Protein 8Q15 (pdb70)

InterPro domains:
  IPR002119 Histone H2A [PR00620] (15-37)
  IPR002119 Histone H2A [PR00620] (44-59)
  IPR002119 Histone H2A [PR00620] (59-72)
  IPR002119 Histone H2A [PR00620] (73-87)
  IPR002119 Histone H2A [PR00620] (101-119)
  IPR002119 Histone H2A [PTHR23430] (13-121)
  IPR002119 Histone H2A [SM00414] (4-124)
  IPR007125 Core Histone H2A/H2B/H3 domain [PF00125] (13-90)
  IPR009072 Histone-fold [G3DSA:1.10.20.10] (1-129)
  IPR009072 Histone-fold [SSF47113] (9-125)
  IPR032454 Histone H2A, C-terminal domain [PF16211] (93-127)
  IPR032458 Histone H2A conserved site [PS00046] (23-29)
  IPR061508 Histone H2A, histone fold [cd00074] (18-105)

Radius of gyration: 26.13 Å; Cα contacts (8 Å, |Δi|>4): 990; chains: 8; bounding box: 61×59×82 Å

Secondary structure (DSSP, 8-state):
-TTTT--S-HHHHHHHHHHTTS-SEE-SSHHHHHHHHHHHHHHHHHHHHHHHHHHTT-SEE-HHHHHHHHHHSHHHHHHTTT--/-TTTT-SS-HHHHHHHHHHTTS-SEE-THHHHHHHHHHHHHHHHHHHHHHHHHHHTT-SEE-HHHHHHHHHHSHHHHHHTTTB-/--HHHHHHHHHHH-TT-EE-HHHHHHHHHHHHHHHHHHHHHHHHHHHHHT--EE-HHHHHHHHHHHS-HHHHHHHHHHHHHHHHHHH-/--HHHHHHHHHHH-SS-EE-HHHHHHHHHHHHHHHHHHHHHHHHHHHHHT--EE-HHHHHHHHHHHS-THHHHHHHHHHHHHHHHHH-/--HHHHHHHHHHHHHHHSSS-EE-HHHHHHHHHHHHHHHHHHHHHHHHHHHHTT-SEE-HHHHHHHHHHHT--/----PPTTHHHHHHHHHHHH--S--S-HHHHHHHHHHHHHHHSSS-EE-HHHHHHHHHHHHHHHHHHHHHHHHHHHHTT-SEE-HHHHHHHHHHHT-/--GGGS-HHHHHHHHHHTT--EE-TTHHHHHHHHHHHHHHHHHHHHHHHHHHTT-SEE-HHHHHHHHHHTT----SS--/-GGGS-HHHHHHHHHHHT-SEE-TTHHHHHHHHHHHHHHHHHHHHHHHHHHTT-SEE-HHHHHHHHHHTT-B--SS--

Organism: Oryza sativa subsp. indica (NCBI:txid39946)

Sequence (671 aa):
SSKAGLQFPVGRIARFLKAGKYAERVGAGAPVYLAAVLEYLAAEVLELAGNAARDNKKTRIVPRHIQLAVRNDEELSRLLGTVTSSKAGLQFPVGRIARFLKAGKYAERVGAGAPVYLAAVLEYLAAEVLELAGNAARDNKKTRIVPRHIQLAVRNDEELSRLLGTVTTYKIYIFKVLKQVHPDIGISSKAMSIMNSFINDIFEKLAGESAKLARYNKKPTITSREIQTSVRLVLPGELAKHAVSEGTKAVTKFTSTYKIYIFKVLKQVHPDIGISSKAMSIMNSFINDIFEKLAGESAKLARYNKKPTITSREIQTSVRLVLPGELAKHAVSEGTKAVTKFTSIRKLPFQRLVREIAQDFKTDLRFQSSAVAALQEAAEAYLVGLFEDTNLCAIHAKRVTIMPKDIQLARRIRGERKPHRFRPGTVALREIRKYQKSTELLIRKLPFQRLVREIAQDFKTDLRFQSSAVAALQEAAEAYLVGLFEDTNLCAIHAKRVTIMPKDIQLARRIRGEDNIQGITKPAIRRLARRGGVKRISGLIYEETRGVLKIFLENVIRDAVTYTEHARRKTVTAMDVVYALKRQGRTLYGFGGNIQGIT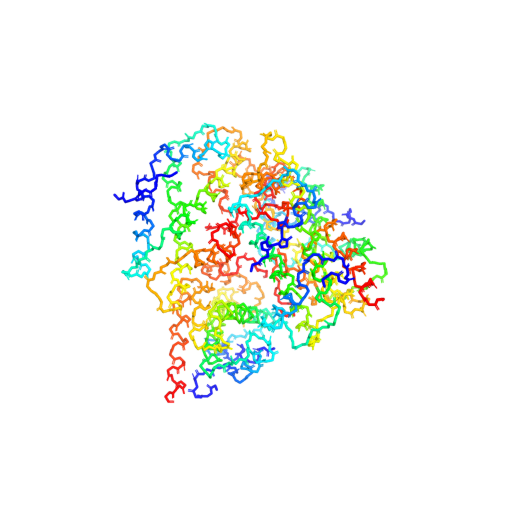KPAIRRLARRGGVKRISGLIYEETRGVLKIFLENVIRDAVTYTEHARRKTVTAMDVVYALKRQGRTLYGFGG

Foldseek 3Di:
DVVVPQPDDLPVQVVVCVVVCVDPDDDPCVSVVVSVVVRVVVVVLVVLLVVQVVVVVDPDGDVVSSVCSCVPDPVSCVVPVPPD/DVVLPAPFDLPVQVVCCCVVPPDPDDDSVVSSVVRVVVRVVVVQLVVLLCVQCVVVVHRDRDVVSSVCSQVVDDVSCVVCVPPD/DCLVVVQVVCCVVPVPDHDDPVRSVVVVVVVVVVVVQLVVQLVVVCVVVVNPDRDLVSSLVSLPVPPDDPSSVVVNVVSVVVVVVVVD/DCLVVVQVVCCVVPVPDGADPVRSVVVVVVVVVVVVQLVVQLVVVCVVVVPPDRDLVSSLVSLCVPPDDPSNVVVSVVSVVVVVVVVD/DDLVVLVVVVLVVVCVVDNDDDDDPVVSVVVVVVVVVVVVVLVVQQCVQQVVVVHRDRDPVSSVVSCVVVPND/DDDDDDPPPVVVVVVVVVVVDDDADDDLVVLVVVVCVVVCVVDNPDDDDPVRSVVVSVVVRVVVVVLVVQLCVQQVVVVHRDRDPVSSVVSCVVVPD/DVLCVCDDVNVVVVCVVVVDDDDDPPVSVVVSVVVVVVCVQQVVQQVVVQVVVVHDDRAQVSSQVSCVVVVNHDDDRDD/DLPVCDPVNVVVVVVVVVNPDDDPPVSVVVSVVVVVVCVQLVVQQVVVQVVVVDDDRDQVSSQVSCVVVVNHDDDRDD

Structure (mmCIF, N/CA/C/O backbone):
data_8Q15
#
_entry.id   8Q15
#
_cell.length_a   1.00
_cell.length_b   1.00
_cell.length_c   1.00
_cell.angle_alpha   90.00
_cell.angle_beta   90.00
_cell.angle_gamma   90.00
#
_symmetry.space_group_name_H-M   'P 1'
#
loop_
_entity.id
_entity.type
_entity.pdbx_description
1 polymer 'Histone H2A.2'
2 polymer 'Histone H2B.4'
3 polymer 'Histone H3.2'
4 polymer 'Histone H4'
5 polymer 'WIDOM 601'
6 polymer 'WIDOM 601'
#
loop_
_atom_site.group_PDB
_atom_site.id
_atom_site.type_symbol
_atom_site.label_atom_id
_atom_site.label_alt_id
_atom_site.label_comp_id
_atom_site.label_asym_id
_atom_site.label_entity_id
_atom_site.label_seq_id
_atom_site.pdbx_PDB_ins_code
_atom_site.Cartn_x
_atom_site.Cartn_y
_atom_site.Cartn_z
_atom_site.occupancy
_atom_site.B_iso_or_equiv
_atom_site.auth_seq_id
_atom_site.auth_comp_id
_atom_site.auth_asym_id
_atom_site.auth_atom_id
_atom_site.pdbx_PDB_model_num
ATOM 1 N N . SER A 1 20 ? 134.832 104.522 134.240 1.00 30.60 20 SER A N 1
ATOM 2 C CA . SER A 1 20 ? 135.004 105.934 133.919 1.00 30.60 20 SER A CA 1
ATOM 3 C C . SER A 1 20 ? 136.473 106.337 133.981 1.00 30.60 20 SER A C 1
ATOM 4 O O . SER A 1 20 ? 137.132 106.479 132.951 1.00 30.60 20 SER A O 1
ATOM 7 N N . SER A 1 21 ? 136.982 106.519 135.202 1.00 34.41 21 SER A N 1
ATOM 8 C CA . SER A 1 21 ? 138.372 106.928 135.373 1.00 34.41 21 SER A CA 1
ATOM 9 C C . SER A 1 21 ? 139.340 105.838 134.933 1.00 34.41 21 SER A C 1
ATOM 10 O O . SER A 1 21 ? 140.506 106.127 134.641 1.00 34.41 21 SER A O 1
ATOM 13 N N . LYS A 1 22 ? 138.882 104.585 134.883 1.00 33.45 22 LYS A N 1
ATOM 14 C CA . LYS A 1 22 ? 139.761 103.495 134.472 1.00 33.45 22 LYS A CA 1
ATOM 15 C C . LYS A 1 22 ? 140.144 103.617 133.002 1.00 33.45 22 LYS A C 1
ATOM 16 O O . LYS A 1 22 ? 141.286 103.331 132.624 1.00 33.45 22 LYS A O 1
ATOM 22 N N . ALA A 1 23 ? 139.206 104.039 132.160 1.00 32.45 23 ALA A N 1
ATOM 23 C CA . ALA A 1 23 ? 139.457 104.207 130.735 1.00 32.45 23 ALA A CA 1
ATOM 24 C C . ALA A 1 23 ? 139.823 105.637 130.361 1.00 32.45 23 ALA A C 1
ATOM 25 O O . ALA A 1 23 ? 140.019 105.920 129.174 1.00 32.45 23 ALA A O 1
ATOM 27 N N . GLY A 1 24 ? 139.917 106.540 131.334 1.00 30.25 24 GLY A N 1
ATOM 28 C CA . GLY A 1 24 ? 140.240 107.924 131.064 1.00 30.25 24 GLY A CA 1
ATOM 29 C C . GLY A 1 24 ? 139.078 108.783 130.620 1.00 30.25 24 GLY A C 1
ATOM 30 O O . GLY A 1 24 ? 139.280 109.973 130.347 1.00 30.25 24 GLY A O 1
ATOM 31 N N . LEU A 1 25 ? 137.872 108.226 130.539 1.00 25.05 25 LEU A N 1
ATOM 32 C CA . LEU A 1 25 ? 136.699 108.972 130.107 1.00 25.05 25 LEU A CA 1
ATOM 33 C C . LEU A 1 25 ? 136.000 109.585 131.315 1.00 25.05 25 LEU A C 1
ATOM 34 O O . LEU A 1 25 ? 135.795 108.912 132.330 1.00 25.05 25 LEU A O 1
ATOM 39 N N . GLN A 1 26 ? 135.633 110.863 131.198 1.00 22.98 26 GLN A N 1
ATOM 40 C CA . GLN A 1 26 ? 135.004 111.567 132.309 1.00 22.98 26 GLN A CA 1
ATOM 41 C C . GLN A 1 26 ? 133.548 111.168 132.511 1.00 22.98 26 GLN A C 1
ATOM 42 O O . GLN A 1 26 ? 133.008 111.384 133.601 1.00 22.98 26 GLN A O 1
ATOM 48 N N . PHE A 1 27 ? 132.903 110.597 131.498 1.00 18.83 27 PHE A N 1
ATOM 49 C CA . PHE A 1 27 ? 131.482 110.311 131.597 1.00 18.83 27 PHE A CA 1
ATOM 50 C C . PHE A 1 27 ? 131.225 109.109 132.507 1.00 18.83 27 PHE A C 1
ATOM 51 O O . PHE A 1 27 ? 132.062 108.208 132.617 1.00 18.83 27 PHE A O 1
ATOM 59 N N . PRO A 1 28 ? 130.065 109.076 133.174 1.00 21.64 28 PRO A N 1
ATOM 60 C CA . PRO A 1 28 ? 129.784 108.008 134.144 1.00 21.64 28 PRO A CA 1
ATOM 61 C C . PRO A 1 28 ? 129.347 106.700 133.502 1.00 21.64 28 PRO A C 1
ATOM 62 O O . PRO A 1 28 ? 128.151 106.487 133.273 1.00 21.64 28 PRO A O 1
ATOM 66 N N . VAL A 1 29 ? 130.311 105.827 133.196 1.00 19.60 29 VAL A N 1
ATOM 67 C CA . VAL A 1 29 ? 129.999 104.540 132.575 1.00 19.60 29 VAL A CA 1
ATOM 68 C C . VAL A 1 29 ? 128.945 103.789 133.380 1.00 19.60 29 VAL A C 1
ATOM 69 O O . VAL A 1 29 ? 128.044 103.156 132.816 1.00 19.60 29 VAL A O 1
ATOM 73 N N . GLY A 1 30 ? 129.038 103.847 134.710 1.00 21.66 30 GLY A N 1
ATOM 74 C CA . GLY A 1 30 ? 128.044 103.183 135.540 1.00 21.66 30 GLY A CA 1
ATOM 75 C C . GLY A 1 30 ? 126.659 103.782 135.383 1.00 21.66 30 GLY A C 1
ATOM 76 O O . GLY A 1 30 ? 125.665 103.061 135.253 1.00 21.66 30 GLY A O 1
ATOM 77 N N . ARG A 1 31 ? 126.574 105.115 135.388 1.00 23.51 31 ARG A N 1
ATOM 78 C CA . ARG A 1 31 ? 125.284 105.770 135.194 1.00 23.51 31 ARG A CA 1
ATOM 79 C C . ARG A 1 31 ? 124.728 105.488 133.805 1.00 23.51 31 ARG A C 1
ATOM 80 O O . ARG A 1 31 ? 123.517 105.309 133.638 1.00 23.51 31 ARG A O 1
ATOM 88 N N . ILE A 1 32 ? 125.596 105.449 132.792 1.00 19.96 32 ILE A N 1
ATOM 89 C CA . ILE A 1 32 ? 125.143 105.148 131.437 1.00 19.96 32 ILE A CA 1
ATOM 90 C C . ILE A 1 32 ? 124.611 103.723 131.354 1.00 19.96 32 ILE A C 1
ATOM 91 O O . ILE A 1 32 ? 123.589 103.462 130.707 1.00 19.96 32 ILE A O 1
ATOM 96 N N . ALA A 1 33 ? 125.288 102.778 132.010 1.00 21.12 33 ALA A N 1
ATOM 97 C CA . ALA A 1 33 ? 124.790 101.406 132.047 1.00 21.12 33 ALA A CA 1
ATOM 98 C C . ALA A 1 33 ? 123.447 101.329 132.762 1.00 21.12 33 ALA A C 1
ATOM 99 O O . ALA A 1 33 ? 122.542 100.603 132.326 1.00 21.12 33 ALA A O 1
ATOM 101 N N . ARG A 1 34 ? 123.301 102.064 133.867 1.00 23.46 34 ARG A N 1
ATOM 102 C CA . ARG A 1 34 ? 122.025 102.076 134.575 1.00 23.46 34 ARG A CA 1
ATOM 103 C C . ARG A 1 34 ? 120.920 102.667 133.710 1.00 23.46 34 ARG A C 1
ATOM 104 O O . ARG A 1 34 ? 119.782 102.188 133.734 1.00 23.46 34 ARG A O 1
ATOM 112 N N . PHE A 1 35 ? 121.231 103.720 132.952 1.00 23.12 35 PHE A N 1
ATOM 113 C CA . PHE A 1 35 ? 120.239 104.302 132.054 1.00 23.12 35 PHE A CA 1
ATOM 114 C C . PHE A 1 35 ? 119.856 103.327 130.949 1.00 23.12 35 PHE A C 1
ATOM 115 O O . PHE A 1 35 ? 118.681 103.232 130.574 1.00 23.12 35 PHE A O 1
ATOM 123 N N . LEU A 1 36 ? 120.837 102.602 130.407 1.00 22.47 36 LEU A N 1
ATOM 124 C CA . LEU A 1 36 ? 120.540 101.606 129.383 1.00 22.47 36 LEU A CA 1
ATOM 125 C C . LEU A 1 36 ? 119.640 100.504 129.927 1.00 22.47 36 LEU A C 1
ATOM 126 O O . LEU A 1 36 ? 118.686 100.085 129.260 1.00 22.47 36 LEU A O 1
ATOM 131 N N . LYS A 1 37 ? 119.924 100.024 131.139 1.00 22.02 37 LYS A N 1
ATOM 132 C CA . LYS A 1 37 ? 119.128 98.932 131.694 1.00 22.02 37 LYS A CA 1
ATOM 133 C C . LYS A 1 37 ? 117.740 99.406 132.113 1.00 22.02 37 LYS A C 1
ATOM 134 O O . LYS A 1 37 ? 116.747 98.702 131.898 1.00 22.02 37 LYS A O 1
ATOM 140 N N . ALA A 1 38 ? 117.651 100.597 132.709 1.00 21.82 38 ALA A N 1
ATOM 141 C CA . ALA A 1 38 ? 116.374 101.100 133.204 1.00 21.82 38 ALA A CA 1
ATOM 142 C C . ALA A 1 38 ? 115.405 101.371 132.061 1.00 21.82 38 ALA A C 1
ATOM 143 O O . ALA A 1 38 ? 114.205 101.090 132.167 1.00 21.82 38 ALA A O 1
ATOM 145 N N . GLY A 1 39 ? 115.907 101.916 130.958 1.00 21.98 39 GLY A N 1
ATOM 146 C CA . GLY A 1 39 ? 115.056 102.272 129.843 1.00 21.98 39 GLY A CA 1
ATOM 147 C C . GLY A 1 39 ? 114.548 101.116 129.018 1.00 21.98 39 GLY A C 1
ATOM 148 O O . GLY A 1 39 ? 113.804 101.336 128.059 1.00 21.98 39 GLY A O 1
ATOM 149 N N . LYS A 1 40 ? 114.932 99.887 129.370 1.00 21.78 40 LYS A N 1
ATOM 150 C CA . LYS A 1 40 ? 114.513 98.679 128.661 1.00 21.78 40 LYS A CA 1
ATOM 151 C C . LYS A 1 40 ? 114.896 98.727 127.185 1.00 21.78 40 LYS A C 1
ATOM 152 O O . LYS A 1 40 ? 114.167 98.227 126.325 1.00 21.78 40 LYS A O 1
ATOM 158 N N . TYR A 1 41 ? 116.046 99.333 126.882 1.00 20.66 41 TYR A N 1
ATOM 159 C CA . TYR A 1 41 ? 116.538 99.347 125.510 1.00 20.66 41 TYR A CA 1
ATOM 160 C C . TYR A 1 41 ? 116.941 97.957 125.039 1.00 20.66 41 TYR A C 1
ATOM 161 O O . TYR A 1 41 ? 116.894 97.682 123.835 1.00 20.66 41 TYR A O 1
ATOM 170 N N . ALA A 1 42 ? 117.333 97.078 125.959 1.00 19.72 42 ALA A N 1
ATOM 171 C CA . ALA A 1 42 ? 117.677 95.708 125.616 1.00 19.72 42 ALA A CA 1
ATOM 172 C C . ALA A 1 42 ? 117.583 94.850 126.868 1.00 19.72 42 ALA A C 1
ATOM 173 O O . ALA A 1 42 ? 117.752 95.352 127.982 1.00 19.72 42 ALA A O 1
ATOM 175 N N . GLU A 1 43 ? 117.308 93.558 126.673 1.00 21.12 43 GLU A N 1
ATOM 176 C CA . GLU A 1 43 ? 117.281 92.632 127.800 1.00 21.12 43 GLU A CA 1
ATOM 177 C C . GLU A 1 43 ? 118.649 92.512 128.457 1.00 21.12 43 GLU A C 1
ATOM 178 O O . GLU A 1 43 ? 118.746 92.476 129.689 1.00 21.12 43 GLU A O 1
ATOM 184 N N . ARG A 1 44 ? 119.714 92.457 127.659 1.00 16.84 44 ARG A N 1
ATOM 185 C CA . ARG A 1 44 ? 121.067 92.328 128.175 1.00 16.84 44 ARG A CA 1
ATOM 186 C C . ARG A 1 44 ? 121.949 93.394 127.545 1.00 16.84 44 ARG A C 1
ATOM 187 O O . ARG A 1 44 ? 121.773 93.760 126.381 1.00 16.84 44 ARG A O 1
ATOM 195 N N . VAL A 1 45 ? 122.898 93.896 128.330 1.00 12.32 45 VAL A N 1
ATOM 196 C CA . VAL A 1 45 ? 123.844 94.911 127.886 1.00 12.32 45 VAL A CA 1
ATOM 197 C C . VAL A 1 45 ? 125.250 94.361 128.057 1.00 12.32 45 VAL A C 1
ATOM 198 O O . VAL A 1 45 ? 125.624 93.939 129.157 1.00 12.32 45 VAL A O 1
ATOM 202 N N . GLY A 1 46 ? 126.026 94.373 126.980 1.00 8.74 46 GLY A N 1
ATOM 203 C CA . GLY A 1 46 ? 127.389 93.895 127.041 1.00 8.74 46 GLY A CA 1
ATOM 204 C C . GLY A 1 46 ? 128.269 94.793 127.888 1.00 8.74 46 GLY A C 1
ATOM 205 O O . GLY A 1 46 ? 127.903 95.904 128.269 1.00 8.74 46 GLY A O 1
ATOM 206 N N . ALA A 1 47 ? 129.459 94.281 128.205 1.00 8.36 47 ALA A N 1
ATOM 207 C CA . ALA A 1 47 ? 130.413 95.050 128.994 1.00 8.36 47 ALA A CA 1
ATOM 208 C C . ALA A 1 47 ? 131.148 96.095 128.168 1.00 8.36 47 ALA A C 1
ATOM 209 O O . ALA A 1 47 ? 131.856 96.931 128.740 1.00 8.36 47 ALA A O 1
ATOM 211 N N . GLY A 1 48 ? 130.999 96.069 126.847 1.00 9.05 48 GLY A N 1
ATOM 212 C CA . GLY A 1 48 ? 131.668 97.033 125.998 1.00 9.05 48 GLY A CA 1
ATOM 213 C C . GLY A 1 48 ? 130.769 98.178 125.583 1.00 9.05 48 GLY A C 1
ATOM 214 O O . GLY A 1 48 ? 131.242 99.297 125.362 1.00 9.05 48 GLY A O 1
ATOM 215 N N . ALA A 1 49 ? 129.468 97.908 125.485 1.00 9.59 49 ALA A N 1
ATOM 216 C CA . ALA A 1 49 ? 128.515 98.912 125.015 1.00 9.59 49 ALA A CA 1
ATOM 217 C C . ALA A 1 49 ? 128.503 100.190 125.847 1.00 9.59 49 ALA A C 1
ATOM 218 O O . ALA A 1 49 ? 128.535 101.279 125.251 1.00 9.59 49 ALA A O 1
ATOM 220 N N . PRO A 1 50 ? 128.437 100.152 127.186 1.00 10.03 50 PRO A N 1
ATOM 221 C CA . PRO A 1 50 ? 128.476 101.422 127.928 1.00 10.03 50 PRO A CA 1
ATOM 222 C C . PRO A 1 50 ? 129.755 102.209 127.711 1.00 10.03 50 PRO A C 1
ATOM 223 O O . PRO A 1 50 ? 129.704 103.442 127.651 1.00 10.03 50 PRO A O 1
ATOM 227 N N . VAL A 1 51 ? 130.900 101.538 127.577 1.00 8.93 51 VAL A N 1
ATOM 228 C CA . VAL A 1 51 ? 132.155 102.248 127.339 1.00 8.93 51 VAL A CA 1
ATOM 229 C C . VAL A 1 51 ? 132.127 102.943 125.982 1.00 8.93 51 VAL A C 1
ATOM 230 O O . VAL A 1 51 ? 132.529 104.106 125.851 1.00 8.93 51 VAL A O 1
ATOM 234 N N . TYR A 1 52 ? 131.656 102.235 124.952 1.00 8.96 52 TYR A N 1
ATOM 235 C CA . TYR A 1 52 ? 131.558 102.823 123.619 1.00 8.96 52 TYR A CA 1
ATOM 236 C C . TYR A 1 52 ? 130.611 104.018 123.615 1.00 8.96 52 TYR A C 1
ATOM 237 O O . TYR A 1 52 ? 130.921 105.068 123.034 1.00 8.96 52 TYR A O 1
ATOM 246 N N . LEU A 1 53 ? 129.451 103.874 124.261 1.00 8.50 53 LEU A N 1
ATOM 247 C CA . LEU A 1 53 ? 128.485 104.967 124.310 1.00 8.50 53 LEU A CA 1
ATOM 248 C C . LEU A 1 53 ? 129.044 106.161 125.074 1.00 8.50 53 LEU A C 1
ATOM 249 O O . LEU A 1 53 ? 128.850 107.313 124.667 1.00 8.50 53 LEU A O 1
ATOM 254 N N . ALA A 1 54 ? 129.745 105.904 126.181 1.00 9.95 54 ALA A N 1
ATOM 255 C CA . ALA A 1 54 ? 130.371 106.983 126.933 1.00 9.95 54 ALA A CA 1
ATOM 256 C C . ALA A 1 54 ? 131.405 107.710 126.090 1.00 9.95 54 ALA A C 1
ATOM 257 O O . ALA A 1 54 ? 131.478 108.942 126.115 1.00 9.95 54 ALA A O 1
ATOM 259 N N . ALA A 1 55 ? 132.217 106.963 125.340 1.00 10.66 55 ALA A N 1
ATOM 260 C CA . ALA A 1 55 ? 133.211 107.598 124.481 1.00 10.66 55 ALA A CA 1
ATOM 261 C C . ALA A 1 55 ? 132.553 108.465 123.416 1.00 10.66 55 ALA A C 1
ATOM 262 O O . ALA A 1 55 ? 133.002 109.587 123.156 1.00 10.66 55 ALA A O 1
ATOM 264 N N . VAL A 1 56 ? 131.491 107.960 122.783 1.00 9.55 56 VAL A N 1
ATOM 265 C CA . VAL A 1 56 ? 130.821 108.730 121.734 1.00 9.55 56 VAL A CA 1
ATOM 266 C C . VAL A 1 56 ? 130.222 110.009 122.313 1.00 9.55 56 VAL A C 1
ATOM 267 O O . VAL A 1 56 ? 130.367 111.100 121.743 1.00 9.55 56 VAL A O 1
ATOM 271 N N . LEU A 1 57 ? 129.537 109.892 123.455 1.00 10.74 57 LEU A N 1
ATOM 272 C CA . LEU A 1 57 ? 128.940 111.070 124.077 1.00 10.74 57 LEU A CA 1
ATOM 273 C C . LEU A 1 57 ? 130.008 112.070 124.496 1.00 10.74 57 LEU A C 1
ATOM 274 O O . LEU A 1 57 ? 129.830 113.281 124.326 1.00 10.74 57 LEU A O 1
ATOM 279 N N . GLU A 1 58 ? 131.121 111.586 125.053 1.00 15.27 58 GLU A N 1
ATOM 280 C CA . GLU A 1 58 ? 132.188 112.487 125.473 1.00 15.27 58 GLU A CA 1
ATOM 281 C C . GLU A 1 58 ? 132.808 113.204 124.281 1.00 15.27 58 GLU A C 1
ATOM 282 O O . GLU A 1 58 ? 133.084 114.406 124.351 1.00 15.27 58 GLU A O 1
ATOM 288 N N . TYR A 1 59 ? 133.025 112.488 123.175 1.00 13.20 59 TYR A N 1
ATOM 289 C CA . TYR A 1 59 ? 133.569 113.127 121.980 1.00 13.20 59 TYR A CA 1
ATOM 290 C C . TYR A 1 59 ? 132.622 114.194 121.446 1.00 13.20 59 TYR A C 1
ATOM 291 O O . TYR A 1 59 ? 133.049 115.305 121.108 1.00 13.20 59 TYR A O 1
ATOM 300 N N . LEU A 1 60 ? 131.329 113.870 121.351 1.00 12.32 60 LEU A N 1
ATOM 301 C CA . LEU A 1 60 ? 130.368 114.842 120.836 1.00 12.32 60 LEU A CA 1
ATOM 302 C C . LEU A 1 60 ? 130.273 116.062 121.744 1.00 12.32 60 LEU A C 1
ATOM 303 O O . LEU A 1 60 ? 130.244 117.202 121.263 1.00 12.32 60 LEU A O 1
ATOM 308 N N . ALA A 1 61 ? 130.228 115.844 123.060 1.00 14.52 61 ALA A N 1
ATOM 309 C CA . ALA A 1 61 ? 130.175 116.963 123.992 1.00 14.52 61 ALA A CA 1
ATOM 310 C C . ALA A 1 61 ? 131.424 117.824 123.889 1.00 14.52 61 ALA A C 1
ATOM 311 O O . ALA A 1 61 ? 131.336 119.056 123.887 1.00 14.52 61 ALA A O 1
ATOM 313 N N . ALA A 1 62 ? 132.599 117.195 123.799 1.00 16.42 62 ALA A N 1
ATOM 314 C CA . ALA A 1 62 ? 133.835 117.958 123.679 1.00 16.42 62 ALA A CA 1
ATOM 315 C C . ALA A 1 62 ? 133.850 118.783 122.401 1.00 16.42 62 ALA A C 1
ATOM 316 O O . ALA A 1 62 ? 134.229 119.959 122.419 1.00 16.42 62 ALA A O 1
ATOM 318 N N . GLU A 1 63 ? 133.423 118.192 121.283 1.00 19.18 63 GLU A N 1
ATOM 319 C CA . GLU A 1 63 ? 133.417 118.919 120.016 1.00 19.18 63 GLU A CA 1
ATOM 320 C C . GLU A 1 63 ? 132.451 120.099 120.060 1.00 19.18 63 GLU A C 1
ATOM 321 O O . GLU A 1 63 ? 132.793 121.216 119.646 1.00 19.18 63 GLU A O 1
ATOM 327 N N . VAL A 1 64 ? 131.235 119.870 120.565 1.00 19.71 64 VAL A N 1
ATOM 328 C CA . VAL A 1 64 ? 130.238 120.936 120.608 1.00 19.71 64 VAL A CA 1
ATOM 329 C C . VAL A 1 64 ? 130.688 122.053 121.541 1.00 19.71 64 VAL A C 1
ATOM 330 O O . VAL A 1 64 ? 130.556 123.239 121.218 1.00 19.71 64 VAL A O 1
ATOM 334 N N . LEU A 1 65 ? 131.231 121.696 122.709 1.00 22.04 65 LEU A N 1
ATOM 335 C CA . LEU A 1 65 ? 131.704 122.708 123.645 1.00 22.04 65 LEU A CA 1
ATOM 336 C C . LEU A 1 65 ? 132.885 123.483 123.076 1.00 22.04 65 LEU A C 1
ATOM 337 O O . LEU A 1 65 ? 132.986 124.698 123.276 1.00 22.04 65 LEU A O 1
ATOM 342 N N . GLU A 1 66 ? 133.789 122.804 122.366 1.00 29.47 66 GLU A N 1
ATOM 343 C CA . GLU A 1 66 ? 134.914 123.494 121.745 1.00 29.47 66 GLU A CA 1
ATOM 344 C C . GLU A 1 66 ? 134.435 124.493 120.700 1.00 29.47 66 GLU A C 1
ATOM 345 O O . GLU A 1 66 ? 134.913 125.633 120.650 1.00 29.47 66 GLU A O 1
ATOM 351 N N . LEU A 1 67 ? 133.489 124.082 119.852 1.00 29.39 67 LEU A N 1
ATOM 352 C CA . LEU A 1 67 ? 132.972 125.002 118.842 1.00 29.39 67 LEU A CA 1
ATOM 353 C C . LEU A 1 67 ? 132.241 126.175 119.486 1.00 29.39 67 LEU A C 1
ATOM 354 O O . LEU A 1 67 ? 132.380 127.321 119.041 1.00 29.39 67 LEU A O 1
ATOM 359 N N . ALA A 1 68 ? 131.464 125.909 120.539 1.00 33.70 68 ALA A N 1
ATOM 360 C CA . ALA A 1 68 ? 130.769 126.987 121.234 1.00 33.70 68 ALA A CA 1
ATOM 361 C C . ALA A 1 68 ? 131.754 127.969 121.853 1.00 33.70 68 ALA A C 1
ATOM 362 O O . ALA A 1 68 ? 131.564 129.186 121.766 1.00 33.70 68 ALA A O 1
ATOM 364 N N . GLY A 1 69 ? 132.819 127.459 122.475 1.00 37.38 69 GLY A N 1
ATOM 365 C CA . GLY A 1 69 ? 133.821 128.341 123.050 1.00 37.38 69 GLY A CA 1
ATOM 366 C C . GLY A 1 69 ? 134.549 129.161 122.002 1.00 37.38 69 GLY A C 1
ATOM 367 O O . GLY A 1 69 ? 134.812 130.350 122.202 1.00 37.38 69 GLY A O 1
ATOM 368 N N . ASN A 1 70 ? 134.891 128.535 120.874 1.00 39.31 70 ASN A N 1
ATOM 369 C CA . ASN A 1 70 ? 135.550 129.266 119.797 1.00 39.31 70 ASN A CA 1
ATOM 370 C C . ASN A 1 70 ? 134.651 130.367 119.251 1.00 39.31 70 ASN A C 1
ATOM 371 O O . ASN A 1 70 ? 135.118 131.478 118.973 1.00 39.31 70 ASN A O 1
ATOM 376 N N . ALA A 1 71 ? 133.357 130.078 119.084 1.00 41.56 71 ALA A N 1
ATOM 377 C CA . ALA A 1 71 ? 132.421 131.114 118.661 1.00 41.56 71 ALA A CA 1
ATOM 378 C C . ALA A 1 71 ? 132.305 132.212 119.711 1.00 41.56 71 ALA A C 1
ATOM 379 O O . ALA A 1 71 ? 132.165 133.394 119.373 1.00 41.56 71 ALA A O 1
ATOM 381 N N . ALA A 1 72 ? 132.360 131.840 120.992 1.00 42.73 72 ALA A N 1
ATOM 382 C CA . ALA A 1 72 ? 132.269 132.826 122.062 1.00 42.73 72 ALA A CA 1
ATOM 383 C C . ALA A 1 72 ? 133.480 133.749 122.072 1.00 42.73 72 ALA A C 1
ATOM 384 O O . ALA A 1 72 ? 133.361 134.937 122.392 1.00 42.73 72 ALA A O 1
ATOM 386 N N . ARG A 1 73 ? 134.657 133.217 121.733 1.00 45.76 73 ARG A N 1
ATOM 387 C CA . ARG A 1 73 ? 135.870 134.029 121.752 1.00 45.76 73 ARG A CA 1
ATOM 388 C C . ARG A 1 73 ? 135.786 135.179 120.756 1.00 45.76 73 ARG A C 1
ATOM 389 O O . ARG A 1 73 ? 136.300 136.273 121.017 1.00 45.76 73 ARG A O 1
ATOM 397 N N . ASP A 1 74 ? 135.148 134.950 119.605 1.00 47.93 74 ASP A N 1
ATOM 398 C CA . ASP A 1 74 ? 134.946 136.035 118.649 1.00 47.93 74 ASP A CA 1
ATOM 399 C C . ASP A 1 74 ? 134.057 137.131 119.224 1.00 47.93 74 ASP A C 1
ATOM 400 O O . ASP A 1 74 ? 134.155 138.291 118.809 1.00 47.93 74 ASP A O 1
ATOM 405 N N . ASN A 1 75 ? 133.187 136.785 120.174 1.00 49.41 75 ASN A N 1
ATOM 406 C CA . ASN A 1 75 ? 132.334 137.766 120.833 1.00 49.41 75 ASN A CA 1
ATOM 407 C C . ASN A 1 75 ? 133.007 138.435 122.023 1.00 49.41 75 ASN A C 1
ATOM 408 O O . ASN A 1 75 ? 132.379 139.281 122.669 1.00 49.41 75 ASN A O 1
ATOM 413 N N . LYS A 1 76 ? 134.257 138.075 122.326 1.00 48.88 76 LYS A N 1
ATOM 414 C CA . LYS A 1 76 ? 135.020 138.655 123.431 1.00 48.88 76 LYS A CA 1
ATOM 415 C C . LYS A 1 76 ? 134.333 138.453 124.779 1.00 48.88 76 LYS A C 1
ATOM 416 O O . LYS A 1 76 ? 134.379 139.331 125.643 1.00 48.88 76 LYS A O 1
ATOM 422 N N . LYS A 1 77 ? 133.694 137.304 124.971 1.00 50.97 77 LYS A N 1
ATOM 423 C CA . LYS A 1 77 ? 133.038 136.967 126.225 1.00 50.97 77 LYS A CA 1
ATOM 424 C C . LYS A 1 77 ? 133.724 135.773 126.874 1.00 50.97 77 LYS A C 1
ATOM 425 O O . LYS A 1 77 ? 134.158 134.837 126.195 1.00 50.97 77 LYS A O 1
ATOM 431 N N . THR A 1 78 ? 133.817 135.814 128.202 1.00 51.96 78 THR A N 1
ATOM 432 C CA . THR A 1 78 ? 134.460 134.765 128.980 1.00 51.96 78 THR A CA 1
ATOM 433 C C . THR A 1 78 ? 133.477 133.711 129.474 1.00 51.96 78 THR A C 1
ATOM 434 O O . THR A 1 78 ? 133.876 132.805 130.213 1.00 51.96 78 THR A O 1
ATOM 438 N N . ARG A 1 79 ? 132.207 133.805 129.087 1.00 49.68 79 ARG A N 1
ATOM 439 C CA . ARG A 1 79 ? 131.194 132.853 129.516 1.00 49.68 79 ARG A CA 1
ATOM 440 C C . ARG A 1 79 ? 130.381 132.412 128.306 1.00 49.68 79 ARG A C 1
ATOM 441 O O . ARG A 1 79 ? 130.220 133.154 127.335 1.00 49.68 79 ARG A O 1
ATOM 449 N N . ILE A 1 80 ? 129.865 131.188 128.378 1.00 45.30 80 ILE A N 1
ATOM 450 C CA . ILE A 1 80 ? 129.107 130.585 127.288 1.00 45.30 80 ILE A CA 1
ATOM 451 C C . ILE A 1 80 ? 127.627 130.877 127.486 1.00 45.30 80 ILE A C 1
ATOM 452 O O . ILE A 1 80 ? 127.077 130.664 128.575 1.00 45.30 80 ILE A O 1
ATOM 457 N N . VAL A 1 81 ? 126.983 131.359 126.430 1.00 41.84 81 VAL A N 1
ATOM 458 C CA . VAL A 1 81 ? 125.556 131.678 126.447 1.00 41.84 81 VAL A CA 1
ATOM 459 C C . VAL A 1 81 ? 124.884 130.962 125.288 1.00 41.84 81 VAL A C 1
ATOM 460 O O . VAL A 1 81 ? 125.546 130.554 124.322 1.00 41.84 81 VAL A O 1
ATOM 464 N N . PRO A 1 82 ? 123.563 130.775 125.363 1.00 38.38 82 PRO A N 1
ATOM 465 C CA . PRO A 1 82 ? 122.862 130.075 124.273 1.00 38.38 82 PRO A CA 1
ATOM 466 C C . PRO A 1 82 ? 123.092 130.678 122.897 1.00 38.38 82 PRO A C 1
ATOM 467 O O . PRO A 1 82 ? 122.981 129.960 121.894 1.00 38.38 82 PRO A O 1
ATOM 471 N N . ARG A 1 83 ? 123.406 131.972 122.812 1.00 41.70 83 ARG A N 1
ATOM 472 C CA . ARG A 1 83 ? 123.734 132.565 121.519 1.00 41.70 83 ARG A CA 1
ATOM 473 C C . ARG A 1 83 ? 124.973 131.914 120.917 1.00 41.70 83 ARG A C 1
ATOM 474 O O . ARG A 1 83 ? 125.014 131.628 119.714 1.00 41.70 83 ARG A O 1
ATOM 482 N N . HIS A 1 84 ? 125.992 131.667 121.744 1.00 42.85 84 HIS A N 1
ATOM 483 C CA . HIS A 1 84 ? 127.206 131.022 121.255 1.00 42.85 84 HIS A CA 1
ATOM 484 C C . HIS A 1 84 ? 126.923 129.608 120.767 1.00 42.85 84 HIS A C 1
ATOM 485 O O . HIS A 1 84 ? 127.433 129.190 119.720 1.00 42.85 84 HIS A O 1
ATOM 492 N N . ILE A 1 85 ? 126.110 128.855 121.513 1.00 37.73 85 ILE A N 1
ATOM 493 C CA . ILE A 1 85 ? 125.767 127.496 121.103 1.00 37.73 85 ILE A CA 1
ATOM 494 C C . ILE A 1 85 ? 124.992 127.518 119.793 1.00 37.73 85 ILE A C 1
ATOM 495 O O . ILE A 1 85 ? 125.229 126.694 118.902 1.00 37.73 85 ILE A O 1
ATOM 500 N N . GLN A 1 86 ? 124.058 128.461 119.654 1.00 38.81 86 GLN A N 1
ATOM 501 C CA . GLN A 1 86 ? 123.295 128.569 118.415 1.00 38.81 86 GLN A CA 1
ATOM 502 C C . GLN A 1 86 ? 124.204 128.892 117.237 1.00 38.81 86 GLN A C 1
ATOM 503 O O . GLN A 1 86 ? 124.059 128.314 116.152 1.00 38.81 86 GLN A O 1
ATOM 509 N N . LEU A 1 87 ? 125.152 129.813 117.432 1.00 40.91 87 LEU A N 1
ATOM 510 C CA . LEU A 1 87 ? 126.090 130.146 116.364 1.00 40.91 87 LEU A CA 1
ATOM 511 C C . LEU A 1 87 ? 126.944 128.943 115.985 1.00 40.91 87 LEU A C 1
ATOM 512 O O . LEU A 1 87 ? 127.155 128.670 114.796 1.00 40.91 87 LEU A O 1
ATOM 517 N N . ALA A 1 88 ? 127.436 128.204 116.982 1.00 39.29 88 ALA A N 1
ATOM 518 C CA . ALA A 1 88 ? 128.260 127.032 116.700 1.00 39.29 88 ALA A CA 1
ATOM 519 C C . ALA A 1 88 ? 127.468 125.961 115.961 1.00 39.29 88 ALA A C 1
ATOM 520 O O . ALA A 1 88 ? 127.996 125.300 115.060 1.00 39.29 88 ALA A O 1
ATOM 522 N N . VAL A 1 89 ? 126.201 125.768 116.333 1.00 38.73 89 VAL A N 1
ATOM 523 C CA . VAL A 1 89 ? 125.377 124.765 115.667 1.00 38.73 89 VAL A CA 1
ATOM 524 C C . VAL A 1 89 ? 125.094 125.174 114.226 1.00 38.73 89 VAL A C 1
ATOM 525 O O . VAL A 1 89 ? 125.188 124.358 113.302 1.00 38.73 89 VAL A O 1
ATOM 529 N N . ARG A 1 90 ? 124.744 126.444 114.009 1.00 40.76 90 ARG A N 1
ATOM 530 C CA . ARG A 1 90 ? 124.400 126.887 112.663 1.00 40.76 90 ARG A CA 1
ATOM 531 C C . ARG A 1 90 ? 125.617 127.088 111.768 1.00 40.76 90 ARG A C 1
ATOM 532 O O . ARG A 1 90 ? 125.450 127.196 110.549 1.00 40.76 90 ARG A O 1
ATOM 540 N N . ASN A 1 91 ? 126.826 127.143 112.328 1.00 42.80 91 ASN A N 1
ATOM 541 C CA . ASN A 1 91 ? 128.010 127.321 111.493 1.00 42.80 91 ASN A CA 1
ATOM 542 C C . ASN A 1 91 ? 128.463 126.004 110.871 1.00 42.80 91 ASN A C 1
ATOM 543 O O . ASN A 1 91 ? 128.531 125.876 109.644 1.00 42.80 91 ASN A O 1
ATOM 548 N N . ASP A 1 92 ? 128.780 125.014 111.703 1.00 44.50 92 ASP A N 1
ATOM 549 C CA . ASP A 1 92 ? 129.283 123.746 111.195 1.00 44.50 92 ASP A CA 1
ATOM 550 C C . ASP A 1 92 ? 128.213 123.031 110.381 1.00 44.50 92 ASP A C 1
ATOM 551 O O . ASP A 1 92 ? 127.053 122.946 110.789 1.00 44.50 92 ASP A O 1
ATOM 556 N N . GLU A 1 93 ? 128.615 122.512 109.217 1.00 48.83 93 GLU A N 1
ATOM 557 C CA . GLU A 1 93 ? 127.665 121.835 108.339 1.00 48.83 93 GLU A CA 1
ATOM 558 C C . GLU A 1 93 ? 127.210 120.505 108.927 1.00 48.83 93 GLU A C 1
ATOM 559 O O . GLU A 1 93 ? 126.020 120.169 108.871 1.00 48.83 93 GLU A O 1
ATOM 565 N N . GLU A 1 94 ? 128.142 119.732 109.487 1.00 46.05 94 GLU A N 1
ATOM 566 C CA . GLU A 1 94 ? 127.794 118.427 110.039 1.00 46.05 94 GLU A CA 1
ATOM 567 C C . GLU A 1 94 ? 126.859 118.570 111.234 1.00 46.05 94 GLU A C 1
ATOM 568 O O . GLU A 1 94 ? 125.843 117.870 111.332 1.00 46.05 94 GLU A O 1
ATOM 574 N N . LEU A 1 95 ? 127.186 119.480 112.153 1.00 41.05 95 LEU A N 1
ATOM 575 C CA . LEU A 1 95 ? 126.295 119.737 113.279 1.00 41.05 95 LEU A CA 1
ATOM 576 C C . LEU A 1 95 ? 124.972 120.323 112.806 1.00 41.05 95 LEU A C 1
ATOM 577 O O . LEU A 1 95 ? 123.922 120.066 113.407 1.00 41.05 95 LEU A O 1
ATOM 582 N N . SER A 1 96 ? 125.002 121.117 111.734 1.00 42.96 96 SER A N 1
ATOM 583 C CA . SER A 1 96 ? 123.764 121.649 111.174 1.00 42.96 96 SER A CA 1
ATOM 584 C C . SER A 1 96 ? 122.858 120.523 110.699 1.00 42.96 96 SER A C 1
ATOM 585 O O . SER A 1 96 ? 121.649 120.535 110.952 1.00 42.96 96 SER A O 1
ATOM 588 N N . ARG A 1 97 ? 123.427 119.530 110.014 1.00 43.32 97 ARG A N 1
ATOM 589 C CA . ARG A 1 97 ? 122.617 118.409 109.553 1.00 43.32 97 ARG A CA 1
ATOM 590 C C . ARG A 1 97 ? 122.165 117.540 110.721 1.00 43.32 97 ARG A C 1
ATOM 591 O O . ARG A 1 97 ? 121.079 116.952 110.681 1.00 43.32 97 ARG A O 1
ATOM 599 N N . LEU A 1 98 ? 122.989 117.441 111.766 1.00 38.14 98 LEU A N 1
ATOM 600 C CA . LEU A 1 98 ? 122.578 116.700 112.954 1.00 38.14 98 LEU A CA 1
ATOM 601 C C . LEU A 1 98 ? 121.514 117.450 113.747 1.00 38.14 98 LEU A C 1
ATOM 602 O O . LEU A 1 98 ? 120.610 116.826 114.315 1.00 38.14 98 LEU A O 1
ATOM 607 N N . LEU A 1 99 ? 121.596 118.777 113.787 1.00 38.13 99 LEU A N 1
ATOM 608 C CA . LEU A 1 99 ? 120.707 119.623 114.575 1.00 38.13 99 LEU A CA 1
ATOM 609 C C . LEU A 1 99 ? 119.954 120.604 113.684 1.00 38.13 99 LEU A C 1
ATOM 610 O O . LEU A 1 99 ? 119.891 121.803 113.963 1.00 38.13 99 LEU A O 1
ATOM 615 N N . GLY A 1 100 ? 119.390 120.101 112.584 1.00 39.17 100 GLY A N 1
ATOM 616 C CA . GLY A 1 100 ? 118.709 120.976 111.642 1.00 39.17 100 GLY A CA 1
ATOM 617 C C . GLY A 1 100 ? 117.510 121.685 112.241 1.00 39.17 100 GLY A C 1
ATOM 618 O O . GLY A 1 100 ? 117.239 122.844 111.920 1.00 39.17 100 GLY A O 1
ATOM 619 N N . THR A 1 101 ? 116.780 121.005 113.121 1.00 37.92 101 THR A N 1
ATOM 620 C CA . THR A 1 101 ? 115.547 121.529 113.698 1.00 37.92 101 THR A CA 1
ATOM 621 C C . THR A 1 101 ? 115.662 121.695 115.210 1.00 37.92 101 THR A C 1
ATOM 622 O O . THR A 1 101 ? 114.765 121.315 115.965 1.00 37.92 101 THR A O 1
ATOM 626 N N . VAL A 1 102 ? 116.773 122.267 115.665 1.00 34.39 102 VAL A N 1
ATOM 627 C CA . VAL A 1 102 ? 117.019 122.496 117.082 1.00 34.39 102 VAL A CA 1
ATOM 628 C C . VAL A 1 102 ? 117.030 123.995 117.347 1.00 34.39 102 VAL A C 1
ATOM 629 O O . VAL A 1 102 ? 117.721 124.766 116.670 1.00 34.39 102 VAL A O 1
ATOM 633 N N . THR A 1 103 ? 116.257 124.406 118.347 1.00 30.61 103 THR A N 1
ATOM 634 C CA . THR A 1 103 ? 116.174 125.810 118.728 1.00 30.61 103 THR A CA 1
ATOM 635 C C . THR A 1 103 ? 116.942 126.073 120.020 1.00 30.61 103 THR A C 1
ATOM 636 O O . THR A 1 103 ? 118.174 126.056 120.037 1.00 30.61 103 THR A O 1
ATOM 640 N N . SER B 1 20 ? 89.617 87.926 121.176 1.00 10.19 20 SER B N 1
ATOM 641 C CA . SER B 1 20 ? 89.065 88.694 120.066 1.00 10.19 20 SER B CA 1
ATOM 642 C C . SER B 1 20 ? 87.563 88.473 119.950 1.00 10.19 20 SER B C 1
ATOM 643 O O . SER B 1 20 ? 86.814 89.392 119.620 1.00 10.19 20 SER B O 1
ATOM 646 N N . SER B 1 21 ? 87.131 87.239 120.221 1.00 10.52 21 SER B N 1
ATOM 647 C CA . SER B 1 21 ? 85.707 86.924 120.169 1.00 10.52 21 SER B CA 1
ATOM 648 C C . SER B 1 21 ? 84.924 87.741 121.187 1.00 10.52 21 SER B C 1
ATOM 649 O O . SER B 1 21 ? 83.848 88.267 120.880 1.00 10.52 21 SER B O 1
ATOM 652 N N . LYS B 1 22 ? 85.450 87.858 122.408 1.00 9.42 22 LYS B N 1
ATOM 653 C CA . LYS B 1 22 ? 84.776 88.649 123.431 1.00 9.42 22 LYS B CA 1
ATOM 654 C C . LYS B 1 22 ? 84.814 90.137 123.110 1.00 9.42 22 LYS B C 1
ATOM 655 O O . LYS B 1 22 ? 83.894 90.873 123.482 1.00 9.42 22 LYS B O 1
ATOM 661 N N . ALA B 1 23 ? 85.863 90.597 122.432 1.00 9.01 23 ALA B N 1
ATOM 662 C CA . ALA B 1 23 ? 85.996 92.004 122.084 1.00 9.01 23 ALA B CA 1
ATOM 663 C C . ALA B 1 23 ? 85.266 92.378 120.801 1.00 9.01 23 ALA B C 1
ATOM 664 O O . ALA B 1 23 ? 85.206 93.567 120.470 1.00 9.01 23 ALA B O 1
ATOM 666 N N . GLY B 1 24 ? 84.713 91.407 120.081 1.00 9.85 24 GLY B N 1
ATOM 667 C CA . GLY B 1 24 ? 83.998 91.702 118.848 1.00 9.85 24 GLY B CA 1
ATOM 668 C C . GLY B 1 24 ? 84.862 92.319 117.771 1.00 9.85 24 GLY B C 1
ATOM 669 O O . GLY B 1 24 ? 84.426 93.252 117.085 1.00 9.85 24 GLY B O 1
ATOM 670 N N . LEU B 1 25 ? 86.085 91.820 117.608 1.00 9.16 25 LEU B N 1
ATOM 671 C CA . LEU B 1 25 ? 87.033 92.347 116.641 1.00 9.16 25 LEU B CA 1
ATOM 672 C C . LEU B 1 25 ? 87.476 91.243 115.693 1.00 9.16 25 LEU B C 1
ATOM 673 O O . LEU B 1 25 ? 87.462 90.058 116.042 1.00 9.16 25 LEU B O 1
ATOM 678 N N . GLN B 1 26 ? 87.872 91.645 114.488 1.00 8.95 26 GLN B N 1
ATOM 679 C CA . GLN B 1 26 ? 88.420 90.733 113.494 1.00 8.95 26 GLN B CA 1
ATOM 680 C C . GLN B 1 26 ? 89.939 90.654 113.544 1.00 8.95 26 GLN B C 1
ATOM 681 O O . GLN B 1 26 ? 90.537 89.963 112.713 1.00 8.95 26 GLN B O 1
ATOM 687 N N . PHE B 1 27 ? 90.572 91.341 114.487 1.00 8.37 27 PHE B N 1
ATOM 688 C CA . PHE B 1 27 ? 92.019 91.349 114.614 1.00 8.37 27 PHE B CA 1
ATOM 689 C C . PHE B 1 27 ? 92.472 90.433 115.744 1.00 8.37 27 PHE B C 1
ATOM 690 O O . PHE B 1 27 ? 91.727 90.178 116.695 1.00 8.37 27 PHE B O 1
ATOM 698 N N . PRO B 1 28 ? 93.692 89.904 115.659 1.00 10.77 28 PRO B N 1
ATOM 699 C CA . PRO B 1 28 ? 94.212 88.954 116.669 1.00 10.77 28 PRO B CA 1
ATOM 700 C C . PRO B 1 28 ? 94.747 89.615 117.940 1.00 10.77 28 PRO B C 1
ATOM 701 O O . PRO B 1 28 ? 95.923 89.964 118.068 1.00 10.77 28 PRO B O 1
ATOM 705 N N . VAL B 1 29 ? 93.849 89.806 118.907 1.00 9.50 29 VAL B N 1
ATOM 706 C CA . VAL B 1 29 ? 94.193 90.414 120.188 1.00 9.50 29 VAL B CA 1
ATOM 707 C C . VAL B 1 29 ? 95.367 89.675 120.817 1.00 9.50 29 VAL B C 1
ATOM 708 O O . VAL B 1 29 ? 96.294 90.298 121.346 1.00 9.50 29 VAL B O 1
ATOM 712 N N . GLY B 1 30 ? 95.334 88.342 120.761 1.00 10.54 30 GLY B N 1
ATOM 713 C CA . GLY B 1 30 ? 96.426 87.561 121.319 1.00 10.54 30 GLY B CA 1
ATOM 714 C C . GLY B 1 30 ? 97.741 87.781 120.596 1.00 10.54 30 GLY B C 1
ATOM 715 O O . GLY B 1 30 ? 98.792 87.921 121.227 1.00 10.54 30 GLY B O 1
ATOM 716 N N . ARG B 1 31 ? 97.703 87.811 119.262 1.00 12.32 31 ARG B N 1
ATOM 717 C CA . ARG B 1 31 ? 98.925 88.044 118.499 1.00 12.32 31 ARG B CA 1
ATOM 718 C C . ARG B 1 31 ? 99.485 89.435 118.770 1.00 12.32 31 ARG B C 1
ATOM 719 O O . ARG B 1 31 ? 100.703 89.608 118.893 1.00 12.32 31 ARG B O 1
ATOM 727 N N . ILE B 1 32 ? 98.612 90.438 118.874 1.00 11.04 32 ILE B N 1
ATOM 728 C CA . ILE B 1 32 ? 99.076 91.791 119.164 1.00 11.04 32 ILE B CA 1
ATOM 729 C C . ILE B 1 32 ? 99.659 91.869 120.570 1.00 11.04 32 ILE B C 1
ATOM 730 O O . ILE B 1 32 ? 100.658 92.558 120.803 1.00 11.04 32 ILE B O 1
ATOM 735 N N . ALA B 1 33 ? 99.055 91.161 121.526 1.00 12.57 33 ALA B N 1
ATOM 736 C CA . ALA B 1 33 ? 99.617 91.117 122.872 1.00 12.57 33 ALA B CA 1
ATOM 737 C C . ALA B 1 33 ? 100.991 90.459 122.873 1.00 12.57 33 ALA B C 1
ATOM 738 O O . ALA B 1 33 ? 101.910 90.918 123.563 1.00 12.57 33 ALA B O 1
ATOM 740 N N . ARG B 1 34 ? 101.148 89.374 122.110 1.00 15.08 34 ARG B N 1
ATOM 741 C CA . ARG B 1 34 ? 102.454 88.732 122.006 1.00 15.08 34 ARG B CA 1
ATOM 742 C C . ARG B 1 34 ? 103.476 89.668 121.374 1.00 15.08 34 ARG B C 1
ATOM 743 O O . ARG B 1 34 ? 104.638 89.703 121.792 1.00 15.08 34 ARG B O 1
ATOM 751 N N . PHE B 1 35 ? 103.064 90.423 120.355 1.00 14.88 35 PHE B N 1
ATOM 752 C CA . PHE B 1 35 ? 103.971 91.379 119.729 1.00 14.88 35 PHE B CA 1
ATOM 753 C C . PHE B 1 35 ? 104.380 92.474 120.706 1.00 14.88 35 PHE B C 1
ATOM 754 O O . PHE B 1 35 ? 105.542 92.894 120.728 1.00 14.88 35 PHE B O 1
ATOM 762 N N . LEU B 1 36 ? 103.433 92.958 121.510 1.00 13.89 36 LEU B N 1
ATOM 763 C CA . LEU B 1 36 ? 103.756 93.972 122.508 1.00 13.89 36 LEU B CA 1
ATOM 764 C C . LEU B 1 36 ? 104.726 93.430 123.549 1.00 13.89 36 LEU B C 1
ATOM 765 O O . LEU B 1 36 ? 105.689 94.107 123.929 1.00 13.89 36 LEU B O 1
ATOM 770 N N . LYS B 1 37 ? 104.492 92.203 124.022 1.00 16.40 37 LYS B N 1
ATOM 771 C CA . LYS B 1 37 ? 105.346 91.643 125.066 1.00 16.40 37 LYS B CA 1
ATOM 772 C C . LYS B 1 37 ? 106.741 91.331 124.537 1.00 16.40 37 LYS B C 1
ATOM 773 O O . LYS B 1 37 ? 107.746 91.700 125.156 1.00 16.40 37 LYS B O 1
ATOM 779 N N . ALA B 1 38 ? 106.824 90.654 123.389 1.00 19.17 38 ALA B N 1
ATOM 780 C CA . ALA B 1 38 ? 108.122 90.291 122.830 1.00 19.17 38 ALA B CA 1
ATOM 781 C C . ALA B 1 38 ? 108.843 91.496 122.241 1.00 19.17 38 ALA B C 1
ATOM 782 O O . ALA B 1 38 ? 110.074 91.484 122.126 1.00 19.17 38 ALA B O 1
ATOM 784 N N . GLY B 1 39 ? 108.103 92.539 121.867 1.00 21.34 39 GLY B N 1
ATOM 785 C CA . GLY B 1 39 ? 108.716 93.722 121.292 1.00 21.34 39 GLY B CA 1
ATOM 786 C C . GLY B 1 39 ? 109.496 94.567 122.276 1.00 21.34 39 GLY B C 1
ATOM 787 O O . GLY B 1 39 ? 110.143 95.532 121.855 1.00 21.34 39 GLY B O 1
ATOM 788 N N . LYS B 1 40 ? 109.447 94.228 123.565 1.00 22.69 40 LYS B N 1
ATOM 789 C CA . LYS B 1 40 ? 110.170 94.929 124.625 1.00 22.69 40 LYS B CA 1
ATOM 790 C C . LYS B 1 40 ? 109.776 96.398 124.724 1.00 22.69 40 LYS B C 1
ATOM 791 O O . LYS B 1 40 ? 110.570 97.227 125.180 1.00 22.69 40 LYS B O 1
ATOM 797 N N . TYR B 1 41 ? 108.556 96.739 124.300 1.00 19.66 41 TYR B N 1
ATOM 798 C CA . TYR B 1 41 ? 108.088 98.114 124.434 1.00 19.66 41 TYR B CA 1
ATOM 799 C C . TYR B 1 41 ? 107.967 98.516 125.898 1.00 19.66 41 TYR B C 1
ATOM 800 O O . TYR B 1 41 ? 108.304 99.649 126.260 1.00 19.66 41 TYR B O 1
ATOM 809 N N . ALA B 1 42 ? 107.496 97.609 126.748 1.00 20.06 42 ALA B N 1
ATOM 810 C CA . ALA B 1 42 ? 107.402 97.876 128.175 1.00 20.06 42 ALA B CA 1
ATOM 811 C C . ALA B 1 42 ? 107.489 96.556 128.925 1.00 20.06 42 ALA B C 1
ATOM 812 O O . ALA B 1 42 ? 107.290 95.481 128.352 1.00 20.06 42 ALA B O 1
ATOM 814 N N . GLU B 1 43 ? 107.797 96.656 130.219 1.00 19.76 43 GLU B N 1
ATOM 815 C CA . GLU B 1 43 ? 107.899 95.464 131.057 1.00 19.76 43 GLU B CA 1
ATOM 816 C C . GLU B 1 43 ? 106.567 94.729 131.138 1.00 19.76 43 GLU B C 1
ATOM 817 O O . GLU B 1 43 ? 106.504 93.508 130.951 1.00 19.76 43 GLU B O 1
ATOM 823 N N . ARG B 1 44 ? 105.488 95.456 131.415 1.00 17.36 44 ARG B N 1
ATOM 824 C CA . ARG B 1 44 ? 104.179 94.859 131.623 1.00 17.36 44 ARG B CA 1
ATOM 825 C C . ARG B 1 44 ? 103.171 95.468 130.661 1.00 17.36 44 ARG B C 1
ATOM 826 O O . ARG B 1 44 ? 103.212 96.664 130.366 1.00 17.36 44 ARG B O 1
ATOM 834 N N . VAL B 1 45 ? 102.268 94.626 130.169 1.00 9.88 45 VAL B N 1
ATOM 835 C CA . VAL B 1 45 ? 101.215 95.034 129.250 1.00 9.88 45 VAL B CA 1
ATOM 836 C C . VAL B 1 45 ? 99.884 94.716 129.911 1.00 9.88 45 VAL B C 1
ATOM 837 O O . VAL B 1 45 ? 99.554 93.543 130.118 1.00 9.88 45 VAL B O 1
ATOM 841 N N . GLY B 1 46 ? 99.118 95.752 130.241 1.00 6.99 46 GLY B N 1
ATOM 842 C CA . GLY B 1 46 ? 97.802 95.530 130.806 1.00 6.99 46 GLY B CA 1
ATOM 843 C C . GLY B 1 46 ? 96.877 94.856 129.812 1.00 6.99 46 GLY B C 1
ATOM 844 O O . GLY B 1 46 ? 97.076 94.925 128.599 1.00 6.99 46 GLY B O 1
ATOM 845 N N . ALA B 1 47 ? 95.856 94.179 130.342 1.00 5.80 47 ALA B N 1
ATOM 846 C CA . ALA B 1 47 ? 94.936 93.442 129.482 1.00 5.80 47 ALA B CA 1
ATOM 847 C C . ALA B 1 47 ? 94.142 94.370 128.573 1.00 5.80 47 ALA B C 1
ATOM 848 O O . ALA B 1 47 ? 93.672 93.944 127.512 1.00 5.80 47 ALA B O 1
ATOM 850 N N . GLY B 1 48 ? 93.975 95.632 128.970 1.00 5.71 48 GLY B N 1
ATOM 851 C CA . GLY B 1 48 ? 93.216 96.560 128.149 1.00 5.71 48 GLY B CA 1
ATOM 852 C C . GLY B 1 48 ? 93.954 96.987 126.894 1.00 5.71 48 GLY B C 1
ATOM 853 O O . GLY B 1 48 ? 93.333 97.260 125.864 1.00 5.71 48 GLY B O 1
ATOM 854 N N . ALA B 1 49 ? 95.283 97.061 126.964 1.00 5.59 49 ALA B N 1
ATOM 855 C CA . ALA B 1 49 ? 96.061 97.598 125.849 1.00 5.59 49 ALA B CA 1
ATOM 856 C C . ALA B 1 49 ? 95.924 96.797 124.557 1.00 5.59 49 ALA B C 1
ATOM 857 O O . ALA B 1 49 ? 95.685 97.414 123.504 1.00 5.59 49 ALA B O 1
ATOM 859 N N . PRO B 1 50 ? 96.083 95.465 124.539 1.00 5.85 50 PRO B N 1
ATOM 860 C CA . PRO B 1 50 ? 95.975 94.760 123.251 1.00 5.85 50 PRO B CA 1
ATOM 861 C C . PRO B 1 50 ? 94.615 94.900 122.592 1.00 5.85 50 PRO B C 1
ATOM 862 O O . PRO B 1 50 ? 94.548 95.025 121.364 1.00 5.85 50 PRO B O 1
ATOM 866 N N . VAL B 1 51 ? 93.529 94.900 123.367 1.00 4.84 51 VAL B N 1
ATOM 867 C CA . VAL B 1 51 ? 92.200 95.033 122.776 1.00 4.84 51 VAL B CA 1
ATOM 868 C C . VAL B 1 51 ? 92.034 96.410 122.145 1.00 4.84 51 VAL B C 1
ATOM 869 O O . VAL B 1 51 ? 91.523 96.542 121.026 1.00 4.84 51 VAL B O 1
ATOM 873 N N . TYR B 1 52 ? 92.466 97.454 122.856 1.00 4.26 52 TYR B N 1
ATOM 874 C CA . TYR B 1 52 ? 92.373 98.809 122.322 1.00 4.26 52 TYR B CA 1
ATOM 875 C C . TYR B 1 52 ? 93.203 98.956 121.055 1.00 4.26 52 TYR B C 1
ATOM 876 O O . TYR B 1 52 ? 92.747 99.545 120.065 1.00 4.26 52 TYR B O 1
ATOM 885 N N . LEU B 1 53 ? 94.425 98.420 121.065 1.00 3.82 53 LEU B N 1
ATOM 886 C CA . LEU B 1 53 ? 95.290 98.519 119.895 1.00 3.82 53 LEU B CA 1
ATOM 887 C C . LEU B 1 53 ? 94.710 97.753 118.712 1.00 3.82 53 LEU B C 1
ATOM 888 O O . LEU B 1 53 ? 94.751 98.235 117.573 1.00 3.82 53 LEU B O 1
ATOM 893 N N . ALA B 1 54 ? 94.154 96.565 118.962 1.00 4.65 54 ALA B N 1
ATOM 894 C CA . ALA B 1 54 ? 93.525 95.800 117.892 1.00 4.65 54 ALA B CA 1
ATOM 895 C C . ALA B 1 54 ? 92.332 96.543 117.313 1.00 4.65 54 ALA B C 1
ATOM 896 O O . ALA B 1 54 ? 92.129 96.546 116.096 1.00 4.65 54 ALA B O 1
ATOM 898 N N . ALA B 1 55 ? 91.527 97.174 118.170 1.00 4.18 55 ALA B N 1
ATOM 899 C CA . ALA B 1 55 ? 90.392 97.945 117.674 1.00 4.18 55 ALA B CA 1
ATOM 900 C C . ALA B 1 55 ? 90.847 99.122 116.820 1.00 4.18 55 ALA B C 1
ATOM 901 O O . ALA B 1 55 ? 90.253 99.403 115.772 1.00 4.18 55 ALA B O 1
ATOM 903 N N . VAL B 1 56 ? 91.894 99.830 117.252 1.00 3.60 56 VAL B N 1
ATOM 904 C CA . VAL B 1 56 ? 92.385 100.969 116.475 1.00 3.60 56 VAL B CA 1
ATOM 905 C C . VAL B 1 56 ? 92.905 100.505 115.118 1.00 3.60 56 VAL B C 1
ATOM 906 O O . VAL B 1 56 ? 92.616 101.113 114.076 1.00 3.60 56 VAL B O 1
ATOM 910 N N . LEU B 1 57 ? 93.686 99.419 115.110 1.00 4.00 57 LEU B N 1
ATOM 911 C CA . LEU B 1 57 ? 94.206 98.895 113.851 1.00 4.00 57 LEU B CA 1
ATOM 912 C C . LEU B 1 57 ? 93.076 98.446 112.936 1.00 4.00 57 LEU B C 1
ATOM 913 O O . LEU B 1 57 ? 93.110 98.702 111.726 1.00 4.00 57 LEU B O 1
ATOM 918 N N . GLU B 1 58 ? 92.065 97.772 113.493 1.00 5.74 58 GLU B N 1
ATOM 919 C CA . GLU B 1 58 ? 90.930 97.343 112.686 1.00 5.74 58 GLU B CA 1
ATOM 920 C C . GLU B 1 58 ? 90.193 98.534 112.094 1.00 5.74 58 GLU B C 1
ATOM 921 O O . GLU B 1 58 ? 89.801 98.505 110.924 1.00 5.74 58 GLU B O 1
ATOM 927 N N . TYR B 1 59 ? 89.989 99.590 112.885 1.00 4.91 59 TYR B N 1
ATOM 928 C CA . TYR B 1 59 ? 89.296 100.759 112.355 1.00 4.91 59 TYR B CA 1
ATOM 929 C C . TYR B 1 59 ? 90.085 101.404 111.223 1.00 4.91 59 TYR B C 1
ATOM 930 O O . TYR B 1 59 ? 89.512 101.768 110.189 1.00 4.91 59 TYR B O 1
ATOM 939 N N . LEU B 1 60 ? 91.401 101.560 111.399 1.00 4.37 60 LEU B N 1
ATOM 940 C CA . LEU B 1 60 ? 92.206 102.175 110.346 1.00 4.37 60 LEU B CA 1
ATOM 941 C C . LEU B 1 60 ? 92.205 101.327 109.080 1.00 4.37 60 LEU B C 1
ATOM 942 O O . LEU B 1 60 ? 92.070 101.856 107.967 1.00 4.37 60 LEU B O 1
ATOM 947 N N . ALA B 1 61 ? 92.346 100.008 109.229 1.00 5.74 61 ALA B N 1
ATOM 948 C CA . ALA B 1 61 ? 92.316 99.129 108.066 1.00 5.74 61 ALA B CA 1
ATOM 949 C C . ALA B 1 61 ? 90.963 99.181 107.374 1.00 5.74 61 ALA B C 1
ATOM 950 O O . ALA B 1 61 ? 90.891 99.207 106.141 1.00 5.74 61 ALA B O 1
ATOM 952 N N . ALA B 1 62 ? 89.876 99.201 108.149 1.00 7.45 62 ALA B N 1
ATOM 953 C CA . ALA B 1 62 ? 88.548 99.289 107.557 1.00 7.45 62 ALA B CA 1
ATOM 954 C C . ALA B 1 62 ? 88.375 100.589 106.789 1.00 7.45 62 ALA B C 1
ATOM 955 O O . ALA B 1 62 ? 87.828 100.593 105.683 1.00 7.45 62 ALA B O 1
ATOM 957 N N . GLU B 1 63 ? 88.846 101.703 107.353 1.00 8.78 63 GLU B N 1
ATOM 958 C CA . GLU B 1 63 ? 88.732 102.988 106.668 1.00 8.78 63 GLU B CA 1
ATOM 959 C C . GLU B 1 63 ? 89.509 102.984 105.356 1.00 8.78 63 GLU B C 1
ATOM 960 O O . GLU B 1 63 ? 88.984 103.379 104.304 1.00 8.78 63 GLU B O 1
ATOM 966 N N . VAL B 1 64 ? 90.767 102.538 105.399 1.00 9.45 64 VAL B N 1
ATOM 967 C CA . VAL B 1 64 ? 91.597 102.563 104.197 1.00 9.45 64 VAL B CA 1
ATOM 968 C C . VAL B 1 64 ? 91.036 101.623 103.137 1.00 9.45 64 VAL B C 1
ATOM 969 O O . VAL B 1 64 ? 90.992 101.964 101.949 1.00 9.45 64 VAL B O 1
ATOM 973 N N . LEU B 1 65 ? 90.584 100.433 103.543 1.00 11.44 65 LEU B N 1
ATOM 974 C CA . LEU B 1 65 ? 90.030 99.485 102.583 1.00 11.44 65 LEU B CA 1
ATOM 975 C C . LEU B 1 65 ? 88.708 99.977 102.008 1.00 11.44 65 LEU B C 1
ATOM 976 O O . LEU B 1 65 ? 88.427 99.759 100.827 1.00 11.44 65 LEU B O 1
ATOM 981 N N . GLU B 1 66 ? 87.880 100.640 102.819 1.00 16.74 66 GLU B N 1
ATOM 982 C CA . GLU B 1 66 ? 86.640 101.207 102.302 1.00 16.74 66 GLU B CA 1
ATOM 983 C C . GLU B 1 66 ? 86.925 102.283 101.263 1.00 16.74 66 GLU B C 1
ATOM 984 O O . GLU B 1 66 ? 86.291 102.324 100.201 1.00 16.74 66 GLU B O 1
ATOM 990 N N . LEU B 1 67 ? 87.881 103.169 101.556 1.00 17.43 67 LEU B N 1
ATOM 991 C CA . LEU B 1 67 ? 88.238 104.202 100.588 1.00 17.43 67 LEU B CA 1
ATOM 992 C C . LEU B 1 67 ? 88.789 103.585 99.308 1.00 17.43 67 LEU B C 1
ATOM 993 O O . LEU B 1 67 ? 88.432 104.002 98.199 1.00 17.43 67 LEU B O 1
ATOM 998 N N . ALA B 1 68 ? 89.652 102.575 99.443 1.00 20.84 68 ALA B N 1
ATOM 999 C CA . ALA B 1 68 ? 90.213 101.919 98.266 1.00 20.84 68 ALA B CA 1
ATOM 1000 C C . ALA B 1 68 ? 89.128 101.242 97.440 1.00 20.84 68 ALA B C 1
ATOM 1001 O O . ALA B 1 68 ? 89.141 101.316 96.207 1.00 20.84 68 ALA B O 1
ATOM 1003 N N . GLY B 1 69 ? 88.177 100.578 98.099 1.00 25.92 69 GLY B N 1
ATOM 1004 C CA . GLY B 1 69 ? 87.104 99.920 97.372 1.00 25.92 69 GLY B CA 1
ATOM 1005 C C . GLY B 1 69 ? 86.196 100.900 96.655 1.00 25.92 69 GLY B C 1
ATOM 1006 O O . GLY B 1 69 ? 85.799 100.667 95.508 1.00 25.92 69 GLY B O 1
ATOM 1007 N N . ASN B 1 70 ? 85.850 102.006 97.317 1.00 29.40 70 ASN B N 1
ATOM 1008 C CA . ASN B 1 70 ? 85.021 103.015 96.667 1.00 29.40 70 ASN B CA 1
ATOM 1009 C C . ASN B 1 70 ? 85.751 103.651 95.490 1.00 29.40 70 ASN B C 1
ATOM 1010 O O . ASN B 1 70 ? 85.133 103.974 94.469 1.00 29.40 70 ASN B O 1
ATOM 1015 N N . ALA B 1 71 ? 87.067 103.844 95.614 1.00 29.42 71 ALA B N 1
ATOM 1016 C CA . ALA B 1 71 ? 87.848 104.319 94.476 1.00 29.4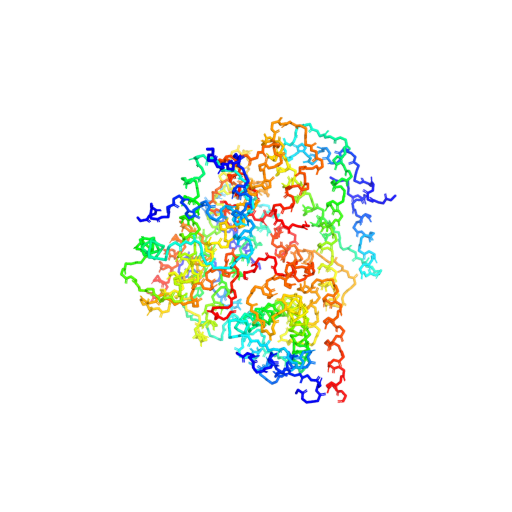2 71 ALA B CA 1
ATOM 1017 C C . ALA B 1 71 ? 87.839 103.303 93.342 1.00 29.42 71 ALA B C 1
ATOM 1018 O O . ALA B 1 71 ? 87.723 103.670 92.167 1.00 29.42 71 ALA B O 1
ATOM 1020 N N . ALA B 1 72 ? 87.962 102.017 93.679 1.00 29.05 72 ALA B N 1
ATOM 1021 C CA . ALA B 1 72 ? 87.974 100.973 92.660 1.00 29.05 72 ALA B CA 1
ATOM 1022 C C . ALA B 1 72 ? 86.649 100.911 91.913 1.00 29.05 72 ALA B C 1
ATOM 1023 O O . ALA B 1 72 ? 86.626 100.708 90.694 1.00 29.05 72 ALA B O 1
ATOM 1025 N N . ARG B 1 73 ? 85.533 101.074 92.628 1.00 36.32 73 ARG B N 1
ATOM 1026 C CA . ARG B 1 73 ? 84.230 101.045 91.969 1.00 36.32 73 ARG B CA 1
ATOM 1027 C C . ARG B 1 73 ? 84.078 102.182 90.967 1.00 36.32 73 ARG B C 1
ATOM 1028 O O . ARG B 1 73 ? 83.302 102.066 90.012 1.00 36.32 73 ARG B O 1
ATOM 1036 N N . ASP B 1 74 ? 84.803 103.285 91.165 1.00 36.43 74 ASP B N 1
ATOM 1037 C CA . ASP B 1 74 ? 84.763 104.378 90.198 1.00 36.43 74 ASP B CA 1
ATOM 1038 C C . ASP B 1 74 ? 85.543 104.029 88.936 1.00 36.43 74 ASP B C 1
ATOM 1039 O O . ASP B 1 74 ? 85.104 104.340 87.823 1.00 36.43 74 ASP B O 1
ATOM 1044 N N . ASN B 1 75 ? 86.702 103.389 89.088 1.00 34.30 75 ASN B N 1
ATOM 1045 C CA . ASN B 1 75 ? 87.524 102.983 87.955 1.00 34.30 75 ASN B CA 1
ATOM 1046 C C . ASN B 1 75 ? 87.018 101.719 87.272 1.00 34.30 75 ASN B C 1
ATOM 1047 O O . ASN B 1 75 ? 87.694 101.216 86.368 1.00 34.30 75 ASN B O 1
ATOM 1052 N N . LYS B 1 76 ? 85.859 101.202 87.686 1.00 36.59 76 LYS B N 1
ATOM 1053 C CA . LYS B 1 76 ? 85.246 100.020 87.078 1.00 36.59 76 LYS B CA 1
ATOM 1054 C C . LYS B 1 76 ? 86.159 98.800 87.154 1.00 36.59 76 LYS B C 1
ATOM 1055 O O . LYS B 1 76 ? 86.143 97.942 86.268 1.00 36.59 76 LYS B O 1
ATOM 1061 N N . LYS B 1 77 ? 86.968 98.720 88.207 1.00 35.82 77 LYS B N 1
ATOM 1062 C CA . LYS B 1 77 ? 87.823 97.571 88.467 1.00 35.82 77 LYS B CA 1
ATOM 1063 C C . LYS B 1 77 ? 87.412 96.946 89.791 1.00 35.82 77 LYS B C 1
ATOM 1064 O O . LYS B 1 77 ? 87.228 97.656 90.785 1.00 35.82 77 LYS B O 1
ATOM 1070 N N . THR B 1 78 ? 87.271 95.624 89.802 1.00 34.28 78 THR B N 1
ATOM 1071 C CA . THR B 1 78 ? 86.822 94.900 90.982 1.00 34.28 78 THR B CA 1
ATOM 1072 C C . THR B 1 78 ? 87.971 94.293 91.778 1.00 34.28 78 THR B C 1
ATOM 1073 O O . THR B 1 78 ? 87.736 93.383 92.579 1.00 34.28 78 THR B O 1
ATOM 1077 N N . ARG B 1 79 ? 89.199 94.769 91.579 1.00 32.35 79 ARG B N 1
ATOM 1078 C CA . ARG B 1 79 ? 90.359 94.273 92.310 1.00 32.35 79 ARG B CA 1
ATOM 1079 C C . ARG B 1 79 ? 91.218 95.455 92.729 1.00 32.35 79 ARG B C 1
ATOM 1080 O O . ARG B 1 79 ? 91.705 96.205 91.876 1.00 32.35 79 ARG B O 1
ATOM 1088 N N . ILE B 1 80 ? 91.405 95.616 94.041 1.00 25.86 80 ILE B N 1
ATOM 1089 C CA . ILE B 1 80 ? 92.207 96.718 94.555 1.00 25.86 80 ILE B CA 1
ATOM 1090 C C . ILE B 1 80 ? 93.660 96.537 94.132 1.00 25.86 80 ILE B C 1
ATOM 1091 O O . ILE B 1 80 ? 94.204 95.425 94.136 1.00 25.86 80 ILE B O 1
ATOM 1096 N N . VAL B 1 81 ? 94.294 97.642 93.754 1.00 23.39 81 VAL B N 1
ATOM 1097 C CA . VAL B 1 81 ? 95.671 97.638 93.268 1.00 23.39 81 VAL B CA 1
ATOM 1098 C C . VAL B 1 81 ? 96.386 98.837 93.885 1.00 23.39 81 VAL B C 1
ATOM 1099 O O . VAL B 1 81 ? 95.722 99.709 94.466 1.00 23.39 81 VAL B O 1
ATOM 1103 N N . PRO B 1 82 ? 97.718 98.927 93.808 1.00 20.63 82 PRO B N 1
ATOM 1104 C CA . PRO B 1 82 ? 98.396 100.080 94.427 1.00 20.63 82 PRO B CA 1
ATOM 1105 C C . PRO B 1 82 ? 97.912 101.429 93.923 1.00 20.63 82 PRO B C 1
ATOM 1106 O O . PRO B 1 82 ? 97.928 102.407 94.682 1.00 20.63 82 PRO B O 1
ATOM 1110 N N . ARG B 1 83 ? 97.490 101.519 92.661 1.00 22.53 83 ARG B N 1
ATOM 1111 C CA . ARG B 1 83 ? 96.947 102.778 92.160 1.00 22.53 83 ARG B CA 1
ATOM 1112 C C . ARG B 1 83 ? 95.691 103.176 92.924 1.00 22.53 83 ARG B C 1
ATOM 1113 O O . ARG B 1 83 ? 95.523 104.345 93.293 1.00 22.53 83 ARG B O 1
ATOM 1121 N N . HIS B 1 84 ? 94.797 102.218 93.172 1.00 23.68 84 HIS B N 1
ATOM 1122 C CA . HIS B 1 84 ? 93.573 102.524 93.902 1.00 23.68 84 HIS B CA 1
ATOM 1123 C C . HIS B 1 84 ? 93.872 102.934 95.338 1.00 23.68 84 HIS B C 1
ATOM 1124 O O . HIS B 1 84 ? 93.247 103.860 95.869 1.00 23.68 84 HIS B O 1
ATOM 1131 N N . ILE B 1 85 ? 94.830 102.264 95.983 1.00 19.58 85 ILE B N 1
ATOM 1132 C CA . ILE B 1 85 ? 95.193 102.627 97.349 1.00 19.58 85 ILE B CA 1
ATOM 1133 C C . ILE B 1 85 ? 95.794 104.026 97.387 1.00 19.58 85 ILE B C 1
ATOM 1134 O O . ILE B 1 85 ? 95.490 104.824 98.282 1.00 19.58 85 ILE B O 1
ATOM 1139 N N . GLN B 1 86 ? 96.646 104.351 96.412 1.00 20.65 86 GLN B N 1
ATOM 1140 C CA . GLN B 1 86 ? 97.227 105.688 96.349 1.00 20.65 86 GLN B CA 1
ATOM 1141 C C . GLN B 1 86 ? 96.154 106.749 96.129 1.00 20.65 86 GLN B C 1
ATOM 1142 O O . GLN B 1 86 ? 96.197 107.823 96.742 1.00 20.65 86 GLN B O 1
ATOM 1148 N N . LEU B 1 87 ? 95.188 106.470 95.251 1.00 20.92 87 LEU B N 1
ATOM 1149 C CA . LEU B 1 87 ? 94.102 107.419 95.026 1.00 20.92 87 LEU B CA 1
ATOM 1150 C C . LEU B 1 87 ? 93.268 107.608 96.286 1.00 20.92 87 LEU B C 1
ATOM 1151 O O . LEU B 1 87 ? 92.867 108.731 96.612 1.00 20.92 87 LEU B O 1
ATOM 1156 N N . ALA B 1 88 ? 93.001 106.521 97.012 1.00 22.35 88 ALA B N 1
ATOM 1157 C CA . ALA B 1 88 ? 92.235 106.630 98.249 1.00 22.35 88 ALA B CA 1
ATOM 1158 C C . ALA B 1 88 ? 92.998 107.418 99.306 1.00 22.35 88 ALA B C 1
ATOM 1159 O O . ALA B 1 88 ? 92.400 108.175 100.079 1.00 22.35 88 ALA B O 1
ATOM 1161 N N . VAL B 1 89 ? 94.319 107.241 99.367 1.00 23.19 89 VAL B N 1
ATOM 1162 C CA . VAL B 1 89 ? 95.114 107.955 100.360 1.00 23.19 89 VAL B CA 1
ATOM 1163 C C . VAL B 1 89 ? 95.193 109.440 100.026 1.00 23.19 89 VAL B C 1
ATOM 1164 O O . VAL B 1 89 ? 95.085 110.294 100.914 1.00 23.19 89 VAL B O 1
ATOM 1168 N N . ARG B 1 90 ? 95.379 109.778 98.750 1.00 26.04 90 ARG B N 1
ATOM 1169 C CA . ARG B 1 90 ? 95.577 111.174 98.379 1.00 26.04 90 ARG B CA 1
ATOM 1170 C C . ARG B 1 90 ? 94.277 111.953 98.236 1.00 26.04 90 ARG B C 1
ATOM 1171 O O . ARG B 1 90 ? 94.290 113.182 98.365 1.00 26.04 90 ARG B O 1
ATOM 1179 N N . ASN B 1 91 ? 93.154 111.282 97.974 1.00 28.21 91 ASN B N 1
ATOM 1180 C CA . ASN B 1 91 ? 91.886 112.000 97.881 1.00 28.21 91 ASN B CA 1
ATOM 1181 C C . ASN B 1 91 ? 91.399 112.444 99.255 1.00 28.21 91 ASN B C 1
ATOM 1182 O O . ASN B 1 91 ? 90.769 113.500 99.384 1.00 28.21 91 ASN B O 1
ATOM 1187 N N . ASP B 1 92 ? 91.679 111.658 100.289 1.00 33.40 92 ASP B N 1
ATOM 1188 C CA . ASP B 1 92 ? 91.303 112.037 101.641 1.00 33.40 92 ASP B CA 1
ATOM 1189 C C . ASP B 1 92 ? 92.373 112.930 102.255 1.00 33.40 92 ASP B C 1
ATOM 1190 O O . ASP B 1 92 ? 93.568 112.775 101.992 1.00 33.40 92 ASP B O 1
ATOM 1195 N N . GLU B 1 93 ? 91.929 113.874 103.083 1.00 38.32 93 GLU B N 1
ATOM 1196 C CA . GLU B 1 93 ? 92.836 114.833 103.701 1.00 38.32 93 GLU B CA 1
ATOM 1197 C C . GLU B 1 93 ? 93.446 114.309 104.996 1.00 38.32 93 GLU B C 1
ATOM 1198 O O . GLU B 1 93 ? 94.645 114.491 105.230 1.00 38.32 93 GLU B O 1
ATOM 1204 N N . GLU B 1 94 ? 92.640 113.670 105.846 1.00 34.84 94 GLU B N 1
ATOM 1205 C CA . GLU B 1 94 ? 93.146 113.164 107.119 1.00 34.84 94 GLU B CA 1
ATOM 1206 C C . GLU B 1 94 ? 94.202 112.085 106.905 1.00 34.84 94 GLU B C 1
ATOM 1207 O O . GLU B 1 94 ? 95.280 112.122 107.512 1.00 34.84 94 GLU B O 1
ATOM 1213 N N . LEU B 1 95 ? 93.907 111.112 106.040 1.00 30.46 95 LEU B N 1
ATOM 1214 C CA . LEU B 1 95 ? 94.880 110.063 105.751 1.00 30.46 95 LEU B CA 1
ATOM 1215 C C . LEU B 1 95 ? 96.122 110.633 105.080 1.00 30.46 95 LEU B C 1
ATOM 1216 O O . LEU B 1 95 ? 97.243 110.192 105.358 1.00 30.46 95 LEU B O 1
ATOM 1221 N N . SER B 1 96 ? 95.942 111.608 104.185 1.00 29.76 96 SER B N 1
ATOM 1222 C CA . SER B 1 96 ? 97.091 112.248 103.555 1.00 29.76 96 SER B CA 1
ATOM 1223 C C . SER B 1 96 ? 97.977 112.919 104.594 1.00 29.76 96 SER B C 1
ATOM 1224 O O . SER B 1 96 ? 99.208 112.849 104.514 1.00 29.76 96 SER B O 1
ATOM 1227 N N . ARG B 1 97 ? 97.363 113.571 105.583 1.00 31.74 97 ARG B N 1
ATOM 1228 C CA . ARG B 1 97 ? 98.133 114.159 106.672 1.00 31.74 97 ARG B CA 1
ATOM 1229 C C . ARG B 1 97 ? 98.846 113.080 107.476 1.00 31.74 97 ARG B C 1
ATOM 1230 O O . ARG B 1 97 ? 99.977 113.279 107.935 1.00 31.74 97 ARG B O 1
ATOM 1238 N N . LEU B 1 98 ? 98.194 111.930 107.663 1.00 27.19 98 LEU B N 1
ATOM 1239 C CA . LEU B 1 98 ? 98.844 110.816 108.347 1.00 27.19 98 LEU B CA 1
ATOM 1240 C C . LEU B 1 98 ? 99.932 110.190 107.483 1.00 27.19 98 LEU B C 1
ATOM 1241 O O . LEU B 1 98 ? 101.011 109.850 107.983 1.00 27.19 98 LEU B O 1
ATOM 1246 N N . LEU B 1 99 ? 99.672 110.039 106.186 1.00 26.46 99 LEU B N 1
ATOM 1247 C CA . LEU B 1 99 ? 100.594 109.396 105.250 1.00 26.46 99 LEU B CA 1
ATOM 1248 C C . LEU B 1 99 ? 101.295 110.405 104.351 1.00 26.46 99 LEU B C 1
ATOM 1249 O O . LEU B 1 99 ? 101.490 110.154 103.158 1.00 26.46 99 LEU B O 1
ATOM 1254 N N . GLY B 1 100 ? 101.670 111.564 104.897 1.00 26.99 100 GLY B N 1
ATOM 1255 C CA . GLY B 1 100 ? 102.303 112.590 104.085 1.00 26.99 100 GLY B CA 1
ATOM 1256 C C . GLY B 1 100 ? 103.617 112.155 103.470 1.00 26.99 100 GLY B C 1
ATOM 1257 O O . GLY B 1 100 ? 103.957 112.579 102.362 1.00 26.99 100 GLY B O 1
ATOM 1258 N N . THR B 1 101 ? 104.370 111.306 104.166 1.00 27.88 101 THR B N 1
ATOM 1259 C CA . THR B 1 101 ? 105.675 110.880 103.675 1.00 27.88 101 THR B CA 1
ATOM 1260 C C . THR B 1 101 ? 105.707 109.376 103.437 1.00 27.88 101 THR B C 1
ATOM 1261 O O . THR B 1 101 ? 106.644 108.694 103.863 1.00 27.88 101 THR B O 1
ATOM 1265 N N . VAL B 1 102 ? 104.688 108.850 102.763 1.00 24.63 102 VAL B N 1
ATOM 1266 C CA . VAL B 1 102 ? 104.571 107.420 102.517 1.00 24.63 102 VAL B CA 1
ATOM 1267 C C . VAL B 1 102 ? 104.315 107.178 101.036 1.00 24.63 102 VAL B C 1
ATOM 1268 O O . VAL B 1 102 ? 103.464 107.822 100.417 1.00 24.63 102 VAL B O 1
ATOM 1272 N N . THR B 1 103 ? 105.059 106.233 100.472 1.00 19.10 103 THR B N 1
ATOM 1273 C CA . THR B 1 103 ? 104.884 105.846 99.080 1.00 19.10 103 THR B CA 1
ATOM 1274 C C . THR B 1 103 ? 104.016 104.598 98.963 1.00 19.10 103 THR B C 1
ATOM 1275 O O . THR B 1 103 ? 102.931 104.633 98.384 1.00 19.10 103 THR B O 1
ATOM 1279 N N . THR C 2 65 ? 121.617 114.269 136.182 1.00 30.57 65 THR C N 1
ATOM 1280 C CA . THR C 2 65 ? 122.087 115.214 135.176 1.00 30.57 65 THR C CA 1
ATOM 1281 C C . THR C 2 65 ? 123.577 115.040 134.906 1.00 30.57 65 THR C C 1
ATOM 1282 O O . THR C 2 65 ? 124.335 114.637 135.787 1.00 30.57 65 THR C O 1
ATOM 1286 N N . TYR C 2 66 ? 123.991 115.351 133.680 1.00 28.74 66 TYR C N 1
ATOM 1287 C CA . TYR C 2 66 ? 125.390 115.267 133.281 1.00 28.74 66 TYR C CA 1
ATOM 1288 C C . TYR C 2 66 ? 126.154 116.560 133.537 1.00 28.74 66 TYR C C 1
ATOM 1289 O O . TYR C 2 66 ? 127.177 116.793 132.885 1.00 28.74 66 TYR C O 1
ATOM 1298 N N . LYS C 2 67 ? 125.684 117.399 134.464 1.00 32.02 67 LYS C N 1
ATOM 1299 C CA . LYS C 2 67 ? 126.260 118.732 134.627 1.00 32.02 67 LYS C CA 1
ATOM 1300 C C . LYS C 2 67 ? 127.721 118.677 135.058 1.00 32.02 67 LYS C C 1
ATOM 1301 O O . LYS C 2 67 ? 128.550 119.442 134.553 1.00 32.02 67 LYS C O 1
ATOM 1307 N N . ILE C 2 68 ? 128.057 117.783 135.990 1.00 36.24 68 ILE C N 1
ATOM 1308 C CA . ILE C 2 68 ? 129.435 117.689 136.469 1.00 36.24 68 ILE C CA 1
ATOM 1309 C C . ILE C 2 68 ? 130.370 117.290 135.333 1.00 36.24 68 ILE C C 1
ATOM 1310 O O . ILE C 2 68 ? 131.431 117.893 135.130 1.00 36.24 68 ILE C O 1
ATOM 1315 N N . TYR C 2 69 ? 129.983 116.266 134.570 1.00 35.41 69 TYR C N 1
ATOM 1316 C CA . TYR C 2 69 ? 130.847 115.755 133.512 1.00 35.41 69 TYR C CA 1
ATOM 1317 C C . TYR C 2 69 ? 130.976 116.753 132.367 1.00 35.41 69 TYR C C 1
ATOM 1318 O O . TYR C 2 69 ? 132.073 116.951 131.832 1.00 35.41 69 TYR C O 1
ATOM 1327 N N . ILE C 2 70 ? 129.870 117.392 131.978 1.00 34.89 70 ILE C N 1
ATOM 1328 C CA . ILE C 2 70 ? 129.933 118.415 130.937 1.00 34.89 70 ILE C CA 1
ATOM 1329 C C . ILE C 2 70 ? 130.800 119.582 131.391 1.00 34.89 70 ILE C C 1
ATOM 1330 O O . ILE C 2 70 ? 131.594 120.126 130.614 1.00 34.89 70 ILE C O 1
ATOM 1335 N N . PHE C 2 71 ? 130.656 119.988 132.655 1.00 38.90 71 PHE C N 1
ATOM 1336 C CA . PHE C 2 71 ? 131.469 121.073 133.194 1.00 38.90 71 PHE C CA 1
ATOM 1337 C C . PHE C 2 71 ? 132.951 120.721 133.158 1.00 38.90 71 PHE C C 1
ATOM 1338 O O . PHE C 2 71 ? 133.785 121.544 132.761 1.00 38.90 71 PHE C O 1
ATOM 1346 N N . LYS C 2 72 ? 133.295 119.495 133.562 1.00 42.97 72 LYS C N 1
ATOM 1347 C CA . LYS C 2 72 ? 134.692 119.073 133.535 1.00 42.97 72 LYS C CA 1
ATOM 1348 C C . LYS C 2 72 ? 135.228 119.014 132.110 1.00 42.97 72 LYS C C 1
ATOM 1349 O O . LYS C 2 72 ? 136.368 119.416 131.853 1.00 42.97 72 LYS C O 1
ATOM 1355 N N . VAL C 2 73 ? 134.422 118.518 131.168 1.00 43.20 73 VAL C N 1
ATOM 1356 C CA . VAL C 2 73 ? 134.858 118.458 129.774 1.00 43.20 73 VAL C CA 1
ATOM 1357 C C . VAL C 2 73 ? 135.097 119.860 129.229 1.00 43.20 73 VAL C C 1
ATOM 1358 O O . VAL C 2 73 ? 136.085 120.111 128.526 1.00 43.20 73 VAL C O 1
ATOM 1362 N N . LEU C 2 74 ? 134.196 120.795 129.540 1.00 46.34 74 LEU C N 1
ATOM 1363 C CA . LEU C 2 74 ? 134.360 122.169 129.079 1.00 46.34 74 LEU C CA 1
ATOM 1364 C C . LEU C 2 74 ? 135.607 122.804 129.680 1.00 46.34 74 LEU C C 1
ATOM 1365 O O . LEU C 2 74 ? 136.336 123.534 128.999 1.00 46.34 74 LEU C O 1
ATOM 1370 N N . LYS C 2 75 ? 135.864 122.545 130.964 1.00 47.44 75 LYS C N 1
ATOM 1371 C CA . LYS C 2 75 ? 137.086 123.055 131.578 1.00 47.44 75 LYS C CA 1
ATOM 1372 C C . LYS C 2 75 ? 138.328 122.429 130.956 1.00 47.44 75 LYS C C 1
ATOM 1373 O O . LYS C 2 75 ? 139.371 123.085 130.866 1.00 47.44 75 LYS C O 1
ATOM 1379 N N . GLN C 2 76 ? 138.239 121.170 130.529 1.00 46.35 76 GLN C N 1
ATOM 1380 C CA . GLN C 2 76 ? 139.367 120.537 129.852 1.00 46.35 76 GLN C CA 1
ATOM 1381 C C . GLN C 2 76 ? 139.634 121.188 128.500 1.00 46.35 76 GLN C C 1
ATOM 1382 O O . GLN C 2 76 ? 140.778 121.535 128.183 1.00 46.35 76 GLN C O 1
ATOM 1388 N N . VAL C 2 77 ? 138.592 121.355 127.684 1.00 47.94 77 VAL C N 1
ATOM 1389 C CA . VAL C 2 77 ? 138.784 121.932 126.355 1.00 47.94 77 VAL C CA 1
ATOM 1390 C C . VAL C 2 77 ? 139.115 123.419 126.456 1.00 47.94 77 VAL C C 1
ATOM 1391 O O . VAL C 2 77 ? 139.935 123.940 125.691 1.00 47.94 77 VAL C O 1
ATOM 1395 N N . HIS C 2 78 ? 138.487 124.124 127.399 1.00 50.75 78 HIS C N 1
ATOM 1396 C CA . HIS C 2 78 ? 138.691 125.560 127.591 1.00 50.75 78 HIS C CA 1
ATOM 1397 C C . HIS C 2 78 ? 138.701 125.866 129.083 1.00 50.75 78 HIS C C 1
ATOM 1398 O O . HIS C 2 78 ? 137.650 126.127 129.684 1.00 50.75 78 HIS C O 1
ATOM 1405 N N . PRO C 2 79 ? 139.876 125.828 129.719 1.00 53.91 79 PRO C N 1
ATOM 1406 C CA . PRO C 2 79 ? 139.940 126.173 131.150 1.00 53.91 79 PRO C CA 1
ATOM 1407 C C . PRO C 2 79 ? 139.495 127.593 131.456 1.00 53.91 79 PRO C C 1
ATOM 1408 O O . PRO C 2 79 ? 138.894 127.837 132.510 1.00 53.91 79 PRO C O 1
ATOM 1412 N N . ASP C 2 80 ? 139.774 128.541 130.560 1.00 52.74 80 ASP C N 1
ATOM 1413 C CA . ASP C 2 80 ? 139.492 129.946 130.830 1.00 52.74 80 ASP C CA 1
ATOM 1414 C C . ASP C 2 80 ? 138.067 130.353 130.478 1.00 52.74 80 ASP C C 1
ATOM 1415 O O . ASP C 2 80 ? 137.708 131.516 130.688 1.00 52.74 80 ASP C O 1
ATOM 1420 N N . ILE C 2 81 ? 137.252 129.442 129.953 1.00 48.40 81 ILE C N 1
ATOM 1421 C CA . ILE C 2 81 ? 135.889 129.746 129.533 1.00 48.40 81 ILE C CA 1
ATOM 1422 C C . ILE C 2 81 ? 134.918 129.042 130.470 1.00 48.40 81 ILE C C 1
ATOM 1423 O O . ILE C 2 81 ? 134.998 127.822 130.656 1.00 48.40 81 ILE C O 1
ATOM 1428 N N . GLY C 2 82 ? 133.999 129.812 131.057 1.00 41.66 82 GLY C N 1
ATOM 1429 C CA . GLY C 2 82 ? 132.982 129.274 131.931 1.00 41.66 82 GLY C CA 1
ATOM 1430 C C . GLY C 2 82 ? 131.675 128.992 131.200 1.00 41.66 82 GLY C C 1
ATOM 1431 O O . GLY C 2 82 ? 131.564 129.103 129.982 1.00 41.66 82 GLY C O 1
ATOM 1432 N N . ILE C 2 83 ? 130.668 128.615 131.984 1.00 32.72 83 ILE C N 1
ATOM 1433 C CA . ILE C 2 83 ? 129.357 128.262 131.453 1.00 32.72 83 ILE C CA 1
ATOM 1434 C C . ILE C 2 83 ? 128.285 128.733 132.427 1.00 32.72 83 ILE C C 1
ATOM 1435 O O . ILE C 2 83 ? 128.475 128.687 133.647 1.00 32.72 83 ILE C O 1
ATOM 1440 N N . SER C 2 84 ? 127.167 129.210 131.883 1.00 30.24 84 SER C N 1
ATOM 1441 C CA . SER C 2 84 ? 126.055 129.677 132.695 1.00 30.24 84 SER C CA 1
ATOM 1442 C C . SER C 2 84 ? 125.063 128.541 132.939 1.00 30.24 84 SER C C 1
ATOM 1443 O O . SER C 2 84 ? 125.226 127.419 132.454 1.00 30.24 84 SER C O 1
ATOM 1446 N N . SER C 2 85 ? 124.015 128.842 133.709 1.00 29.01 85 SER C N 1
ATOM 1447 C CA . SER C 2 85 ? 123.007 127.832 134.020 1.00 29.01 85 SER C CA 1
ATOM 1448 C C . SER C 2 85 ? 122.237 127.417 132.771 1.00 29.01 85 SER C C 1
ATOM 1449 O O . SER C 2 85 ? 122.010 126.224 132.536 1.00 29.01 85 SER C O 1
ATOM 1452 N N . LYS C 2 86 ? 121.827 128.391 131.954 1.00 26.81 86 LYS C N 1
ATOM 1453 C CA . LYS C 2 86 ? 121.058 128.064 130.757 1.00 26.81 86 LYS C CA 1
ATOM 1454 C C . LYS C 2 86 ? 121.900 127.298 129.746 1.00 26.81 86 LYS C C 1
ATOM 1455 O O . LYS C 2 86 ? 121.416 126.343 129.127 1.00 26.81 86 LYS C O 1
ATOM 1461 N N . ALA C 2 87 ? 123.158 127.699 129.559 1.00 27.81 87 ALA C N 1
ATOM 1462 C CA . ALA C 2 87 ? 124.024 126.980 128.631 1.00 27.81 87 ALA C CA 1
ATOM 1463 C C . ALA C 2 87 ? 124.287 125.558 129.113 1.00 27.81 87 ALA C C 1
ATOM 1464 O O . ALA C 2 87 ? 124.317 124.617 128.310 1.00 27.81 87 ALA C O 1
ATOM 1466 N N . MET C 2 88 ? 124.486 125.383 130.422 1.00 27.41 88 MET C N 1
ATOM 1467 C CA . MET C 2 88 ? 124.659 124.042 130.971 1.00 27.41 88 MET C CA 1
ATOM 1468 C C . MET C 2 88 ? 123.410 123.196 130.766 1.00 27.41 88 MET C C 1
ATOM 1469 O O . MET C 2 88 ? 123.504 122.010 130.435 1.00 27.41 88 MET C O 1
ATOM 1474 N N . SER C 2 89 ? 122.230 123.788 130.961 1.00 24.16 89 SER C N 1
ATOM 1475 C CA . SER C 2 89 ? 120.990 123.051 130.737 1.00 24.16 89 SER C CA 1
ATOM 1476 C C . SER C 2 89 ? 120.833 122.668 129.271 1.00 24.16 89 SER C C 1
ATOM 1477 O O . SER C 2 89 ? 120.370 121.567 128.955 1.00 24.16 89 SER C O 1
ATOM 1480 N N . ILE C 2 90 ? 121.215 123.565 128.362 1.00 22.21 90 ILE C N 1
ATOM 1481 C CA . ILE C 2 90 ? 121.137 123.261 126.934 1.00 22.21 90 ILE C CA 1
ATOM 1482 C C . ILE C 2 90 ? 122.083 122.119 126.580 1.00 22.21 90 ILE C C 1
ATOM 1483 O O . ILE C 2 90 ? 121.727 121.203 125.828 1.00 22.21 90 ILE C O 1
ATOM 1488 N N . MET C 2 91 ? 123.307 122.157 127.112 1.00 20.79 91 MET C N 1
ATOM 1489 C CA . MET C 2 91 ? 124.256 121.080 126.843 1.00 20.79 91 MET C CA 1
ATOM 1490 C C . MET C 2 91 ? 123.771 119.759 127.425 1.00 20.79 91 MET C C 1
ATOM 1491 O O . MET C 2 91 ? 123.933 118.702 126.804 1.00 20.79 91 MET C O 1
ATOM 1496 N N . ASN C 2 92 ? 123.180 119.797 128.621 1.00 18.98 92 ASN C N 1
ATOM 1497 C CA . ASN C 2 92 ? 122.627 118.583 129.211 1.00 18.98 92 ASN C CA 1
ATOM 1498 C C . ASN C 2 92 ? 121.489 118.030 128.364 1.00 18.98 92 ASN C C 1
ATOM 1499 O O . ASN C 2 92 ? 121.391 116.814 128.163 1.00 18.98 92 ASN C O 1
ATOM 1504 N N . SER C 2 93 ? 120.619 118.907 127.858 1.00 16.16 93 SER C N 1
ATOM 1505 C CA . SER C 2 93 ? 119.533 118.458 126.995 1.00 16.16 93 SER C CA 1
ATOM 1506 C C . SER C 2 93 ? 120.069 117.861 125.702 1.00 16.16 93 SER C C 1
ATOM 1507 O O . SER C 2 93 ? 119.549 116.852 125.213 1.00 16.16 93 SER C O 1
ATOM 1510 N N . PHE C 2 94 ? 121.115 118.467 125.135 1.00 14.12 94 PHE C N 1
ATOM 1511 C CA . PHE C 2 94 ? 121.712 117.933 123.914 1.00 14.12 94 PHE C CA 1
ATOM 1512 C C . PHE C 2 94 ? 122.330 116.560 124.153 1.00 14.12 94 PHE C C 1
ATOM 1513 O O . PHE C 2 94 ? 122.162 115.643 123.338 1.00 14.12 94 PHE C O 1
ATOM 1521 N N . ILE C 2 95 ? 123.047 116.400 125.268 1.00 11.78 95 ILE C N 1
ATOM 1522 C CA . ILE C 2 95 ? 123.636 115.106 125.599 1.00 11.78 95 ILE C CA 1
ATOM 1523 C C . ILE C 2 95 ? 122.550 114.061 125.813 1.00 11.78 95 ILE C C 1
ATOM 1524 O O . ILE C 2 95 ? 122.661 112.926 125.337 1.00 11.78 95 ILE C O 1
ATOM 1529 N N . ASN C 2 96 ? 121.482 114.426 126.526 1.00 12.01 96 ASN C N 1
ATOM 1530 C CA . ASN C 2 96 ? 120.391 113.487 126.756 1.00 12.01 96 ASN C CA 1
ATOM 1531 C C . ASN C 2 96 ? 119.713 113.098 125.449 1.00 12.01 96 ASN C C 1
ATOM 1532 O O . ASN C 2 96 ? 119.345 111.935 125.257 1.00 12.01 96 ASN C O 1
ATOM 1537 N N . ASP C 2 97 ? 119.540 114.056 124.536 1.00 10.91 97 ASP C N 1
ATOM 1538 C CA . ASP C 2 97 ? 118.922 113.746 123.252 1.00 10.91 97 ASP C CA 1
ATOM 1539 C C . ASP C 2 97 ? 119.801 112.821 122.420 1.00 10.91 97 ASP C C 1
ATOM 1540 O O . ASP C 2 97 ? 119.301 111.890 121.779 1.00 10.91 97 ASP C O 1
ATOM 1545 N N . ILE C 2 98 ? 121.114 113.067 122.407 1.00 8.96 98 ILE C N 1
ATOM 1546 C CA . ILE C 2 98 ? 122.023 112.190 121.671 1.00 8.96 98 ILE C CA 1
ATOM 1547 C C . ILE C 2 98 ? 122.000 110.788 122.263 1.00 8.96 98 ILE C C 1
ATOM 1548 O O . ILE C 2 98 ? 121.976 109.786 121.534 1.00 8.96 98 ILE C O 1
ATOM 1553 N N . PHE C 2 99 ? 122.010 110.695 123.594 1.00 8.04 99 PHE C N 1
ATOM 1554 C CA . PHE C 2 99 ? 121.953 109.397 124.252 1.00 8.04 99 PHE C CA 1
ATOM 1555 C C . PHE C 2 99 ? 120.654 108.672 123.927 1.00 8.04 99 PHE C C 1
ATOM 1556 O O . PHE C 2 99 ? 120.662 107.466 123.655 1.00 8.04 99 PHE C O 1
ATOM 1564 N N . GLU C 2 100 ? 119.528 109.389 123.949 1.00 9.23 100 GLU C N 1
ATOM 1565 C CA . GLU C 2 100 ? 118.251 108.778 123.599 1.00 9.23 100 GLU C CA 1
ATOM 1566 C C . GLU C 2 100 ? 118.250 108.292 122.157 1.00 9.23 100 GLU C C 1
ATOM 1567 O O . GLU C 2 100 ? 117.776 107.188 121.870 1.00 9.23 100 GLU C O 1
ATOM 1573 N N . LYS C 2 101 ? 118.783 109.100 121.237 1.00 7.96 101 LYS C N 1
ATOM 1574 C CA . LYS C 2 101 ? 118.855 108.690 119.838 1.00 7.96 101 LYS C CA 1
ATOM 1575 C C . LYS C 2 101 ? 119.666 107.410 119.682 1.00 7.96 101 LYS C C 1
ATOM 1576 O O . LYS C 2 101 ? 119.216 106.449 119.046 1.00 7.96 101 LYS C O 1
ATOM 1582 N N . LEU C 2 102 ? 120.871 107.383 120.256 1.00 6.34 102 LEU C N 1
ATOM 1583 C CA . LEU C 2 102 ? 121.748 106.230 120.081 1.00 6.34 102 LEU C CA 1
ATOM 1584 C C . LEU C 2 102 ? 121.154 104.985 120.727 1.00 6.34 102 LEU C C 1
ATOM 1585 O O . LEU C 2 102 ? 121.191 103.893 120.148 1.00 6.34 102 LEU C O 1
ATOM 1590 N N . ALA C 2 103 ? 120.592 105.129 121.929 1.00 7.42 103 ALA C N 1
ATOM 1591 C CA . ALA C 2 103 ? 119.996 103.982 122.603 1.00 7.42 103 ALA C CA 1
ATOM 1592 C C . ALA C 2 103 ? 118.781 103.459 121.847 1.00 7.42 103 ALA C C 1
ATOM 1593 O O . ALA C 2 103 ? 118.606 102.243 121.713 1.00 7.42 103 ALA C O 1
ATOM 1595 N N . GLY C 2 104 ? 117.930 104.357 121.344 1.00 7.71 104 GLY C N 1
ATOM 1596 C CA . GLY C 2 104 ? 116.778 103.913 120.579 1.00 7.71 104 GLY C CA 1
ATOM 1597 C C . GLY C 2 104 ? 117.171 103.229 119.286 1.00 7.71 104 GLY C C 1
ATOM 1598 O O . GLY C 2 104 ? 116.572 102.224 118.897 1.00 7.71 104 GLY C O 1
ATOM 1599 N N . GLU C 2 105 ? 118.191 103.757 118.606 1.00 7.96 105 GLU C N 1
ATOM 1600 C CA . GLU C 2 105 ? 118.646 103.126 117.374 1.00 7.96 105 GLU C CA 1
ATOM 1601 C C . GLU C 2 105 ? 119.268 101.762 117.646 1.00 7.96 105 GLU C C 1
ATOM 1602 O O . GLU C 2 105 ? 119.070 100.819 116.871 1.00 7.96 105 GLU C O 1
ATOM 1608 N N . SER C 2 106 ? 120.020 101.631 118.742 1.00 7.55 106 SER C N 1
ATOM 1609 C CA . SER C 2 106 ? 120.572 100.327 119.098 1.00 7.55 106 SER C CA 1
ATOM 1610 C C . SER C 2 106 ? 119.468 99.341 119.459 1.00 7.55 106 SER C C 1
ATOM 1611 O O . SER C 2 106 ? 119.547 98.157 119.112 1.00 7.55 106 SER C O 1
ATOM 1614 N N . ALA C 2 107 ? 118.427 99.812 120.150 1.00 7.87 107 ALA C N 1
ATOM 1615 C CA . ALA C 2 107 ? 117.287 98.952 120.446 1.00 7.87 107 ALA C CA 1
ATOM 1616 C C . ALA C 2 107 ? 116.597 98.493 119.168 1.00 7.87 107 ALA C C 1
ATOM 1617 O O . ALA C 2 107 ? 116.221 97.321 119.043 1.00 7.87 107 ALA C O 1
ATOM 1619 N N . LYS C 2 108 ? 116.416 99.405 118.210 1.00 8.60 108 LYS C N 1
ATOM 1620 C CA . LYS C 2 108 ? 115.803 99.029 116.939 1.00 8.60 108 LYS C CA 1
ATOM 1621 C C . LYS C 2 108 ? 116.667 98.026 116.186 1.00 8.60 108 LYS C C 1
ATOM 1622 O O . LYS C 2 108 ? 116.150 97.077 115.586 1.00 8.60 108 LYS C O 1
ATOM 1628 N N . LEU C 2 109 ? 117.988 98.222 116.204 1.00 9.17 109 LEU C N 1
ATOM 1629 C CA . LEU C 2 109 ? 118.891 97.282 115.548 1.00 9.17 109 LEU C CA 1
ATOM 1630 C C . LEU C 2 109 ? 118.800 95.902 116.185 1.00 9.17 109 LEU C C 1
ATOM 1631 O O . LEU C 2 109 ? 118.766 94.883 115.485 1.00 9.17 109 LEU C O 1
ATOM 1636 N N . ALA C 2 110 ? 118.758 95.851 117.517 1.00 9.84 110 ALA C N 1
ATOM 1637 C CA . ALA C 2 110 ? 118.606 94.571 118.202 1.00 9.84 110 ALA C CA 1
ATOM 1638 C C . ALA C 2 110 ? 117.275 93.917 117.853 1.00 9.84 110 ALA C C 1
ATOM 1639 O O . ALA C 2 110 ? 117.207 92.699 117.650 1.00 9.84 110 ALA C O 1
ATOM 1641 N N . ARG C 2 111 ? 116.207 94.713 117.782 1.00 10.29 111 ARG C N 1
ATOM 1642 C CA . ARG C 2 111 ? 114.888 94.169 117.475 1.00 10.29 111 ARG C CA 1
ATOM 1643 C C . ARG C 2 111 ? 114.817 93.654 116.042 1.00 10.29 111 ARG C C 1
ATOM 1644 O O . ARG C 2 111 ? 114.072 92.710 115.751 1.00 10.29 111 ARG C O 1
ATOM 1652 N N . TYR C 2 112 ? 115.580 94.265 115.132 1.00 12.62 112 TYR C N 1
ATOM 1653 C CA . TYR C 2 112 ? 115.525 93.867 113.727 1.00 12.62 112 TYR C CA 1
ATOM 1654 C C . TYR C 2 112 ? 116.004 92.433 113.538 1.00 12.62 112 TYR C C 1
ATOM 1655 O O . TYR C 2 112 ? 115.340 91.626 112.878 1.00 12.62 112 TYR C O 1
ATOM 1664 N N . ASN C 2 113 ? 117.154 92.096 114.114 1.00 13.95 113 ASN C N 1
ATOM 1665 C CA . ASN C 2 113 ? 117.703 90.751 114.014 1.00 13.95 113 ASN C CA 1
ATOM 1666 C C . ASN C 2 113 ? 117.273 89.852 115.164 1.00 13.95 113 ASN C C 1
ATOM 1667 O O . ASN C 2 113 ? 117.731 88.708 115.241 1.00 13.95 113 ASN C O 1
ATOM 1672 N N . LYS C 2 114 ? 116.420 90.351 116.061 1.00 14.90 114 LYS C N 1
ATOM 1673 C CA . LYS C 2 114 ? 115.887 89.579 117.184 1.00 14.90 114 LYS C CA 1
ATOM 1674 C C . LYS C 2 114 ? 116.988 89.124 118.138 1.00 14.90 114 LYS C C 1
ATOM 1675 O O . LYS C 2 114 ? 116.813 88.165 118.895 1.00 14.90 114 LYS C O 1
ATOM 1681 N N . LYS C 2 115 ? 118.130 89.808 118.112 1.00 14.53 115 LYS C N 1
ATOM 1682 C CA . LYS C 2 115 ? 119.195 89.555 119.075 1.00 14.53 115 LYS C CA 1
ATOM 1683 C C . LYS C 2 115 ? 118.942 90.368 120.339 1.00 14.53 115 LYS C C 1
ATOM 1684 O O . LYS C 2 115 ? 118.907 91.602 120.274 1.00 14.53 115 LYS C O 1
ATOM 1690 N N . PRO C 2 116 ? 118.766 89.729 121.491 1.00 13.54 116 PRO C N 1
ATOM 1691 C CA . PRO C 2 116 ? 118.426 90.461 122.721 1.00 13.54 116 PRO C CA 1
ATOM 1692 C C . PRO C 2 116 ? 119.606 91.075 123.462 1.00 13.54 116 PRO C C 1
ATOM 1693 O O . PRO C 2 116 ? 119.437 91.463 124.621 1.00 13.54 116 PRO C O 1
ATOM 1697 N N . THR C 2 117 ? 120.781 91.179 122.846 1.00 12.97 117 THR C N 1
ATOM 1698 C CA . THR C 2 117 ? 121.971 91.688 123.513 1.00 12.97 117 THR C CA 1
ATOM 1699 C C . THR C 2 117 ? 122.537 92.876 122.749 1.00 12.97 117 THR C C 1
ATOM 1700 O O . THR C 2 117 ? 122.700 92.820 121.526 1.00 12.97 117 THR C O 1
ATOM 1704 N N . ILE C 2 118 ? 122.837 93.949 123.475 1.00 10.50 118 ILE C N 1
ATOM 1705 C CA . ILE C 2 118 ? 123.485 95.131 122.918 1.00 10.50 118 ILE C CA 1
ATOM 1706 C C . ILE C 2 118 ? 124.960 95.080 123.287 1.00 10.50 118 ILE C C 1
ATOM 1707 O O . ILE C 2 118 ? 125.310 95.041 124.472 1.00 10.50 118 ILE C O 1
ATOM 1712 N N . THR C 2 119 ? 125.823 95.076 122.279 1.00 10.09 119 THR C N 1
ATOM 1713 C CA . THR C 2 119 ? 127.266 95.056 122.469 1.00 10.09 119 THR C CA 1
ATOM 1714 C C . THR C 2 119 ? 127.887 96.296 121.835 1.00 10.09 119 THR C C 1
ATOM 1715 O O . THR C 2 119 ? 127.193 97.212 121.389 1.00 10.09 119 THR C O 1
ATOM 1719 N N . SER C 2 120 ? 129.222 96.316 121.805 1.00 10.67 120 SER C N 1
ATOM 1720 C CA . SER C 2 120 ? 129.927 97.423 121.169 1.00 10.67 120 SER C CA 1
ATOM 1721 C C . SER C 2 120 ? 129.605 97.508 119.684 1.00 10.67 120 SER C C 1
ATOM 1722 O O . SER C 2 120 ? 129.577 98.605 119.117 1.00 10.67 120 SER C O 1
ATOM 1725 N N . ARG C 2 121 ? 129.357 96.365 119.041 1.00 9.62 121 ARG C N 1
ATOM 1726 C CA . ARG C 2 121 ? 129.039 96.371 117.618 1.00 9.62 121 ARG C CA 1
ATOM 1727 C C . ARG C 2 121 ? 127.712 97.072 117.347 1.00 9.62 121 ARG C C 1
ATOM 1728 O O . ARG C 2 121 ? 127.590 97.835 116.380 1.00 9.62 121 ARG C O 1
ATOM 1736 N N . GLU C 2 122 ? 126.702 96.818 118.183 1.00 8.76 122 GLU C N 1
ATOM 1737 C CA . GLU C 2 122 ? 125.410 97.476 118.007 1.00 8.76 122 GLU C CA 1
ATOM 1738 C C . GLU C 2 122 ? 125.529 98.985 118.182 1.00 8.76 122 GLU C C 1
ATOM 1739 O O . GLU C 2 122 ? 124.947 99.757 117.409 1.00 8.76 122 GLU C O 1
ATOM 1745 N N . ILE C 2 123 ? 126.282 99.424 119.193 1.00 7.91 123 ILE C N 1
ATOM 1746 C CA . ILE C 2 123 ? 126.493 100.852 119.402 1.00 7.91 123 ILE C CA 1
ATOM 1747 C C . ILE C 2 123 ? 127.246 101.461 118.227 1.00 7.91 123 ILE C C 1
ATOM 1748 O O . ILE C 2 123 ? 126.945 102.577 117.794 1.00 7.91 123 ILE C O 1
ATOM 1753 N N . GLN C 2 124 ? 128.240 100.745 117.696 1.00 9.06 124 GLN C N 1
ATOM 1754 C CA . GLN C 2 124 ? 128.986 101.249 116.546 1.00 9.06 124 GLN C CA 1
ATOM 1755 C C . GLN C 2 124 ? 128.089 101.400 115.322 1.00 9.06 124 GLN C C 1
ATOM 1756 O O . GLN C 2 124 ? 128.164 102.406 114.604 1.00 9.06 124 GLN C O 1
ATOM 1762 N N . THR C 2 125 ? 127.232 100.408 115.068 1.00 7.84 125 THR C N 1
ATOM 1763 C CA . THR C 2 125 ? 126.298 100.508 113.951 1.00 7.84 125 THR C CA 1
ATOM 1764 C C . THR C 2 125 ? 125.334 101.671 114.146 1.00 7.84 125 THR C C 1
ATOM 1765 O O . THR C 2 125 ? 125.030 102.403 113.196 1.00 7.84 125 THR C O 1
ATOM 1769 N N . SER C 2 126 ? 124.845 101.862 115.374 1.00 7.87 126 SER C N 1
ATOM 1770 C CA . SER C 2 126 ? 123.943 102.978 115.639 1.00 7.87 126 SER C CA 1
ATOM 1771 C C . SER C 2 126 ? 124.646 104.317 115.450 1.00 7.87 126 SER C C 1
ATOM 1772 O O . SER C 2 126 ? 124.040 105.278 114.963 1.00 7.87 126 SER C O 1
ATOM 1775 N N . VAL C 2 127 ? 125.917 104.402 115.844 1.00 8.74 127 VAL C N 1
ATOM 1776 C CA . VAL C 2 127 ? 126.686 105.626 115.636 1.00 8.74 127 VAL C CA 1
ATOM 1777 C C . VAL C 2 127 ? 126.843 105.907 114.148 1.00 8.74 127 VAL C C 1
ATOM 1778 O O . VAL C 2 127 ? 126.698 107.051 113.697 1.00 8.74 127 VAL C O 1
ATOM 1782 N N . ARG C 2 128 ? 127.143 104.870 113.362 1.00 9.46 128 ARG C N 1
ATOM 1783 C CA . ARG C 2 128 ? 127.249 105.048 111.916 1.00 9.46 128 ARG C CA 1
ATOM 1784 C C . ARG C 2 128 ? 125.923 105.497 111.314 1.00 9.46 128 ARG C C 1
ATOM 1785 O O . ARG C 2 128 ? 125.899 106.324 110.396 1.00 9.46 128 ARG C O 1
ATOM 1793 N N . LEU C 2 129 ? 124.811 104.953 111.811 1.00 8.48 129 LEU C N 1
ATOM 1794 C CA . LEU C 2 129 ? 123.505 105.294 111.253 1.00 8.48 129 LEU C CA 1
ATOM 1795 C C . LEU C 2 129 ? 123.101 106.722 111.599 1.00 8.48 129 LEU C C 1
ATOM 1796 O O . LEU C 2 129 ? 122.650 107.477 110.729 1.00 8.48 129 LEU C O 1
ATOM 1801 N N . VAL C 2 130 ? 123.257 107.113 112.863 1.00 9.19 130 VAL C N 1
ATOM 1802 C CA . VAL C 2 130 ? 122.712 108.386 113.330 1.00 9.19 130 VAL C CA 1
ATOM 1803 C C . VAL C 2 130 ? 123.650 109.539 112.993 1.00 9.19 130 VAL C C 1
ATOM 1804 O O . VAL C 2 130 ? 123.281 110.471 112.269 1.00 9.19 130 VAL C O 1
ATOM 1808 N N . LEU C 2 131 ? 124.867 109.500 113.521 1.00 11.98 131 LEU C N 1
ATOM 1809 C CA . LEU C 2 131 ? 125.812 110.577 113.273 1.00 11.98 131 LEU C CA 1
ATOM 1810 C C . LEU C 2 131 ? 126.220 110.585 111.802 1.00 11.98 131 LEU C C 1
ATOM 1811 O O . LEU C 2 131 ? 126.447 109.522 111.214 1.00 11.98 131 LEU C O 1
ATOM 1816 N N . PRO C 2 132 ? 126.294 111.755 111.168 1.00 15.47 132 PRO C N 1
ATOM 1817 C CA . PRO C 2 132 ? 126.637 111.804 109.744 1.00 15.47 132 PRO C CA 1
ATOM 1818 C C . PRO C 2 132 ? 128.120 112.024 109.482 1.00 15.47 132 PRO C C 1
ATOM 1819 O O . PRO C 2 132 ? 128.791 112.813 110.150 1.00 15.47 132 PRO C O 1
ATOM 1823 N N . GLY C 2 133 ? 128.628 111.294 108.491 1.00 21.15 133 GLY C N 1
ATOM 1824 C CA . GLY C 2 133 ? 129.922 111.608 107.904 1.00 21.15 133 GLY C CA 1
ATOM 1825 C C . GLY C 2 133 ? 131.078 111.577 108.881 1.00 21.15 133 GLY C C 1
ATOM 1826 O O . GLY C 2 133 ? 131.276 110.607 109.629 1.00 21.15 133 GLY C O 1
ATOM 1827 N N . GLU C 2 134 ? 131.866 112.657 108.863 1.00 23.93 134 GLU C N 1
ATOM 1828 C CA . GLU C 2 134 ? 133.097 112.702 109.643 1.00 23.93 134 GLU C CA 1
ATOM 1829 C C . GLU C 2 134 ? 132.818 112.571 111.133 1.00 23.93 134 GLU C C 1
ATOM 1830 O O . GLU C 2 134 ? 133.630 112.004 111.874 1.00 23.93 134 GLU C O 1
ATOM 1836 N N . LEU C 2 135 ? 131.678 113.089 111.595 1.00 20.56 135 LEU C N 1
ATOM 1837 C CA . LEU C 2 135 ? 131.305 112.887 112.990 1.00 20.56 135 LEU C CA 1
ATOM 1838 C C . LEU C 2 135 ? 131.126 111.407 113.291 1.00 20.56 135 LEU C C 1
ATOM 1839 O O . LEU C 2 135 ? 131.600 110.914 114.321 1.00 20.56 135 LEU C O 1
ATOM 1844 N N . ALA C 2 136 ? 130.463 110.679 112.390 1.00 21.03 136 ALA C N 1
ATOM 1845 C CA . ALA C 2 136 ? 130.299 109.242 112.578 1.00 21.03 136 ALA C CA 1
ATOM 1846 C C . ALA C 2 136 ? 131.645 108.536 112.595 1.00 21.03 136 ALA C C 1
ATOM 1847 O O . ALA C 2 136 ? 131.886 107.669 113.441 1.00 21.03 136 ALA C O 1
ATOM 1849 N N . LYS C 2 137 ? 132.537 108.898 111.672 1.00 23.29 137 LYS C N 1
ATOM 1850 C CA . LYS C 2 137 ? 133.840 108.240 111.612 1.00 23.29 137 LYS C CA 1
ATOM 1851 C C . LYS C 2 137 ? 134.651 108.501 112.878 1.00 23.29 137 LYS C C 1
ATOM 1852 O O . LYS C 2 137 ? 135.249 107.580 113.450 1.00 23.29 137 LYS C O 1
ATOM 1858 N N . HIS C 2 138 ? 134.678 109.755 113.335 1.00 24.89 138 HIS C N 1
ATOM 1859 C CA . HIS C 2 138 ? 135.435 110.089 114.536 1.00 24.89 138 HIS C CA 1
ATOM 1860 C C . HIS C 2 138 ? 134.840 109.420 115.767 1.00 24.89 138 HIS C C 1
ATOM 1861 O O . HIS C 2 138 ? 135.575 108.970 116.652 1.00 24.89 138 HIS C O 1
ATOM 1868 N N . ALA C 2 139 ? 133.509 109.352 115.848 1.00 23.78 139 ALA C N 1
ATOM 1869 C CA . ALA C 2 139 ? 132.878 108.672 116.972 1.00 23.78 139 ALA C CA 1
ATOM 1870 C C . ALA C 2 139 ? 133.184 107.181 116.954 1.00 23.78 139 ALA C C 1
ATOM 1871 O O . ALA C 2 139 ? 133.402 106.574 118.008 1.00 23.78 139 ALA C O 1
ATOM 1873 N N . VAL C 2 140 ? 133.195 106.569 115.767 1.00 21.52 140 VAL C N 1
ATOM 1874 C CA . VAL C 2 140 ? 133.566 105.161 115.666 1.00 21.52 140 VAL C CA 1
ATOM 1875 C C . VAL C 2 140 ? 134.997 104.956 116.142 1.00 21.52 140 VAL C C 1
ATOM 1876 O O . VAL C 2 140 ? 135.292 104.011 116.885 1.00 21.52 140 VAL C O 1
ATOM 1880 N N . SER C 2 141 ? 135.908 105.837 115.723 1.00 25.87 141 SER C N 1
ATOM 1881 C CA . SER C 2 141 ? 137.298 105.728 116.159 1.00 25.87 141 SER C CA 1
ATOM 1882 C C . SER C 2 141 ? 137.415 105.872 117.673 1.00 25.87 141 SER C C 1
ATOM 1883 O O . SER C 2 141 ? 138.121 105.097 118.330 1.00 25.87 141 SER C O 1
ATOM 1886 N N . GLU C 2 142 ? 136.722 106.862 118.245 1.00 28.82 142 GLU C N 1
ATOM 1887 C CA . GLU C 2 142 ? 136.771 107.073 119.689 1.00 28.82 142 GLU C CA 1
ATOM 1888 C C . GLU C 2 142 ? 136.217 105.872 120.443 1.00 28.82 142 GLU C C 1
ATOM 1889 O O . GLU C 2 142 ? 136.805 105.429 121.437 1.00 28.82 142 GLU C O 1
ATOM 1895 N N . GLY C 2 143 ? 135.086 105.332 119.985 1.00 29.22 143 GLY C N 1
ATOM 1896 C CA . GLY C 2 143 ? 134.507 104.177 120.648 1.00 29.22 143 GLY C CA 1
ATOM 1897 C C . GLY C 2 143 ? 135.393 102.951 120.565 1.00 29.22 143 GLY C C 1
ATOM 1898 O O . GLY C 2 143 ? 135.556 102.225 121.548 1.00 29.22 143 GLY C O 1
ATOM 1899 N N . THR C 2 144 ? 135.975 102.700 119.389 1.00 29.66 144 THR C N 1
ATOM 1900 C CA . THR C 2 144 ? 136.884 101.569 119.244 1.00 29.66 144 THR C CA 1
ATOM 1901 C C . THR C 2 144 ? 138.091 101.722 120.160 1.00 29.66 144 THR C C 1
ATOM 1902 O O . THR C 2 144 ? 138.493 100.769 120.841 1.00 29.66 144 THR C O 1
ATOM 1906 N N . LYS C 2 145 ? 138.672 102.924 120.204 1.00 33.46 145 LYS C N 1
ATOM 1907 C CA . LYS C 2 145 ? 139.822 103.163 121.069 1.00 33.46 145 LYS C CA 1
ATOM 1908 C C . LYS C 2 145 ? 139.461 102.942 122.533 1.00 33.46 145 LYS C C 1
ATOM 1909 O O . LYS C 2 145 ? 140.205 102.294 123.279 1.00 33.46 145 LYS C O 1
ATOM 1915 N N . ALA C 2 146 ? 138.309 103.466 122.959 1.00 34.55 146 ALA C N 1
ATOM 1916 C CA . ALA C 2 146 ? 137.911 103.335 124.356 1.00 34.55 146 ALA C CA 1
ATOM 1917 C C . ALA C 2 146 ? 137.637 101.884 124.727 1.00 34.55 146 ALA C C 1
ATOM 1918 O O . ALA C 2 146 ? 138.041 101.429 125.802 1.00 34.55 146 ALA C O 1
ATOM 1920 N N . VAL C 2 147 ? 136.949 101.142 123.856 1.00 35.99 147 VAL C N 1
ATOM 1921 C CA . VAL C 2 147 ? 136.660 99.741 124.147 1.00 35.99 147 VAL C CA 1
ATOM 1922 C C . VAL C 2 147 ? 137.948 98.928 124.200 1.00 35.99 147 VAL C C 1
ATOM 1923 O O . VAL C 2 147 ? 138.122 98.076 125.080 1.00 35.99 147 VAL C O 1
ATOM 1927 N N . THR C 2 148 ? 138.869 99.172 123.263 1.00 39.11 148 THR C N 1
ATOM 1928 C CA . THR C 2 148 ? 140.143 98.462 123.285 1.00 39.11 148 THR C CA 1
ATOM 1929 C C . THR C 2 148 ? 140.924 98.769 124.557 1.00 39.11 148 THR C C 1
ATOM 1930 O O . THR C 2 148 ? 141.505 97.866 125.170 1.00 39.11 148 THR C O 1
ATOM 1934 N N . LYS C 2 149 ? 140.947 100.038 124.971 1.00 39.76 149 LYS C N 1
ATOM 1935 C CA . LYS C 2 149 ? 141.649 100.407 126.196 1.00 39.76 149 LYS C CA 1
ATOM 1936 C C . LYS C 2 149 ? 141.011 99.751 127.416 1.00 39.76 149 LYS C C 1
ATOM 1937 O O . LYS C 2 149 ? 141.710 99.281 128.321 1.00 39.76 149 LYS C O 1
ATOM 1943 N N . PHE C 2 150 ? 139.677 99.715 127.457 1.00 41.52 150 PHE C N 1
ATOM 1944 C CA . PHE C 2 150 ? 138.981 99.146 128.607 1.00 41.52 150 PHE C CA 1
ATOM 1945 C C . PHE C 2 150 ? 139.210 97.643 128.705 1.00 41.52 150 PHE C C 1
ATOM 1946 O O . PHE C 2 150 ? 139.542 97.122 129.777 1.00 41.52 150 PHE C O 1
ATOM 1954 N N . THR C 2 151 ? 139.035 96.926 127.593 1.00 47.25 151 THR C N 1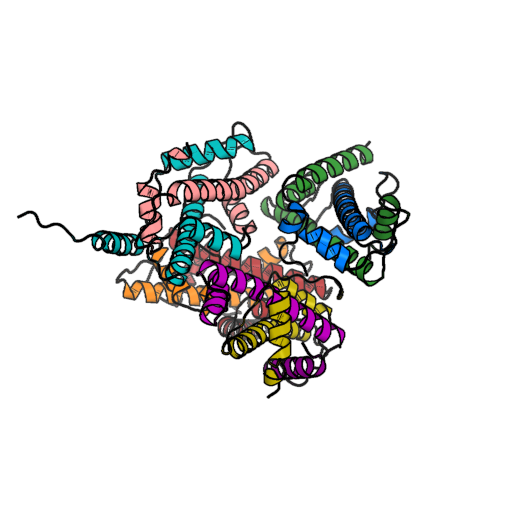
ATOM 1955 C CA . THR C 2 151 ? 139.175 95.474 127.606 1.00 47.25 151 THR C CA 1
ATOM 1956 C C . THR C 2 151 ? 140.614 95.016 127.809 1.00 47.25 151 THR C C 1
ATOM 1957 O O . THR C 2 151 ? 140.833 93.828 128.072 1.00 47.25 151 THR C O 1
ATOM 1961 N N . SER C 2 152 ? 141.587 95.913 127.698 1.00 49.35 152 SER C N 1
ATOM 1962 C CA . SER C 2 152 ? 142.987 95.551 127.886 1.00 49.35 152 SER C CA 1
ATOM 1963 C C . SER C 2 152 ? 143.430 95.799 129.324 1.00 49.35 152 SER C C 1
ATOM 1964 O O . SER C 2 152 ? 142.641 96.240 130.160 1.00 49.35 152 SER C O 1
ATOM 1967 N N . THR D 2 65 ? 102.482 89.435 109.731 1.00 22.15 65 THR D N 1
ATOM 1968 C CA . THR D 2 65 ? 101.654 89.213 108.551 1.00 22.15 65 THR D CA 1
ATOM 1969 C C . THR D 2 65 ? 100.173 89.177 108.908 1.00 22.15 65 THR D C 1
ATOM 1970 O O . THR D 2 65 ? 99.652 88.149 109.339 1.00 22.15 65 THR D O 1
ATOM 1974 N N . TYR D 2 66 ? 99.497 90.311 108.718 1.00 16.94 66 TYR D N 1
ATOM 1975 C CA . TYR D 2 66 ? 98.079 90.451 109.026 1.00 16.94 66 TYR D CA 1
ATOM 1976 C C . TYR D 2 66 ? 97.192 90.218 107.809 1.00 16.94 66 TYR D C 1
ATOM 1977 O O . TYR D 2 66 ? 96.085 90.768 107.739 1.00 16.94 66 TYR D O 1
ATOM 1986 N N . LYS D 2 67 ? 97.651 89.409 106.851 1.00 16.97 67 LYS D N 1
ATOM 1987 C CA . LYS D 2 67 ? 96.950 89.289 105.575 1.00 16.97 67 LYS D CA 1
ATOM 1988 C C . LYS D 2 67 ? 95.544 88.725 105.748 1.00 16.97 67 LYS D C 1
ATOM 1989 O O . LYS D 2 67 ? 94.588 89.231 105.147 1.00 16.97 67 LYS D O 1
ATOM 1995 N N . ILE D 2 68 ? 95.397 87.678 106.561 1.00 20.18 68 ILE D N 1
ATOM 1996 C CA . ILE D 2 68 ? 94.090 87.047 106.732 1.00 20.18 68 ILE D CA 1
ATOM 1997 C C . ILE D 2 68 ? 93.104 88.014 107.377 1.00 20.18 68 ILE D C 1
ATOM 1998 O O . ILE D 2 68 ? 91.941 88.111 106.964 1.00 20.18 68 ILE D O 1
ATOM 2003 N N . TYR D 2 69 ? 93.551 88.747 108.399 1.00 19.11 69 TYR D N 1
ATOM 2004 C CA . TYR D 2 69 ? 92.665 89.681 109.086 1.00 19.11 69 TYR D CA 1
ATOM 2005 C C . TYR D 2 69 ? 92.296 90.860 108.192 1.00 19.11 69 TYR D C 1
ATOM 2006 O O . TYR D 2 69 ? 91.147 91.317 108.204 1.00 19.11 69 TYR D O 1
ATOM 2015 N N . ILE D 2 70 ? 93.253 91.368 107.412 1.00 17.84 70 ILE D N 1
ATOM 2016 C CA . ILE D 2 70 ? 92.945 92.432 106.459 1.00 17.84 70 ILE D CA 1
ATOM 2017 C C . ILE D 2 70 ? 91.931 91.946 105.431 1.00 17.84 70 ILE D C 1
ATOM 2018 O O . ILE D 2 70 ? 91.002 92.674 105.058 1.00 17.84 70 ILE D O 1
ATOM 2023 N N . PHE D 2 71 ? 92.095 90.709 104.955 1.00 20.99 71 PHE D N 1
ATOM 2024 C CA . PHE D 2 71 ? 91.139 90.147 104.006 1.00 20.99 71 PHE D CA 1
ATOM 2025 C C . PHE D 2 71 ? 89.752 90.017 104.625 1.00 20.99 71 PHE D C 1
ATOM 2026 O O . PHE D 2 71 ? 88.742 90.300 103.970 1.00 20.99 71 PHE D O 1
ATOM 2034 N N . LYS D 2 72 ? 89.683 89.585 105.887 1.00 23.89 72 LYS D N 1
ATOM 2035 C CA . LYS D 2 72 ? 88.392 89.483 106.562 1.00 23.89 72 LYS D CA 1
ATOM 2036 C C . LYS D 2 72 ? 87.742 90.852 106.722 1.00 23.89 72 LYS D C 1
ATOM 2037 O O . LYS D 2 72 ? 86.529 90.997 106.536 1.00 23.89 72 LYS D O 1
ATOM 2043 N N . VAL D 2 73 ? 88.533 91.869 107.068 1.00 25.16 73 VAL D N 1
ATOM 2044 C CA . VAL D 2 73 ? 87.996 93.223 107.189 1.00 25.16 73 VAL D CA 1
ATOM 2045 C C . VAL D 2 73 ? 87.467 93.708 105.845 1.00 25.16 73 VAL D C 1
ATOM 2046 O O . VAL D 2 73 ? 86.385 94.307 105.763 1.00 25.16 73 VAL D O 1
ATOM 2050 N N . LEU D 2 74 ? 88.218 93.453 104.771 1.00 28.61 74 LEU D N 1
ATOM 2051 C CA . LEU D 2 74 ? 87.780 93.871 103.444 1.00 28.61 74 LEU D CA 1
ATOM 2052 C C . LEU D 2 74 ? 86.490 93.167 103.043 1.00 28.61 74 LEU D C 1
ATOM 2053 O O . LEU D 2 74 ? 85.603 93.781 102.439 1.00 28.61 74 LEU D O 1
ATOM 2058 N N . LYS D 2 75 ? 86.372 91.876 103.361 1.00 31.37 75 LYS D N 1
ATOM 2059 C CA . LYS D 2 75 ? 85.123 91.166 103.102 1.00 31.37 75 LYS D CA 1
ATOM 2060 C C . LYS D 2 75 ? 83.982 91.745 103.928 1.00 31.37 75 LYS D C 1
ATOM 2061 O O . LYS D 2 75 ? 82.837 91.804 103.465 1.00 31.37 75 LYS D O 1
ATOM 2067 N N . GLN D 2 76 ? 84.275 92.172 105.159 1.00 34.49 76 GLN D N 1
ATOM 2068 C CA . GLN D 2 76 ? 83.254 92.810 105.983 1.00 34.49 76 GLN D CA 1
ATOM 2069 C C . GLN D 2 76 ? 82.758 94.103 105.350 1.00 34.49 76 GLN D C 1
ATOM 2070 O O . GLN D 2 76 ? 81.553 94.378 105.350 1.00 34.49 76 GLN D O 1
ATOM 2076 N N . VAL D 2 77 ? 83.670 94.915 104.811 1.00 35.34 77 VAL D N 1
ATOM 2077 C CA . VAL D 2 77 ? 83.247 96.188 104.234 1.00 35.34 77 VAL D CA 1
ATOM 2078 C C . VAL D 2 77 ? 82.789 96.011 102.788 1.00 35.34 77 VAL D C 1
ATOM 2079 O O . VAL D 2 77 ? 81.784 96.597 102.370 1.00 35.34 77 VAL D O 1
ATOM 2083 N N . HIS D 2 78 ? 83.509 95.212 102.000 1.00 38.11 78 HIS D N 1
ATOM 2084 C CA . HIS D 2 78 ? 83.177 94.973 100.596 1.00 38.11 78 HIS D CA 1
ATOM 2085 C C . HIS D 2 78 ? 83.105 93.473 100.349 1.00 38.11 78 HIS D C 1
ATOM 2086 O O . HIS D 2 78 ? 84.129 92.824 100.096 1.00 38.11 78 HIS D O 1
ATOM 2093 N N . PRO D 2 79 ? 81.908 92.885 100.421 1.00 43.14 79 PRO D N 1
ATOM 2094 C CA . PRO D 2 79 ? 81.793 91.432 100.210 1.00 43.14 79 PRO D CA 1
ATOM 2095 C C . PRO D 2 79 ? 82.262 90.969 98.842 1.00 43.14 79 PRO D C 1
ATOM 2096 O O . PRO D 2 79 ? 82.789 89.855 98.724 1.00 43.14 79 PRO D O 1
ATOM 2100 N N . ASP D 2 80 ? 82.096 91.788 97.804 1.00 39.65 80 ASP D N 1
ATOM 2101 C CA . ASP D 2 80 ? 82.367 91.349 96.441 1.00 39.65 80 ASP D CA 1
ATOM 2102 C C . ASP D 2 80 ? 83.690 91.864 95.887 1.00 39.65 80 ASP D C 1
ATOM 2103 O O . ASP D 2 80 ? 84.155 91.359 94.859 1.00 39.65 80 ASP D O 1
ATOM 2108 N N . ILE D 2 81 ? 84.307 92.847 96.532 1.00 33.05 81 ILE D N 1
ATOM 2109 C CA . ILE D 2 81 ? 85.558 93.410 96.038 1.00 33.05 81 ILE D CA 1
ATOM 2110 C C . ILE D 2 81 ? 86.731 92.675 96.670 1.00 33.05 81 ILE D C 1
ATOM 2111 O O . ILE D 2 81 ? 86.801 92.516 97.894 1.00 33.05 81 ILE D O 1
ATOM 2116 N N . GLY D 2 82 ? 87.667 92.227 95.830 1.00 25.36 82 GLY D N 1
ATOM 2117 C CA . GLY D 2 82 ? 88.838 91.518 96.272 1.00 25.36 82 GLY D CA 1
ATOM 2118 C C . GLY D 2 82 ? 90.032 92.428 96.478 1.00 25.36 82 GLY D C 1
ATOM 2119 O O . GLY D 2 82 ? 89.900 93.640 96.689 1.00 25.36 82 GLY D O 1
ATOM 2120 N N . ILE D 2 83 ? 91.220 91.833 96.413 1.00 15.69 83 ILE D N 1
ATOM 2121 C CA . ILE D 2 83 ? 92.458 92.567 96.651 1.00 15.69 83 ILE D CA 1
ATOM 2122 C C . ILE D 2 83 ? 93.611 91.784 96.038 1.00 15.69 83 ILE D C 1
ATOM 2123 O O . ILE D 2 83 ? 93.661 90.554 96.121 1.00 15.69 83 ILE D O 1
ATOM 2128 N N . SER D 2 84 ? 94.535 92.511 95.417 1.00 12.88 84 SER D N 1
ATOM 2129 C CA . SER D 2 84 ? 95.701 91.938 94.764 1.00 12.88 84 SER D CA 1
ATOM 2130 C C . SER D 2 84 ? 96.811 91.670 95.773 1.00 12.88 84 SER D C 1
ATOM 2131 O O . SER D 2 84 ? 96.804 92.183 96.894 1.00 12.88 84 SER D O 1
ATOM 2134 N N . SER D 2 85 ? 97.782 90.855 95.351 1.00 12.02 85 SER D N 1
ATOM 2135 C CA . SER D 2 85 ? 98.908 90.529 96.221 1.00 12.02 85 SER D CA 1
ATOM 2136 C C . SER D 2 85 ? 99.711 91.773 96.581 1.00 12.02 85 SER D C 1
ATOM 2137 O O . SER D 2 85 ? 100.112 91.949 97.737 1.00 12.02 85 SER D O 1
ATOM 2140 N N . LYS D 2 86 ? 99.959 92.647 95.603 1.00 11.31 86 LYS D N 1
ATOM 2141 C CA . LYS D 2 86 ? 100.666 93.890 95.893 1.00 11.31 86 LYS D CA 1
ATOM 2142 C C . LYS D 2 86 ? 99.855 94.779 96.827 1.00 11.31 86 LYS D C 1
ATOM 2143 O O . LYS D 2 86 ? 100.403 95.374 97.762 1.00 11.31 86 LYS D O 1
ATOM 2149 N N . ALA D 2 87 ? 98.544 94.873 96.595 1.00 11.69 87 ALA D N 1
ATOM 2150 C CA . ALA D 2 87 ? 97.699 95.675 97.474 1.00 11.69 87 ALA D CA 1
ATOM 2151 C C . ALA D 2 87 ? 97.624 95.071 98.871 1.00 11.69 87 ALA D C 1
ATOM 2152 O O . ALA D 2 87 ? 97.608 95.800 99.870 1.00 11.69 87 ALA D O 1
ATOM 2154 N N . MET D 2 88 ? 97.567 93.740 98.960 1.00 11.90 88 MET D N 1
ATOM 2155 C CA . MET D 2 88 ? 97.591 93.085 100.263 1.00 11.90 88 MET D CA 1
ATOM 2156 C C . MET D 2 88 ? 98.891 93.375 100.999 1.00 11.90 88 MET D C 1
ATOM 2157 O O . MET D 2 88 ? 98.883 93.631 102.207 1.00 11.90 88 MET D O 1
ATOM 2162 N N . SER D 2 89 ? 100.019 93.339 100.286 1.00 10.38 89 SER D N 1
ATOM 2163 C CA . SER D 2 89 ? 101.298 93.652 100.915 1.00 10.38 89 SER D CA 1
ATOM 2164 C C . SER D 2 89 ? 101.354 95.108 101.358 1.00 10.38 89 SER D C 1
ATOM 2165 O O . SER D 2 89 ? 101.916 95.422 102.413 1.00 10.38 89 SER D O 1
ATOM 2168 N N . ILE D 2 90 ? 100.781 96.012 100.563 1.00 9.74 90 ILE D N 1
ATOM 2169 C CA . ILE D 2 90 ? 100.743 97.421 100.950 1.00 9.74 90 ILE D CA 1
ATOM 2170 C C . ILE D 2 90 ? 99.924 97.600 102.222 1.00 9.74 90 ILE D C 1
ATOM 2171 O O . ILE D 2 90 ? 100.324 98.318 103.146 1.00 9.74 90 ILE D O 1
ATOM 2176 N N . MET D 2 91 ? 98.758 96.955 102.285 1.00 9.97 91 MET D N 1
ATOM 2177 C CA . MET D 2 91 ? 97.929 97.050 103.482 1.00 9.97 91 MET D CA 1
ATOM 2178 C C . MET D 2 91 ? 98.631 96.446 104.692 1.00 9.97 91 MET D C 1
ATOM 2179 O O . MET D 2 91 ? 98.543 96.984 105.802 1.00 9.97 91 MET D O 1
ATOM 2184 N N . ASN D 2 92 ? 99.326 95.323 104.502 1.00 9.92 92 ASN D N 1
ATOM 2185 C CA . ASN D 2 92 ? 100.062 94.717 105.605 1.00 9.92 92 ASN D CA 1
ATOM 2186 C C . ASN D 2 92 ? 101.169 95.638 106.102 1.00 9.92 92 ASN D C 1
ATOM 2187 O O . ASN D 2 92 ? 101.370 95.782 107.314 1.00 9.92 92 ASN D O 1
ATOM 2192 N N . SER D 2 93 ? 101.902 96.267 105.181 1.00 9.17 93 SER D N 1
ATOM 2193 C CA . SER D 2 93 ? 102.952 97.195 105.583 1.00 9.17 93 SER D CA 1
ATOM 2194 C C . SER D 2 93 ? 102.367 98.404 106.298 1.00 9.17 93 SER D C 1
ATOM 2195 O O . SER D 2 93 ? 102.941 98.893 107.278 1.00 9.17 93 SER D O 1
ATOM 2198 N N . PHE D 2 94 ? 101.218 98.894 105.828 1.00 8.79 94 PHE D N 1
ATOM 2199 C CA . PHE D 2 94 ? 100.564 100.021 106.487 1.00 8.79 94 PHE D CA 1
ATOM 2200 C C . PHE D 2 94 ? 100.134 99.662 107.904 1.00 8.79 94 PHE D C 1
ATOM 2201 O O . PHE D 2 94 ? 100.336 100.446 108.840 1.00 8.79 94 PHE D O 1
ATOM 2209 N N . ILE D 2 95 ? 99.539 98.479 108.080 1.00 8.02 95 ILE D N 1
ATOM 2210 C CA . ILE D 2 95 ? 99.125 98.040 109.409 1.00 8.02 95 ILE D CA 1
ATOM 2211 C C . ILE D 2 95 ? 100.334 97.877 110.319 1.00 8.02 95 ILE D C 1
ATOM 2212 O O . ILE D 2 95 ? 100.310 98.292 111.484 1.00 8.02 95 ILE D O 1
ATOM 2217 N N . ASN D 2 96 ? 101.411 97.279 109.804 1.00 8.73 96 ASN D N 1
ATOM 2218 C CA . ASN D 2 96 ? 102.617 97.112 110.607 1.00 8.73 96 ASN D CA 1
ATOM 2219 C C . ASN D 2 96 ? 103.199 98.457 111.018 1.00 8.73 96 ASN D C 1
ATOM 2220 O O . ASN D 2 96 ? 103.628 98.631 112.164 1.00 8.73 96 ASN D O 1
ATOM 2225 N N . ASP D 2 97 ? 103.217 99.425 110.101 1.00 8.42 97 ASP D N 1
ATOM 2226 C CA . ASP D 2 97 ? 103.780 100.730 110.427 1.00 8.42 97 ASP D CA 1
ATOM 2227 C C . ASP D 2 97 ? 102.924 101.462 111.454 1.00 8.42 97 ASP D C 1
ATOM 2228 O O . ASP D 2 97 ? 103.458 102.079 112.382 1.00 8.42 97 ASP D O 1
ATOM 2233 N N . ILE D 2 98 ? 101.597 101.401 111.310 1.00 7.56 98 ILE D N 1
ATOM 2234 C CA . ILE D 2 98 ? 100.720 102.040 112.289 1.00 7.56 98 ILE D CA 1
ATOM 2235 C C . ILE D 2 98 ? 100.888 101.394 113.658 1.00 7.56 98 ILE D C 1
ATOM 2236 O O . ILE D 2 98 ? 100.966 102.083 114.684 1.00 7.56 98 ILE D O 1
ATOM 2241 N N . PHE D 2 99 ? 100.947 100.061 113.695 1.00 7.30 99 PHE D N 1
ATOM 2242 C CA . PHE D 2 99 ? 101.120 99.359 114.961 1.00 7.30 99 PHE D CA 1
ATOM 2243 C C . PHE D 2 99 ? 102.451 99.708 115.611 1.00 7.30 99 PHE D C 1
ATOM 2244 O O . PHE D 2 99 ? 102.514 99.932 116.825 1.00 7.30 99 PHE D O 1
ATOM 2252 N N . GLU D 2 100 ? 103.527 99.770 114.822 1.00 8.15 100 GLU D N 1
ATOM 2253 C CA . GLU D 2 100 ? 104.824 100.126 115.386 1.00 8.15 100 GLU D CA 1
ATOM 2254 C C . GLU D 2 100 ? 104.833 101.564 115.890 1.00 8.15 100 GLU D C 1
ATOM 2255 O O . GLU D 2 100 ? 105.401 101.847 116.950 1.00 8.15 100 GLU D O 1
ATOM 2261 N N . LYS D 2 101 ? 104.200 102.483 115.155 1.00 7.81 101 LYS D N 1
ATOM 2262 C CA . LYS D 2 101 ? 104.107 103.866 115.616 1.00 7.81 101 LYS D CA 1
ATOM 2263 C C . LYS D 2 101 ? 103.378 103.952 116.952 1.00 7.81 101 LYS D C 1
ATOM 2264 O O . LYS D 2 101 ? 103.860 104.588 117.899 1.00 7.81 101 LYS D O 1
ATOM 2270 N N . LEU D 2 102 ? 102.206 103.317 117.042 1.00 7.26 102 LEU D N 1
ATOM 2271 C CA . LEU D 2 102 ? 101.418 103.394 118.267 1.00 7.26 102 LEU D CA 1
ATOM 2272 C C . LEU D 2 102 ? 102.148 102.745 119.435 1.00 7.26 102 LEU D C 1
ATOM 2273 O O . LEU D 2 102 ? 102.161 103.289 120.546 1.00 7.26 102 LEU D O 1
ATOM 2278 N N . ALA D 2 103 ? 102.774 101.589 119.205 1.00 8.42 103 ALA D N 1
ATOM 2279 C CA . ALA D 2 103 ? 103.503 100.924 120.278 1.00 8.42 103 ALA D CA 1
ATOM 2280 C C . ALA D 2 103 ? 104.694 101.754 120.738 1.00 8.42 103 ALA D C 1
ATOM 2281 O O . ALA D 2 103 ? 104.957 101.858 121.942 1.00 8.42 103 ALA D O 1
ATOM 2283 N N . GLY D 2 104 ? 105.428 102.356 119.799 1.00 9.34 104 GLY D N 1
ATOM 2284 C CA . GLY D 2 104 ? 106.558 103.183 120.183 1.00 9.34 104 GLY D CA 1
ATOM 2285 C C . GLY D 2 104 ? 106.138 104.409 120.967 1.00 9.34 104 GLY D C 1
ATOM 2286 O O . GLY D 2 104 ? 106.778 104.776 121.957 1.00 9.34 104 GLY D O 1
ATOM 2287 N N . GLU D 2 105 ? 105.049 105.054 120.545 1.00 10.45 105 GLU D N 1
ATOM 2288 C CA . GLU D 2 105 ? 104.570 106.221 121.275 1.00 10.45 105 GLU D CA 1
ATOM 2289 C C . GLU D 2 105 ? 104.066 105.838 122.661 1.00 10.45 105 GLU D C 1
ATOM 2290 O O . GLU D 2 105 ? 104.280 106.577 123.630 1.00 10.45 105 GLU D O 1
ATOM 2296 N N . SER D 2 106 ? 103.390 104.692 122.778 1.00 10.39 106 SER D N 1
ATOM 2297 C CA . SER D 2 106 ? 102.936 104.241 124.088 1.00 10.39 106 SER D CA 1
ATOM 2298 C C . SER D 2 106 ? 104.114 103.912 124.994 1.00 10.39 106 SER D C 1
ATOM 2299 O O . SER D 2 106 ? 104.082 104.200 126.195 1.00 10.39 106 SER D O 1
ATOM 2302 N N . ALA D 2 107 ? 105.170 103.318 124.433 1.00 10.85 107 ALA D N 1
ATOM 2303 C CA . ALA D 2 107 ? 106.373 103.062 125.216 1.00 10.85 107 ALA D CA 1
ATOM 2304 C C . ALA D 2 107 ? 107.008 104.363 125.687 1.00 10.85 107 ALA D C 1
ATOM 2305 O O . ALA D 2 107 ? 107.443 104.468 126.841 1.00 10.85 107 ALA D O 1
ATOM 2307 N N . LYS D 2 108 ? 107.075 105.365 124.806 1.00 13.12 108 LYS D N 1
ATOM 2308 C CA . LYS D 2 108 ? 107.624 106.660 125.198 1.00 13.12 108 LYS D CA 1
ATOM 2309 C C . LYS D 2 108 ? 106.803 107.287 126.317 1.00 13.12 108 LYS D C 1
ATOM 2310 O O . LYS D 2 108 ? 107.355 107.820 127.286 1.00 13.12 108 LYS D O 1
ATOM 2316 N N . LEU D 2 109 ? 105.475 107.239 126.193 1.00 13.47 109 LEU D N 1
ATOM 2317 C CA . LEU D 2 109 ? 104.616 107.812 127.224 1.00 13.47 109 LEU D CA 1
ATOM 2318 C C . LEU D 2 109 ? 104.780 107.085 128.551 1.00 13.47 109 LEU D C 1
ATOM 2319 O O . LEU D 2 109 ? 104.829 107.718 129.611 1.00 13.47 109 LEU D O 1
ATOM 2324 N N . ALA D 2 110 ? 104.867 105.754 128.513 1.00 14.67 110 ALA D N 1
ATOM 2325 C CA . ALA D 2 110 ? 105.056 104.995 129.744 1.00 14.67 110 ALA D CA 1
ATOM 2326 C C . ALA D 2 110 ? 106.396 105.317 130.390 1.00 14.67 110 ALA D C 1
ATOM 2327 O O . ALA D 2 110 ? 106.489 105.434 131.618 1.00 14.67 110 ALA D O 1
ATOM 2329 N N . ARG D 2 111 ? 107.449 105.454 129.581 1.00 16.56 111 ARG D N 1
ATOM 2330 C CA . ARG D 2 111 ? 108.762 105.779 130.128 1.00 16.56 111 ARG D CA 1
ATOM 2331 C C . ARG D 2 111 ? 108.783 107.181 130.723 1.00 16.56 111 ARG D C 1
ATOM 2332 O O . ARG D 2 111 ? 109.405 107.410 131.767 1.00 16.56 111 ARG D O 1
ATOM 2340 N N . TYR D 2 112 ? 108.119 108.135 130.066 1.00 18.41 112 TYR D N 1
ATOM 2341 C CA . TYR D 2 112 ? 108.086 109.502 130.576 1.00 18.41 112 TYR D CA 1
ATOM 2342 C C . TYR D 2 112 ? 107.378 109.568 131.923 1.00 18.41 112 TYR D C 1
ATOM 2343 O O . TYR D 2 112 ? 107.845 110.236 132.853 1.00 18.41 112 TYR D O 1
ATOM 2352 N N . ASN D 2 113 ? 106.245 108.875 132.048 1.00 18.63 113 ASN D N 1
ATOM 2353 C CA . ASN D 2 113 ? 105.512 108.847 133.306 1.00 18.63 113 ASN D CA 1
ATOM 2354 C C . ASN D 2 113 ? 106.077 107.835 134.291 1.00 18.63 113 ASN D C 1
ATOM 2355 O O . ASN D 2 113 ? 105.563 107.736 135.410 1.00 18.63 113 ASN D O 1
ATOM 2360 N N . LYS D 2 114 ? 107.101 107.077 133.896 1.00 20.05 114 LYS D N 1
ATOM 2361 C CA . LYS D 2 114 ? 107.804 106.100 134.725 1.00 20.05 114 LYS D CA 1
ATOM 2362 C C . LYS D 2 114 ? 106.942 104.897 135.084 1.00 20.05 114 LYS D C 1
ATOM 2363 O O . LYS D 2 114 ? 107.400 104.016 135.822 1.00 20.05 114 LYS D O 1
ATOM 2369 N N . LYS D 2 115 ? 105.719 104.826 134.584 1.00 20.86 115 LYS D N 1
ATOM 2370 C CA . LYS D 2 115 ? 104.882 103.654 134.800 1.00 20.86 115 LYS D CA 1
ATOM 2371 C C . LYS D 2 115 ? 105.371 102.506 133.927 1.00 20.86 115 LYS D C 1
ATOM 2372 O O . LYS D 2 115 ? 105.409 102.648 132.698 1.00 20.86 115 LYS D O 1
ATOM 2378 N N . PRO D 2 116 ? 105.743 101.359 134.502 1.00 19.83 116 PRO D N 1
ATOM 2379 C CA . PRO D 2 116 ? 106.237 100.245 133.682 1.00 19.83 116 PRO D CA 1
ATOM 2380 C C . PRO D 2 116 ? 105.149 99.459 132.969 1.00 19.83 116 PRO D C 1
ATOM 2381 O O . PRO D 2 116 ? 105.477 98.522 132.233 1.00 19.83 116 PRO D O 1
ATOM 2385 N N . THR D 2 117 ? 103.874 99.789 133.161 1.00 19.66 117 THR D N 1
ATOM 2386 C CA . THR D 2 117 ? 102.772 99.017 132.604 1.00 19.66 117 THR D CA 1
ATOM 2387 C C . THR D 2 117 ? 102.019 99.836 131.565 1.00 19.66 117 THR D C 1
ATOM 2388 O O . THR D 2 117 ? 101.510 100.920 131.864 1.00 19.66 117 THR D O 1
ATOM 2392 N N . ILE D 2 118 ? 101.948 99.308 130.347 1.00 15.84 118 ILE D N 1
ATOM 2393 C CA . ILE D 2 118 ? 101.158 99.911 129.279 1.00 15.84 118 ILE D CA 1
ATOM 2394 C C . ILE D 2 118 ? 99.707 99.487 129.456 1.00 15.84 118 ILE D C 1
ATOM 2395 O O . ILE D 2 118 ? 99.378 98.303 129.333 1.00 15.84 118 ILE D O 1
ATOM 2400 N N . THR D 2 119 ? 98.842 100.447 129.750 1.00 14.44 119 THR D N 1
ATOM 2401 C CA . THR D 2 119 ? 97.418 100.199 129.921 1.00 14.44 119 THR D CA 1
ATOM 2402 C C . THR D 2 119 ? 96.650 100.793 128.747 1.00 14.44 119 THR D C 1
ATOM 2403 O O . THR D 2 119 ? 97.231 101.281 127.775 1.00 14.44 119 THR D O 1
ATOM 2407 N N . SER D 2 120 ? 95.320 100.749 128.849 1.00 13.94 120 SER D N 1
ATOM 2408 C CA . SER D 2 120 ? 94.490 101.360 127.820 1.00 13.94 120 SER D CA 1
ATOM 2409 C C . SER D 2 120 ? 94.701 102.866 127.757 1.00 13.94 120 SER D C 1
ATOM 2410 O O . SER D 2 120 ? 94.501 103.475 126.701 1.00 13.94 120 SER D O 1
ATOM 2413 N N . ARG D 2 121 ? 95.109 103.483 128.868 1.00 12.65 121 ARG D N 1
ATOM 2414 C CA . ARG D 2 121 ? 95.333 104.925 128.865 1.00 12.65 121 ARG D CA 1
ATOM 2415 C C . ARG D 2 121 ? 96.518 105.307 127.986 1.00 12.65 121 ARG D C 1
ATOM 2416 O O . ARG D 2 121 ? 96.451 106.293 127.244 1.00 12.65 121 ARG D O 1
ATOM 2424 N N . GLU D 2 122 ? 97.612 104.545 128.053 1.00 13.21 122 GLU D N 1
ATOM 2425 C CA . GLU D 2 122 ? 98.760 104.848 127.204 1.00 13.21 122 GLU D CA 1
ATOM 2426 C C . GLU D 2 122 ? 98.416 104.689 125.728 1.00 13.21 122 GLU D C 1
ATOM 2427 O O . GLU D 2 122 ? 98.803 105.523 124.901 1.00 13.21 122 GLU D O 1
ATOM 2433 N N . ILE D 2 123 ? 97.686 103.627 125.379 1.00 10.80 123 ILE D N 1
ATOM 2434 C CA . ILE D 2 123 ? 97.295 103.422 123.986 1.00 10.80 123 ILE D CA 1
ATOM 2435 C C . ILE D 2 123 ? 96.350 104.525 123.530 1.00 10.80 123 ILE D C 1
ATOM 2436 O O . ILE D 2 123 ? 96.435 105.005 122.394 1.00 10.80 123 ILE D O 1
ATOM 2441 N N . GLN D 2 124 ? 95.440 104.949 124.408 1.00 11.56 124 GLN D N 1
ATOM 2442 C CA . GLN D 2 124 ? 94.512 106.021 124.064 1.00 11.56 124 GLN D CA 1
ATOM 2443 C C . GLN D 2 124 ? 95.251 107.333 123.824 1.00 11.56 124 GLN D C 1
ATOM 2444 O O . GLN D 2 124 ? 94.960 108.058 122.865 1.00 11.56 124 GLN D O 1
ATOM 2450 N N . THR D 2 125 ? 96.215 107.654 124.689 1.00 10.64 125 THR D N 1
ATOM 2451 C CA . THR D 2 125 ? 96.998 108.870 124.495 1.00 10.64 125 THR D CA 1
ATOM 2452 C C . THR D 2 125 ? 97.819 108.791 123.215 1.00 10.64 125 THR D C 1
ATOM 2453 O O . THR D 2 125 ? 97.937 109.779 122.479 1.00 10.64 125 THR D O 1
ATOM 2457 N N . SER D 2 126 ? 98.386 107.617 122.926 1.00 9.90 126 SER D N 1
ATOM 2458 C CA . SER D 2 126 ? 99.161 107.457 121.702 1.00 9.90 126 SER D CA 1
ATOM 2459 C C . SER D 2 126 ? 98.286 107.627 120.468 1.00 9.90 126 SER D C 1
ATOM 2460 O O . SER D 2 126 ? 98.716 108.219 119.473 1.00 9.90 126 SER D O 1
ATOM 2463 N N . VAL D 2 127 ? 97.060 107.103 120.506 1.00 10.15 127 VAL D N 1
ATOM 2464 C CA . VAL D 2 127 ? 96.143 107.287 119.386 1.00 10.15 127 VAL D CA 1
ATOM 2465 C C . VAL D 2 127 ? 95.773 108.756 119.232 1.00 10.15 127 VAL D C 1
ATOM 2466 O O . VAL D 2 127 ? 95.726 109.283 118.114 1.00 10.15 127 VAL D O 1
ATOM 2470 N N . ARG D 2 128 ? 95.502 109.443 120.346 1.00 10.53 128 ARG D N 1
ATOM 2471 C CA . ARG D 2 128 ? 95.203 110.871 120.275 1.00 10.53 128 ARG D CA 1
ATOM 2472 C C . ARG D 2 128 ? 96.363 111.659 119.683 1.00 10.53 128 ARG D C 1
ATOM 2473 O O . ARG D 2 128 ? 96.143 112.642 118.968 1.00 10.53 128 ARG D O 1
ATOM 2481 N N . LEU D 2 129 ? 97.599 111.246 119.963 1.00 10.28 129 LEU D N 1
ATOM 2482 C CA . LEU D 2 129 ? 98.756 111.947 119.414 1.00 10.28 129 LEU D CA 1
ATOM 2483 C C . LEU D 2 129 ? 98.953 111.643 117.931 1.00 10.28 129 LEU D C 1
ATOM 2484 O O . LEU D 2 129 ? 99.155 112.554 117.122 1.00 10.28 129 LEU D O 1
ATOM 2489 N N . VAL D 2 130 ? 98.894 110.363 117.557 1.00 10.65 130 VAL D N 1
ATOM 2490 C CA . VAL D 2 130 ? 99.268 109.963 116.202 1.00 10.65 130 VAL D CA 1
ATOM 2491 C C . VAL D 2 130 ? 98.169 110.316 115.209 1.00 10.65 130 VAL D C 1
ATOM 2492 O O . VAL D 2 130 ? 98.373 111.112 114.285 1.00 10.65 130 VAL D O 1
ATOM 2496 N N . LEU D 2 131 ? 96.998 109.724 115.375 1.00 13.32 131 LEU D N 1
ATOM 2497 C CA . LEU D 2 131 ? 95.918 109.919 114.418 1.00 13.32 131 LEU D CA 1
ATOM 2498 C C . LEU D 2 131 ? 95.369 111.338 114.532 1.00 13.32 131 LEU D C 1
ATOM 2499 O O . LEU D 2 131 ? 95.164 111.827 115.645 1.00 13.32 131 LEU D O 1
ATOM 2504 N N . PRO D 2 132 ? 95.153 112.032 113.418 1.00 16.56 132 PRO D N 1
ATOM 2505 C CA . PRO D 2 132 ? 94.675 113.415 113.478 1.00 16.56 132 PRO D CA 1
ATOM 2506 C C . PRO D 2 132 ? 93.166 113.549 113.334 1.00 16.56 132 PRO D C 1
ATOM 2507 O O . PRO D 2 132 ? 92.520 112.857 112.545 1.00 16.56 132 PRO D O 1
ATOM 2511 N N . GLY D 2 133 ? 92.613 114.467 114.125 1.00 21.17 133 GLY D N 1
ATOM 2512 C CA . GLY D 2 133 ? 91.245 114.920 113.912 1.00 21.17 133 GLY D CA 1
ATOM 2513 C C . GLY D 2 133 ? 90.212 113.814 114.008 1.00 21.17 133 GLY D C 1
ATOM 2514 O O . GLY D 2 133 ? 90.146 113.066 114.992 1.00 21.17 133 GLY D O 1
ATOM 2515 N N . GLU D 2 134 ? 89.377 113.725 112.967 1.00 23.57 134 GLU D N 1
ATOM 2516 C CA . GLU D 2 134 ? 88.274 112.770 112.960 1.00 23.57 134 GLU D CA 1
ATOM 2517 C C . GLU D 2 134 ? 88.769 111.340 113.122 1.00 23.57 134 GLU D C 1
ATOM 2518 O O . GLU D 2 134 ? 88.101 110.511 113.753 1.00 23.57 134 GLU D O 1
ATOM 2524 N N . LEU D 2 135 ? 89.933 111.028 112.549 1.00 19.41 135 LEU D N 1
ATOM 2525 C CA . LEU D 2 135 ? 90.511 109.704 112.744 1.00 19.41 135 LEU D CA 1
ATOM 2526 C C . LEU D 2 135 ? 90.784 109.449 114.218 1.00 19.41 135 LEU D C 1
ATOM 2527 O O . LEU D 2 135 ? 90.465 108.376 114.741 1.00 19.41 135 LEU D O 1
ATOM 2532 N N . ALA D 2 136 ? 91.359 110.436 114.909 1.00 20.43 136 ALA D N 1
ATOM 2533 C CA . ALA D 2 136 ? 91.612 110.290 116.339 1.00 20.43 136 ALA D CA 1
ATOM 2534 C C . ALA D 2 136 ? 90.313 110.089 117.102 1.00 20.43 136 ALA D C 1
ATOM 2535 O O . ALA D 2 136 ? 90.215 109.207 117.962 1.00 20.43 136 ALA D O 1
ATOM 2537 N N . LYS D 2 137 ? 89.298 110.898 116.792 1.00 23.55 137 LYS D N 1
ATOM 2538 C CA . LYS D 2 137 ? 88.023 110.795 117.498 1.00 23.55 137 LYS D CA 1
ATOM 2539 C C . LYS D 2 137 ? 87.409 109.411 117.325 1.00 23.55 137 LYS D C 1
ATOM 2540 O O . LYS D 2 137 ? 87.047 108.747 118.308 1.00 23.55 137 LYS D O 1
ATOM 2546 N N . HIS D 2 138 ? 87.290 108.955 116.077 1.00 23.30 138 HIS D N 1
ATOM 2547 C CA . HIS D 2 138 ? 86.656 107.668 115.819 1.00 23.30 138 HIS D CA 1
ATOM 2548 C C . HIS D 2 138 ? 87.479 106.515 116.376 1.00 23.30 138 HIS D C 1
ATOM 2549 O O . HIS D 2 138 ? 86.917 105.546 116.896 1.00 23.30 138 HIS D O 1
ATOM 2556 N N . ALA D 2 139 ? 88.808 106.589 116.275 1.00 22.30 139 ALA D N 1
ATOM 2557 C CA . ALA D 2 139 ? 89.644 105.527 116.818 1.00 22.30 139 ALA D CA 1
ATOM 2558 C C . ALA D 2 139 ? 89.522 105.447 118.333 1.00 22.30 139 ALA D C 1
ATOM 2559 O O . ALA D 2 139 ? 89.456 104.350 118.896 1.00 22.30 139 ALA D O 1
ATOM 2561 N N . VAL D 2 140 ? 89.498 106.596 119.013 1.00 20.54 140 VAL D N 1
ATOM 2562 C CA . VAL D 2 140 ? 89.336 106.582 120.462 1.00 20.54 140 VAL D CA 1
ATOM 2563 C C . VAL D 2 140 ? 87.971 106.022 120.838 1.00 20.54 140 VAL D C 1
ATOM 2564 O O . VAL D 2 140 ? 87.850 105.237 121.786 1.00 20.54 140 VAL D O 1
ATOM 2568 N N . SER D 2 141 ? 86.925 106.401 120.099 1.00 23.69 141 SER D N 1
ATOM 2569 C CA . SER D 2 141 ? 85.598 105.864 120.385 1.00 23.69 141 SER D CA 1
ATOM 2570 C C . SER D 2 141 ? 85.561 104.350 120.193 1.00 23.69 141 SER D C 1
ATOM 2571 O O . SER D 2 141 ? 85.015 103.619 121.029 1.00 23.69 141 SER D O 1
ATOM 2574 N N . GLU D 2 142 ? 86.145 103.861 119.095 1.00 24.69 142 GLU D N 1
ATOM 2575 C CA . GLU D 2 142 ? 86.163 102.425 118.832 1.00 24.69 142 GLU D CA 1
ATOM 2576 C C . GLU D 2 142 ? 86.958 101.676 119.892 1.00 24.69 142 GLU D C 1
ATOM 2577 O O . GLU D 2 142 ? 86.540 100.608 120.353 1.00 24.69 142 GLU D O 1
ATOM 2583 N N . GLY D 2 143 ? 88.113 102.216 120.285 1.00 24.38 143 GLY D N 1
ATOM 2584 C CA . GLY D 2 143 ? 88.902 101.575 121.322 1.00 24.38 143 GLY D CA 1
ATOM 2585 C C . GLY D 2 143 ? 88.181 101.527 122.654 1.00 24.38 143 GLY D C 1
ATOM 2586 O O . GLY D 2 143 ? 88.203 100.506 123.345 1.00 24.38 143 GLY D O 1
ATOM 2587 N N . THR D 2 144 ? 87.536 102.632 123.036 1.00 24.68 144 THR D N 1
ATOM 2588 C CA . THR D 2 144 ? 86.778 102.646 124.281 1.00 24.68 144 THR D CA 1
ATOM 2589 C C . THR D 2 144 ? 85.633 101.643 124.235 1.00 24.68 144 THR D C 1
ATOM 2590 O O . THR D 2 144 ? 85.392 100.923 125.211 1.00 24.68 144 THR D O 1
ATOM 2594 N N . LYS D 2 145 ? 84.926 101.572 123.104 1.00 25.24 145 LYS D N 1
ATOM 2595 C CA . LYS D 2 145 ? 83.841 100.606 122.962 1.00 25.24 145 LYS D CA 1
ATOM 2596 C C . LYS D 2 145 ? 84.357 99.177 123.083 1.00 25.24 145 LYS D C 1
ATOM 2597 O O . LYS D 2 145 ? 83.756 98.340 123.769 1.00 25.24 145 LYS D O 1
ATOM 2603 N N . ALA D 2 146 ? 85.479 98.881 122.423 1.00 25.09 146 ALA D N 1
ATOM 2604 C CA . ALA D 2 146 ? 86.028 97.530 122.467 1.00 25.09 146 ALA D CA 1
ATOM 2605 C C . ALA D 2 146 ? 86.483 97.163 123.873 1.00 25.09 146 ALA D C 1
ATOM 2606 O O . ALA D 2 146 ? 86.238 96.045 124.338 1.00 25.09 146 ALA D O 1
ATOM 2608 N N . VAL D 2 147 ? 87.147 98.092 124.566 1.00 24.93 147 VAL D N 1
ATOM 2609 C CA . VAL D 2 147 ? 87.588 97.822 125.932 1.00 24.93 147 VAL D CA 1
ATOM 2610 C C . VAL D 2 147 ? 86.390 97.606 126.846 1.00 24.93 147 VAL D C 1
ATOM 2611 O O . VAL D 2 147 ? 86.389 96.699 127.686 1.00 24.93 147 VAL D O 1
ATOM 2615 N N . THR D 2 148 ? 85.351 98.432 126.701 1.00 27.72 148 THR D N 1
ATOM 2616 C CA . THR D 2 148 ? 84.160 98.273 127.528 1.00 27.72 148 THR D CA 1
ATOM 2617 C C . THR D 2 148 ? 83.501 96.919 127.288 1.00 27.72 148 THR D C 1
ATOM 2618 O O . THR D 2 148 ? 83.090 96.239 128.235 1.00 27.72 148 THR D O 1
ATOM 2622 N N . LYS D 2 149 ? 83.395 96.508 126.021 1.00 27.90 149 LYS D N 1
ATOM 2623 C CA . LYS D 2 149 ? 82.792 95.214 125.717 1.00 27.90 149 LYS D CA 1
ATOM 2624 C C . LYS D 2 149 ? 83.651 94.060 126.217 1.00 27.90 149 LYS D C 1
ATOM 2625 O O . LYS D 2 149 ? 83.120 93.020 126.625 1.00 27.90 149 LYS D O 1
ATOM 2631 N N . PHE D 2 150 ? 84.975 94.221 126.194 1.00 28.31 150 PHE D N 1
ATOM 2632 C CA . PHE D 2 150 ? 85.863 93.153 126.640 1.00 28.31 150 PHE D CA 1
ATOM 2633 C C . PHE D 2 150 ? 85.832 93.002 128.156 1.00 28.31 150 PHE D C 1
ATOM 2634 O O . PHE D 2 150 ? 85.809 91.881 128.677 1.00 28.31 150 PHE D O 1
ATOM 2642 N N . THR D 2 151 ? 85.842 94.123 128.882 1.00 31.25 151 THR D N 1
ATOM 2643 C CA . THR D 2 151 ? 85.842 94.062 130.341 1.00 31.25 151 THR D CA 1
ATOM 2644 C C . THR D 2 151 ? 84.554 93.447 130.872 1.00 31.25 151 THR D C 1
ATOM 2645 O O . THR D 2 151 ? 84.581 92.661 131.826 1.00 31.25 151 THR D O 1
ATOM 2649 N N . SER D 2 152 ? 83.419 93.789 130.271 1.00 31.97 152 SER D N 1
ATOM 2650 C CA . SER D 2 152 ? 82.128 93.285 130.728 1.00 31.97 152 SER D CA 1
ATOM 2651 C C . SER D 2 152 ? 81.948 91.812 130.375 1.00 31.97 152 SER D C 1
ATOM 2652 O O . SER D 2 152 ? 82.848 91.181 129.822 1.00 31.97 152 SER D O 1
ATOM 2655 N N . ILE E 3 63 ? 107.364 139.322 120.024 1.00 10.11 63 ILE E N 1
ATOM 2656 C CA . ILE E 3 63 ? 105.962 139.193 120.399 1.00 10.11 63 ILE E CA 1
ATOM 2657 C C . ILE E 3 63 ? 105.761 139.652 121.838 1.00 10.11 63 ILE E C 1
ATOM 2658 O O . ILE E 3 63 ? 106.535 139.292 122.723 1.00 10.11 63 ILE E O 1
ATOM 2663 N N . ARG E 3 64 ? 104.722 140.451 122.064 1.00 12.77 64 ARG E N 1
ATOM 2664 C CA . ARG E 3 64 ? 104.400 140.908 123.407 1.00 12.77 64 ARG E CA 1
ATOM 2665 C C . ARG E 3 64 ? 104.001 139.729 124.288 1.00 12.77 64 ARG E C 1
ATOM 2666 O O . ARG E 3 64 ? 103.344 138.785 123.842 1.00 12.77 64 ARG E O 1
ATOM 2674 N N . LYS E 3 65 ? 104.405 139.794 125.558 1.00 11.40 65 LYS E N 1
ATOM 2675 C CA . LYS E 3 65 ? 104.268 138.642 126.444 1.00 11.40 65 LYS E CA 1
ATOM 2676 C C . LYS E 3 65 ? 102.820 138.417 126.863 1.00 11.40 65 LYS E C 1
ATOM 2677 O O . LYS E 3 65 ? 102.270 137.329 126.664 1.00 11.40 65 LYS E O 1
ATOM 2683 N N . LEU E 3 66 ? 102.193 139.430 127.460 1.00 11.31 66 LEU E N 1
ATOM 2684 C CA . LEU E 3 66 ? 100.831 139.259 127.961 1.00 11.31 66 LEU E CA 1
ATOM 2685 C C . LEU E 3 66 ? 99.803 138.968 126.869 1.00 11.31 66 LEU E C 1
ATOM 2686 O O . LEU E 3 66 ? 98.960 138.077 127.083 1.00 11.31 66 LEU E O 1
ATOM 2691 N N . PRO E 3 67 ? 99.773 139.673 125.728 1.00 11.30 67 PRO E N 1
ATOM 2692 C CA . PRO E 3 67 ? 98.817 139.284 124.677 1.00 11.30 67 PRO E CA 1
ATOM 2693 C C . PRO E 3 67 ? 99.045 137.881 124.152 1.00 11.30 67 PRO E C 1
ATOM 2694 O O . PRO E 3 67 ? 98.077 137.177 123.843 1.00 11.30 67 PRO E O 1
ATOM 2698 N N . PHE E 3 68 ? 100.302 137.443 124.053 1.00 10.27 68 PHE E N 1
ATOM 2699 C CA . PHE E 3 68 ? 100.550 136.078 123.605 1.00 10.27 68 PHE E CA 1
ATOM 2700 C C . PHE E 3 68 ? 100.102 135.064 124.646 1.00 10.27 68 PHE E C 1
ATOM 2701 O O . PHE E 3 68 ? 99.615 133.988 124.289 1.00 10.27 68 PHE E O 1
ATOM 2709 N N . GLN E 3 69 ? 100.259 135.385 125.931 1.00 11.32 69 GLN E N 1
ATOM 2710 C CA . GLN E 3 69 ? 99.755 134.504 126.979 1.00 11.32 69 GLN E CA 1
ATOM 2711 C C . GLN E 3 69 ? 98.237 134.397 126.920 1.00 11.32 69 GLN E C 1
ATOM 2712 O O . GLN E 3 69 ? 97.674 133.302 127.056 1.00 11.32 69 GLN E O 1
ATOM 2718 N N . ARG E 3 70 ? 97.556 135.526 126.710 1.00 11.99 70 ARG E N 1
ATOM 2719 C CA . ARG E 3 70 ? 96.104 135.486 126.561 1.00 11.99 70 ARG E CA 1
ATOM 2720 C C . ARG E 3 70 ? 95.700 134.685 125.330 1.00 11.99 70 ARG E C 1
ATOM 2721 O O . ARG E 3 70 ? 94.717 133.938 125.365 1.00 11.99 70 ARG E O 1
ATOM 2729 N N . LEU E 3 71 ? 96.448 134.825 124.234 1.00 11.39 71 LEU E N 1
ATOM 2730 C CA . LEU E 3 71 ? 96.172 134.039 123.036 1.00 11.39 71 LEU E CA 1
ATOM 2731 C C . LEU E 3 71 ? 96.339 132.548 123.300 1.00 11.39 71 LEU E C 1
ATOM 2732 O O . LEU E 3 71 ? 95.521 131.735 122.854 1.00 11.39 71 LEU E O 1
ATOM 2737 N N . VAL E 3 72 ? 97.402 132.172 124.014 1.00 11.73 72 VAL E N 1
ATOM 2738 C CA . VAL E 3 72 ? 97.640 130.766 124.333 1.00 11.73 72 VAL E CA 1
ATOM 2739 C C . VAL E 3 72 ? 96.505 130.217 125.186 1.00 11.73 72 VAL E C 1
ATOM 2740 O O . VAL E 3 72 ? 96.006 129.110 124.950 1.00 11.73 72 VAL E O 1
ATOM 2744 N N . ARG E 3 73 ? 96.083 130.982 126.196 1.00 13.04 73 ARG E N 1
ATOM 2745 C CA . ARG E 3 73 ? 94.985 130.528 127.045 1.00 13.04 73 ARG E CA 1
ATOM 2746 C C . ARG E 3 73 ? 93.686 130.410 126.255 1.00 13.04 73 ARG E C 1
ATOM 2747 O O . ARG E 3 73 ? 92.928 129.450 126.433 1.00 13.04 73 ARG E O 1
ATOM 2755 N N . GLU E 3 74 ? 93.421 131.366 125.362 1.00 15.52 74 GLU E N 1
ATOM 2756 C CA . GLU E 3 74 ? 92.220 131.305 124.534 1.00 15.52 74 GLU E CA 1
ATOM 2757 C C . GLU E 3 74 ? 92.235 130.076 123.633 1.00 15.52 74 GLU E C 1
ATOM 2758 O O . GLU E 3 74 ? 91.213 129.400 123.467 1.00 15.52 74 GLU E O 1
ATOM 2764 N N . ILE E 3 75 ? 93.389 129.775 123.036 1.00 16.35 75 ILE E N 1
ATOM 2765 C CA . ILE E 3 75 ? 93.496 128.606 122.168 1.00 16.35 75 ILE E CA 1
ATOM 2766 C C . ILE E 3 75 ? 93.315 127.322 122.970 1.00 16.35 75 ILE E C 1
ATOM 2767 O O . ILE E 3 75 ? 92.624 126.394 122.534 1.00 16.35 75 ILE E O 1
ATOM 2772 N N . ALA E 3 76 ? 93.930 127.246 124.153 1.00 18.50 76 ALA E N 1
ATOM 2773 C CA . ALA E 3 76 ? 93.801 126.055 124.984 1.00 18.50 76 ALA E CA 1
ATOM 2774 C C . ALA E 3 76 ? 92.408 125.907 125.578 1.00 18.50 76 ALA E C 1
ATOM 2775 O O . ALA E 3 76 ? 92.048 124.807 126.010 1.00 18.50 76 ALA E O 1
ATOM 2777 N N . GLN E 3 77 ? 91.625 126.986 125.619 1.00 22.28 77 GLN E N 1
ATOM 2778 C CA . GLN E 3 77 ? 90.268 126.905 126.151 1.00 22.28 77 GLN E CA 1
ATOM 2779 C C . GLN E 3 77 ? 89.430 125.878 125.394 1.00 22.28 77 GLN E C 1
ATOM 2780 O O . GLN E 3 77 ? 88.609 125.169 125.987 1.00 22.28 77 GLN E O 1
ATOM 2786 N N . ASP E 3 78 ? 89.625 125.788 124.076 1.00 24.64 78 ASP E N 1
ATOM 2787 C CA . ASP E 3 78 ? 88.790 124.908 123.263 1.00 24.64 78 ASP E CA 1
ATOM 2788 C C . ASP E 3 78 ? 89.101 123.437 123.519 1.00 24.64 78 ASP E C 1
ATOM 2789 O O . ASP E 3 78 ? 88.184 122.620 123.655 1.00 24.64 78 ASP E O 1
ATOM 2794 N N . PHE E 3 79 ? 90.386 123.080 123.580 1.00 24.25 79 PHE E N 1
ATOM 2795 C CA . PHE E 3 79 ? 90.755 121.673 123.712 1.00 24.25 79 PHE E CA 1
ATOM 2796 C C . PHE E 3 79 ? 90.333 121.105 125.061 1.00 24.25 79 PHE E C 1
ATOM 2797 O O . PHE E 3 79 ? 89.866 119.963 125.140 1.00 24.25 79 PHE E O 1
ATOM 2805 N N . LYS E 3 80 ? 90.492 121.879 126.131 1.00 23.81 80 LYS E N 1
ATOM 2806 C CA . LYS E 3 80 ? 90.142 121.409 127.469 1.00 23.81 80 LYS E CA 1
ATOM 2807 C C . LYS E 3 80 ? 89.908 122.620 128.354 1.00 23.81 80 LYS E C 1
ATOM 2808 O O . LYS E 3 80 ? 90.830 123.411 128.576 1.00 23.81 80 LYS E O 1
ATOM 2814 N N . THR E 3 81 ? 88.686 122.766 128.856 1.00 25.77 81 THR E N 1
ATOM 2815 C CA . THR E 3 81 ? 88.357 123.911 129.690 1.00 25.77 81 THR E CA 1
ATOM 2816 C C . THR E 3 81 ? 89.028 123.801 131.054 1.00 25.77 81 THR E C 1
ATOM 2817 O O . THR E 3 81 ? 89.346 122.708 131.531 1.00 25.77 81 THR E O 1
ATOM 2821 N N . ASP E 3 82 ? 89.240 124.959 131.681 1.00 25.24 82 ASP E N 1
ATOM 2822 C CA . ASP E 3 82 ? 89.802 125.057 133.028 1.00 25.24 82 ASP E CA 1
ATOM 2823 C C . ASP E 3 82 ? 91.206 124.449 133.087 1.00 25.24 82 ASP E C 1
ATOM 2824 O O . ASP E 3 82 ? 91.468 123.474 133.794 1.00 25.24 82 ASP E O 1
ATOM 2829 N N . LEU E 3 83 ? 92.111 125.047 132.319 1.00 20.10 83 LEU E N 1
ATOM 2830 C CA . LEU E 3 83 ? 93.511 124.654 132.302 1.00 20.10 83 LEU E CA 1
ATOM 2831 C C . LEU E 3 83 ? 94.375 125.751 132.908 1.00 20.10 83 LEU E C 1
ATOM 2832 O O . LEU E 3 83 ? 94.136 126.943 132.701 1.00 20.10 83 LEU E O 1
ATOM 2837 N N . ARG E 3 84 ? 95.389 125.332 133.661 1.00 16.54 84 ARG E N 1
ATOM 2838 C CA . ARG E 3 84 ? 96.314 126.241 134.322 1.00 16.54 84 ARG E CA 1
ATOM 2839 C C . ARG E 3 84 ? 97.704 126.017 133.750 1.00 16.54 84 ARG E C 1
ATOM 2840 O O . ARG E 3 84 ? 98.186 124.882 133.715 1.00 16.54 84 ARG E O 1
ATOM 2848 N N . PHE E 3 85 ? 98.338 127.092 133.297 1.00 10.85 85 PHE E N 1
ATOM 2849 C CA . PHE E 3 85 ? 99.621 127.013 132.617 1.00 10.85 85 PHE E CA 1
ATOM 2850 C C . PHE E 3 85 ? 100.756 127.448 133.534 1.00 10.85 85 PHE E C 1
ATOM 2851 O O . PHE E 3 85 ? 100.683 128.498 134.178 1.00 10.85 85 PHE E O 1
ATOM 2859 N N . GLN E 3 86 ? 101.805 126.635 133.588 1.00 8.17 86 GLN E N 1
ATOM 2860 C CA . GLN E 3 86 ? 103.053 127.090 134.179 1.00 8.17 86 GLN E CA 1
ATOM 2861 C C . GLN E 3 86 ? 103.674 128.169 133.302 1.00 8.17 86 GLN E C 1
ATOM 2862 O O . GLN E 3 86 ? 103.560 128.133 132.073 1.00 8.17 86 GLN E O 1
ATOM 2868 N N . SER E 3 87 ? 104.326 129.143 133.940 1.00 7.56 87 SER E N 1
ATOM 2869 C CA . SER E 3 87 ? 104.981 130.200 133.178 1.00 7.56 87 SER E CA 1
ATOM 2870 C C . SER E 3 87 ? 106.059 129.641 132.261 1.00 7.56 87 SER E C 1
ATOM 2871 O O . SER E 3 87 ? 106.306 130.192 131.181 1.00 7.56 87 SER E O 1
ATOM 2874 N N . SER E 3 88 ? 106.702 128.544 132.667 1.00 7.05 88 SER E N 1
ATOM 2875 C CA . SER E 3 88 ? 107.730 127.933 131.831 1.00 7.05 88 SER E CA 1
ATOM 2876 C C . SER E 3 88 ? 107.143 127.400 130.532 1.00 7.05 88 SER E C 1
ATOM 2877 O O . SER E 3 88 ? 107.751 127.540 129.464 1.00 7.05 88 SER E O 1
ATOM 2880 N N . ALA E 3 89 ? 105.961 126.783 130.600 1.00 6.66 89 ALA E N 1
ATOM 2881 C CA . ALA E 3 89 ? 105.329 126.273 129.388 1.00 6.66 89 ALA E CA 1
ATOM 2882 C C . ALA E 3 89 ? 104.963 127.405 128.440 1.00 6.66 89 ALA E C 1
ATOM 2883 O O . ALA E 3 89 ? 105.139 127.287 127.221 1.00 6.66 89 ALA E O 1
ATOM 2885 N N . VAL E 3 90 ? 104.447 128.510 128.980 1.00 6.65 90 VAL E N 1
ATOM 2886 C CA . VAL E 3 90 ? 104.104 129.657 128.144 1.00 6.65 90 VAL E CA 1
ATOM 2887 C C . VAL E 3 90 ? 105.355 130.239 127.501 1.00 6.65 90 VAL E C 1
ATOM 2888 O O . VAL E 3 90 ? 105.352 130.600 126.317 1.00 6.65 90 VAL E O 1
ATOM 2892 N N . ALA E 3 91 ? 106.446 130.338 128.266 1.00 6.05 91 ALA E N 1
ATOM 2893 C CA . ALA E 3 91 ? 107.695 130.845 127.706 1.00 6.05 91 ALA E CA 1
ATOM 2894 C C . ALA E 3 91 ? 108.218 129.936 126.601 1.00 6.05 91 ALA E C 1
ATOM 2895 O O . ALA E 3 91 ? 108.687 130.415 125.562 1.00 6.05 91 ALA E O 1
ATOM 2897 N N . ALA E 3 92 ? 108.153 128.618 126.809 1.00 5.57 92 ALA E N 1
ATOM 2898 C CA . ALA E 3 92 ? 108.609 127.683 125.785 1.00 5.57 92 ALA E CA 1
ATOM 2899 C C . ALA E 3 92 ? 107.759 127.786 124.528 1.00 5.57 92 ALA E C 1
ATOM 2900 O O . ALA E 3 92 ? 108.284 127.752 123.408 1.00 5.57 92 ALA E O 1
ATOM 2902 N N . LEU E 3 93 ? 106.441 127.900 124.693 1.00 5.22 93 LEU E N 1
ATOM 2903 C CA . LEU E 3 93 ? 105.565 128.054 123.539 1.00 5.22 93 LEU E CA 1
ATOM 2904 C C . LEU E 3 93 ? 105.873 129.339 122.785 1.00 5.22 93 LEU E C 1
ATOM 2905 O O . LEU E 3 93 ? 105.879 129.356 121.549 1.00 5.22 93 LEU E O 1
ATOM 2910 N N . GLN E 3 94 ? 106.124 130.429 123.512 1.00 6.38 94 GLN E N 1
ATOM 2911 C CA . GLN E 3 94 ? 106.461 131.687 122.856 1.00 6.38 94 GLN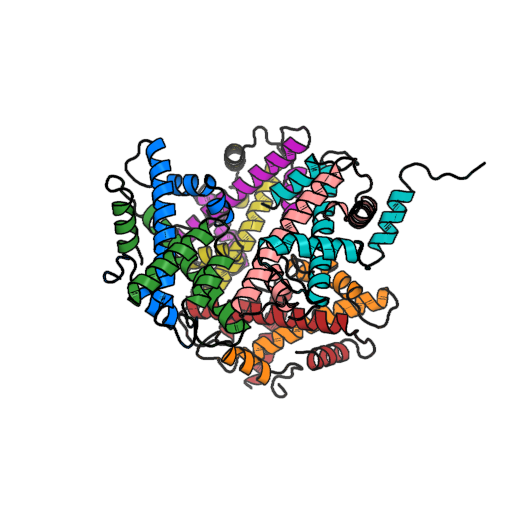 E CA 1
ATOM 2912 C C . GLN E 3 94 ? 107.782 131.585 122.102 1.00 6.38 94 GLN E C 1
ATOM 2913 O O . GLN E 3 94 ? 107.906 132.099 120.984 1.00 6.38 94 GLN E O 1
ATOM 2919 N N . GLU E 3 95 ? 108.779 130.918 122.691 1.00 5.87 95 GLU E N 1
ATOM 2920 C CA . GLU E 3 95 ? 110.056 130.749 122.001 1.00 5.87 95 GLU E CA 1
ATOM 2921 C C . GLU E 3 95 ? 109.900 129.902 120.743 1.00 5.87 95 GLU E C 1
ATOM 2922 O O . GLU E 3 95 ? 110.478 130.218 119.695 1.00 5.87 95 GLU E O 1
ATOM 2928 N N . ALA E 3 96 ? 109.123 128.820 120.827 1.00 5.09 96 ALA E N 1
ATOM 2929 C CA . ALA E 3 96 ? 108.891 127.987 119.652 1.00 5.09 96 ALA E CA 1
ATOM 2930 C C . ALA E 3 96 ? 108.151 128.757 118.568 1.00 5.09 96 ALA E C 1
ATOM 2931 O O . ALA E 3 96 ? 108.466 128.627 117.379 1.00 5.09 96 ALA E O 1
ATOM 2933 N N . ALA E 3 97 ? 107.156 129.558 118.957 1.00 5.34 97 ALA E N 1
ATOM 2934 C CA . ALA E 3 97 ? 106.430 130.362 117.981 1.00 5.34 97 ALA E CA 1
ATOM 2935 C C . ALA E 3 97 ? 107.351 131.366 117.302 1.00 5.34 97 ALA E C 1
ATOM 2936 O O . ALA E 3 97 ? 107.298 131.539 116.078 1.00 5.34 97 ALA E O 1
ATOM 2938 N N . GLU E 3 98 ? 108.211 132.028 118.080 1.00 6.18 98 GLU E N 1
ATOM 2939 C CA . GLU E 3 98 ? 109.151 132.982 117.500 1.00 6.18 98 GLU E CA 1
ATOM 2940 C C . GLU E 3 98 ? 110.102 132.296 116.527 1.00 6.18 98 GLU E C 1
ATOM 2941 O O . GLU E 3 98 ? 110.343 132.797 115.424 1.00 6.18 98 GLU E O 1
ATOM 2947 N N . ALA E 3 99 ? 110.654 131.144 116.917 1.00 5.30 99 ALA E N 1
ATOM 2948 C CA . ALA E 3 99 ? 111.587 130.446 116.036 1.00 5.30 99 ALA E CA 1
ATOM 2949 C C . ALA E 3 99 ? 110.906 129.984 114.750 1.00 5.30 99 ALA E C 1
ATOM 2950 O O . ALA E 3 99 ? 111.463 130.133 113.653 1.00 5.30 99 ALA E O 1
ATOM 2952 N N . TYR E 3 100 ? 109.703 129.415 114.865 1.00 5.69 100 TYR E N 1
ATOM 2953 C CA . TYR E 3 100 ? 108.984 128.957 113.682 1.00 5.69 100 TYR E CA 1
ATOM 2954 C C . TYR E 3 100 ? 108.650 130.116 112.753 1.00 5.69 100 TYR E C 1
ATOM 2955 O O . TYR E 3 100 ? 108.790 130.000 111.530 1.00 5.69 100 TYR E O 1
ATOM 2964 N N . LEU E 3 101 ? 108.207 131.245 113.311 1.00 5.08 101 LEU E N 1
ATOM 2965 C CA . LEU E 3 101 ? 107.884 132.391 112.468 1.00 5.08 101 LEU E CA 1
ATOM 2966 C C . LEU E 3 101 ? 109.127 132.964 111.801 1.00 5.08 101 LEU E C 1
ATOM 2967 O O . LEU E 3 101 ? 109.074 133.373 110.637 1.00 5.08 101 LEU E O 1
ATOM 2972 N N . VAL E 3 102 ? 110.253 133.009 112.516 1.00 5.05 102 VAL E N 1
ATOM 2973 C CA . VAL E 3 102 ? 111.491 133.500 111.914 1.00 5.05 102 VAL E CA 1
ATOM 2974 C C . VAL E 3 102 ? 111.910 132.604 110.753 1.00 5.05 102 VAL E C 1
ATOM 2975 O O . VAL E 3 102 ? 112.279 133.087 109.675 1.00 5.05 102 VAL E O 1
ATOM 2979 N N . GLY E 3 103 ? 111.852 131.285 110.951 1.00 5.71 103 GLY E N 1
ATOM 2980 C CA . GLY E 3 103 ? 112.190 130.374 109.865 1.00 5.71 103 GLY E CA 1
ATOM 2981 C C . GLY E 3 103 ? 111.260 130.507 108.672 1.00 5.71 103 GLY E C 1
ATOM 2982 O O . GLY E 3 103 ? 111.706 130.518 107.516 1.00 5.71 103 GLY E O 1
ATOM 2983 N N . LEU E 3 104 ? 109.956 130.618 108.933 1.00 5.45 104 LEU E N 1
ATOM 2984 C CA . LEU E 3 104 ? 108.994 130.776 107.849 1.00 5.45 104 LEU E CA 1
ATOM 2985 C C . LEU E 3 104 ? 109.228 132.072 107.086 1.00 5.45 104 LEU E C 1
ATOM 2986 O O . LEU E 3 104 ? 109.129 132.100 105.855 1.00 5.45 104 LEU E O 1
ATOM 2991 N N . PHE E 3 105 ? 109.539 133.157 107.797 1.00 5.51 105 PHE E N 1
ATOM 2992 C CA . PHE E 3 105 ? 109.802 134.425 107.126 1.00 5.51 105 PHE E CA 1
ATOM 2993 C C . PHE E 3 105 ? 111.097 134.380 106.327 1.00 5.51 105 PHE E C 1
ATOM 2994 O O . PHE E 3 105 ? 111.185 135.003 105.266 1.00 5.51 105 PHE E O 1
ATOM 3002 N N . GLU E 3 106 ? 112.104 133.644 106.804 1.00 6.26 106 GLU E N 1
ATOM 3003 C CA . GLU E 3 106 ? 113.322 133.466 106.017 1.00 6.26 106 GLU E CA 1
ATOM 3004 C C . GLU E 3 106 ? 113.027 132.724 104.716 1.00 6.26 106 GLU E C 1
ATOM 3005 O O . GLU E 3 106 ? 113.496 133.114 103.636 1.00 6.26 106 GLU E O 1
ATOM 3011 N N . ASP E 3 107 ? 112.240 131.648 104.800 1.00 6.84 107 ASP E N 1
ATOM 3012 C CA . ASP E 3 107 ? 111.874 130.915 103.588 1.00 6.84 107 ASP E CA 1
ATOM 3013 C C . ASP E 3 107 ? 111.027 131.773 102.651 1.00 6.84 107 ASP E C 1
ATOM 3014 O O . ASP E 3 107 ? 111.173 131.699 101.425 1.00 6.84 107 ASP E O 1
ATOM 3019 N N . THR E 3 108 ? 110.127 132.586 103.209 1.00 6.77 108 THR E N 1
ATOM 3020 C CA . THR E 3 108 ? 109.332 133.493 102.387 1.00 6.77 108 THR E CA 1
ATOM 3021 C C . THR E 3 108 ? 110.212 134.534 101.704 1.00 6.77 108 THR E C 1
ATOM 3022 O O . THR E 3 108 ? 109.965 134.907 100.553 1.00 6.77 108 THR E O 1
ATOM 3026 N N . ASN E 3 109 ? 111.238 135.023 102.403 1.00 6.29 109 ASN E N 1
ATOM 3027 C CA . ASN E 3 109 ? 112.181 135.949 101.787 1.00 6.29 109 ASN E CA 1
ATOM 3028 C C . ASN E 3 109 ? 112.913 135.292 100.626 1.00 6.29 109 ASN E C 1
ATOM 3029 O O . ASN E 3 109 ? 113.124 135.918 99.580 1.00 6.29 109 ASN E O 1
ATOM 3034 N N . LEU E 3 110 ? 113.312 134.029 100.795 1.00 6.31 110 LEU E N 1
ATOM 3035 C CA . LEU E 3 110 ? 113.921 133.299 99.685 1.00 6.31 110 LEU E CA 1
ATOM 3036 C C . LEU E 3 110 ? 112.957 133.187 98.507 1.00 6.31 110 LEU E C 1
ATOM 3037 O O . LEU E 3 110 ? 113.341 133.391 97.348 1.00 6.31 110 LEU E O 1
ATOM 3042 N N . CYS E 3 111 ? 111.690 132.871 98.792 1.00 6.75 111 CYS E N 1
ATOM 3043 C CA . CYS E 3 111 ? 110.702 132.726 97.725 1.00 6.75 111 CYS E CA 1
ATOM 3044 C C . CYS E 3 111 ? 110.468 134.043 96.998 1.00 6.75 111 CYS E C 1
ATOM 3045 O O . CYS E 3 111 ? 110.276 134.062 95.776 1.00 6.75 111 CYS E O 1
ATOM 3048 N N . ALA E 3 112 ? 110.475 135.156 97.733 1.00 7.02 112 ALA E N 1
ATOM 3049 C CA . ALA E 3 112 ? 110.212 136.450 97.112 1.00 7.02 112 ALA E CA 1
ATOM 3050 C C . ALA E 3 112 ? 111.422 136.944 96.332 1.00 7.02 112 ALA E C 1
ATOM 3051 O O . ALA E 3 112 ? 111.271 137.641 95.323 1.00 7.02 112 ALA E O 1
ATOM 3053 N N . ILE E 3 113 ? 112.630 136.602 96.787 1.00 7.12 113 ILE E N 1
ATOM 3054 C CA . ILE E 3 113 ? 113.824 136.920 96.012 1.00 7.12 113 ILE E CA 1
ATOM 3055 C C . ILE E 3 113 ? 113.852 136.103 94.727 1.00 7.12 113 ILE E C 1
ATOM 3056 O O . ILE E 3 113 ? 114.254 136.600 93.668 1.00 7.12 113 ILE E O 1
ATOM 3061 N N . HIS E 3 114 ? 113.412 134.845 94.793 1.00 7.51 114 HIS E N 1
ATOM 3062 C CA . HIS E 3 114 ? 113.376 134.016 93.594 1.00 7.51 114 HIS E CA 1
ATOM 3063 C C . HIS E 3 114 ? 112.450 134.570 92.517 1.00 7.51 114 HIS E C 1
ATOM 3064 O O . HIS E 3 114 ? 112.688 134.327 91.329 1.00 7.51 114 HIS E O 1
ATOM 3071 N N . ALA E 3 115 ? 111.418 135.325 92.896 1.00 7.33 115 ALA E N 1
ATOM 3072 C CA . ALA E 3 115 ? 110.404 135.790 91.959 1.00 7.33 115 ALA E CA 1
ATOM 3073 C C . ALA E 3 115 ? 110.644 137.220 91.495 1.00 7.33 115 ALA E C 1
ATOM 3074 O O . ALA E 3 115 ? 109.697 137.895 91.078 1.00 7.33 115 ALA E O 1
ATOM 3076 N N . LYS E 3 116 ? 111.890 137.694 91.560 1.00 7.42 116 LYS E N 1
ATOM 3077 C CA . LYS E 3 116 ? 112.256 139.049 91.140 1.00 7.42 116 LYS E CA 1
ATOM 3078 C C . LYS E 3 116 ? 111.469 140.106 91.912 1.00 7.42 116 LYS E C 1
ATOM 3079 O O . LYS E 3 116 ? 110.924 141.041 91.326 1.00 7.42 116 LYS E O 1
ATOM 3085 N N . ARG E 3 117 ? 111.413 139.963 93.233 1.00 8.00 117 ARG E N 1
ATOM 3086 C CA . ARG E 3 117 ? 110.684 140.899 94.072 1.00 8.00 117 ARG E CA 1
ATOM 3087 C C . ARG E 3 117 ? 111.403 141.048 95.402 1.00 8.00 117 ARG E C 1
ATOM 3088 O O . ARG E 3 117 ? 112.195 140.194 95.809 1.00 8.00 117 ARG E O 1
ATOM 3096 N N . VAL E 3 118 ? 111.123 142.162 96.070 1.00 7.76 118 VAL E N 1
ATOM 3097 C CA . VAL E 3 118 ? 111.607 142.398 97.422 1.00 7.76 118 VAL E CA 1
ATOM 3098 C C . VAL E 3 118 ? 110.469 142.464 98.431 1.00 7.76 118 VAL E C 1
ATOM 3099 O O . VAL E 3 118 ? 110.711 142.252 99.628 1.00 7.76 118 VAL E O 1
ATOM 3103 N N . THR E 3 119 ? 109.242 142.729 97.990 1.00 8.24 119 THR E N 1
ATOM 3104 C CA . THR E 3 119 ? 108.068 142.788 98.856 1.00 8.24 119 THR E CA 1
ATOM 3105 C C . THR E 3 119 ? 107.452 141.396 98.932 1.00 8.24 119 THR E C 1
ATOM 3106 O O . THR E 3 119 ? 106.865 140.914 97.962 1.00 8.24 119 THR E O 1
ATOM 3110 N N . ILE E 3 120 ? 107.582 140.750 100.094 1.00 7.66 120 ILE E N 1
ATOM 3111 C CA . ILE E 3 120 ? 106.932 139.462 100.273 1.00 7.66 120 ILE E CA 1
ATOM 3112 C C . ILE E 3 120 ? 105.418 139.653 100.247 1.00 7.66 120 ILE E C 1
ATOM 3113 O O . ILE E 3 120 ? 104.889 140.726 100.558 1.00 7.66 120 ILE E O 1
ATOM 3118 N N . MET E 3 121 ? 104.717 138.600 99.856 1.00 9.43 121 MET E N 1
ATOM 3119 C CA . MET E 3 121 ? 103.276 138.648 99.673 1.00 9.43 121 MET E CA 1
ATOM 3120 C C . MET E 3 121 ? 102.665 137.382 100.236 1.00 9.43 121 MET E C 1
ATOM 3121 O O . MET E 3 121 ? 103.361 136.374 100.415 1.00 9.43 121 MET E O 1
ATOM 3126 N N . PRO E 3 122 ? 101.362 137.393 100.535 1.00 9.73 122 PRO E N 1
ATOM 3127 C CA . PRO E 3 122 ? 100.722 136.175 101.052 1.00 9.73 122 PRO E CA 1
ATOM 3128 C C . PRO E 3 122 ? 100.846 134.984 100.121 1.00 9.73 122 PRO E C 1
ATOM 3129 O O . PRO E 3 122 ? 100.869 133.843 100.596 1.00 9.73 122 PRO E O 1
ATOM 3133 N N . LYS E 3 123 ? 100.936 135.207 98.809 1.00 9.21 123 LYS E N 1
ATOM 3134 C CA . LYS E 3 123 ? 101.138 134.098 97.885 1.00 9.21 123 LYS E CA 1
ATOM 3135 C C . LYS E 3 123 ? 102.573 133.584 97.891 1.00 9.21 123 LYS E C 1
ATOM 3136 O O . LYS E 3 123 ? 102.912 132.739 97.056 1.00 9.21 123 LYS E O 1
ATOM 3142 N N . ASP E 3 124 ? 103.417 134.077 98.799 1.00 8.41 124 ASP E N 1
ATOM 3143 C CA . ASP E 3 124 ? 104.760 133.539 98.996 1.00 8.41 124 ASP E CA 1
ATOM 3144 C C . ASP E 3 124 ? 104.821 132.684 100.259 1.00 8.41 124 ASP E C 1
ATOM 3145 O O . ASP E 3 124 ? 105.418 131.602 100.256 1.00 8.41 124 ASP E O 1
ATOM 3150 N N . ILE E 3 125 ? 104.219 133.169 101.350 1.00 7.84 125 ILE E N 1
ATOM 3151 C CA . ILE E 3 125 ? 104.086 132.355 102.555 1.00 7.84 125 ILE E CA 1
ATOM 3152 C C . ILE E 3 125 ? 103.305 131.085 102.247 1.00 7.84 125 ILE E C 1
ATOM 3153 O O . ILE E 3 125 ? 103.666 129.987 102.692 1.00 7.84 125 ILE E O 1
ATOM 3158 N N . GLN E 3 126 ? 102.231 131.215 101.467 1.00 9.13 126 GLN E N 1
ATOM 3159 C CA . GLN E 3 126 ? 101.443 130.047 101.093 1.00 9.13 126 GLN E CA 1
ATOM 3160 C C . GLN E 3 126 ? 102.289 129.035 100.334 1.00 9.13 126 GLN E C 1
ATOM 3161 O O . GLN E 3 126 ? 102.189 127.828 100.576 1.00 9.13 126 GLN E O 1
ATOM 3167 N N . LEU E 3 127 ? 103.146 129.507 99.427 1.00 8.56 127 LEU E N 1
ATOM 3168 C CA . LEU E 3 127 ? 104.033 128.599 98.704 1.00 8.56 127 LEU E CA 1
ATOM 3169 C C . LEU E 3 127 ? 105.071 127.982 99.634 1.00 8.56 127 LEU E C 1
ATOM 3170 O O . LEU E 3 127 ? 105.351 126.779 99.559 1.00 8.56 127 LEU E O 1
ATOM 3175 N N . ALA E 3 128 ? 105.660 128.794 100.516 1.00 8.35 128 ALA E N 1
ATOM 3176 C CA . ALA E 3 128 ? 106.706 128.287 101.399 1.00 8.35 128 ALA E CA 1
ATOM 3177 C C . ALA E 3 128 ? 106.151 127.288 102.406 1.00 8.35 128 ALA E C 1
ATOM 3178 O O . ALA E 3 128 ? 106.908 126.513 103.001 1.00 8.35 128 ALA E O 1
ATOM 3180 N N . ARG E 3 129 ? 104.833 127.293 102.618 1.00 10.18 129 ARG E N 1
ATOM 3181 C CA . ARG E 3 129 ? 104.234 126.283 103.485 1.00 10.18 129 ARG E CA 1
ATOM 3182 C C . ARG E 3 129 ? 103.704 125.105 102.676 1.00 10.18 129 ARG E C 1
ATOM 3183 O O . ARG E 3 129 ? 103.607 123.984 103.189 1.00 10.18 129 ARG E O 1
ATOM 3191 N N . ARG E 3 130 ? 103.355 125.337 101.408 1.00 9.84 130 ARG E N 1
ATOM 3192 C CA . ARG E 3 130 ? 102.958 124.240 100.534 1.00 9.84 130 ARG E CA 1
ATOM 3193 C C . ARG E 3 130 ? 104.139 123.329 100.229 1.00 9.84 130 ARG E C 1
ATOM 3194 O O . ARG E 3 130 ? 103.985 122.104 100.151 1.00 9.84 130 ARG E O 1
ATOM 3202 N N . ILE E 3 131 ? 105.327 123.906 100.058 1.00 8.73 131 ILE E N 1
ATOM 3203 C CA . ILE E 3 131 ? 106.501 123.099 99.744 1.00 8.73 131 ILE E CA 1
ATOM 3204 C C . ILE E 3 131 ? 106.866 122.204 100.924 1.00 8.73 131 ILE E C 1
ATOM 3205 O O . ILE E 3 131 ? 107.164 121.016 100.753 1.00 8.73 131 ILE E O 1
ATOM 3210 N N . ARG E 3 132 ? 106.845 122.757 102.140 1.00 9.66 132 ARG E N 1
ATOM 3211 C CA . ARG E 3 132 ? 107.117 121.946 103.323 1.00 9.66 132 ARG E CA 1
ATOM 3212 C C . ARG E 3 132 ? 106.055 120.870 103.515 1.00 9.66 132 ARG E C 1
ATOM 3213 O O . ARG E 3 132 ? 106.370 119.738 103.900 1.00 9.66 132 ARG E O 1
ATOM 3221 N N . GLY E 3 133 ? 104.795 121.204 103.255 1.00 12.75 133 GLY E N 1
ATOM 3222 C CA . GLY E 3 133 ? 103.713 120.265 103.465 1.00 12.75 133 GLY E CA 1
ATOM 3223 C C . GLY E 3 133 ? 103.046 120.461 104.810 1.00 12.75 133 GLY E C 1
ATOM 3224 O O . GLY E 3 133 ? 102.775 119.491 105.523 1.00 12.75 133 GLY E O 1
ATOM 3225 N N . GLU E 3 134 ? 102.778 121.716 105.168 1.00 14.57 134 GLU E N 1
ATOM 3226 C CA . GLU E 3 134 ? 102.140 122.038 106.437 1.00 14.57 134 GLU E CA 1
ATOM 3227 C C . GLU E 3 134 ? 100.650 122.315 106.305 1.00 14.57 134 GLU E C 1
ATOM 3228 O O . GLU E 3 134 ? 99.952 122.384 107.322 1.00 14.57 134 GLU E O 1
ATOM 3234 N N . ARG E 3 135 ? 100.150 122.477 105.084 1.00 20.95 135 ARG E N 1
ATOM 3235 C CA . ARG E 3 135 ? 98.738 122.757 104.866 1.00 20.95 135 ARG E CA 1
ATOM 3236 C C . ARG E 3 135 ? 98.309 122.352 103.458 1.00 20.95 135 ARG E C 1
ATOM 3237 O O . ARG E 3 135 ? 98.802 122.891 102.467 1.00 20.95 135 ARG E O 1
ATOM 3245 N N . LYS F 3 38 ? 100.209 118.443 52.904 1.00 100.07 38 LYS F N 1
ATOM 3246 C CA . LYS F 3 38 ? 99.822 119.181 54.100 1.00 100.07 38 LYS F CA 1
ATOM 3247 C C . LYS F 3 38 ? 99.936 118.307 55.346 1.00 100.07 38 LYS F C 1
ATOM 3248 O O . LYS F 3 38 ? 98.933 117.794 55.841 1.00 100.07 38 LYS F O 1
ATOM 3254 N N . PRO F 3 39 ? 101.159 118.133 55.849 1.00 102.27 39 PRO F N 1
ATOM 3255 C CA . PRO F 3 39 ? 101.358 117.300 57.046 1.00 102.27 39 PRO F CA 1
ATOM 3256 C C . PRO F 3 39 ? 100.782 117.982 58.279 1.00 102.27 39 PRO F C 1
ATOM 3257 O O . PRO F 3 39 ? 101.112 119.131 58.580 1.00 102.27 39 PRO F O 1
ATOM 3261 N N . HIS F 3 40 ? 99.915 117.267 58.991 1.00 100.84 40 HIS F N 1
ATOM 3262 C CA . HIS F 3 40 ? 99.313 117.804 60.205 1.00 100.84 40 HIS F CA 1
ATOM 3263 C C . HIS F 3 40 ? 100.318 117.737 61.348 1.00 100.84 40 HIS F C 1
ATOM 3264 O O . HIS F 3 40 ? 100.702 116.646 61.784 1.00 100.84 40 HIS F O 1
ATOM 3271 N N . ARG F 3 41 ? 100.746 118.900 61.830 1.00 88.25 41 ARG F N 1
ATOM 3272 C CA . ARG F 3 41 ? 101.752 119.001 62.877 1.00 88.25 41 ARG F CA 1
ATOM 3273 C C . ARG F 3 41 ? 101.156 119.704 64.087 1.00 88.25 41 ARG F C 1
ATOM 3274 O O . ARG F 3 41 ? 100.550 120.772 63.953 1.00 88.25 41 ARG F O 1
ATOM 3282 N N . PHE F 3 42 ? 101.330 119.104 65.262 1.00 93.70 42 PHE F N 1
ATOM 3283 C CA . PHE F 3 42 ? 100.840 119.710 66.491 1.00 93.70 42 PHE F CA 1
ATOM 3284 C C . PHE F 3 42 ? 101.633 120.970 66.814 1.00 93.70 42 PHE F C 1
ATOM 3285 O O . PHE F 3 42 ? 102.853 121.015 66.630 1.00 93.70 42 PHE F O 1
ATOM 3293 N N . ARG F 3 43 ? 100.935 121.995 67.290 1.00 87.27 43 ARG F N 1
ATOM 3294 C CA . ARG F 3 43 ? 101.612 123.205 67.728 1.00 87.27 43 ARG F CA 1
ATOM 3295 C C . ARG F 3 43 ? 102.458 122.900 68.962 1.00 87.27 43 ARG F C 1
ATOM 3296 O O . ARG F 3 43 ? 102.102 122.021 69.756 1.00 87.27 43 ARG F O 1
ATOM 3304 N N . PRO F 3 44 ? 103.587 123.592 69.149 1.00 73.90 44 PRO F N 1
ATOM 3305 C CA . PRO F 3 44 ? 104.463 123.285 70.290 1.00 73.90 44 PRO F CA 1
ATOM 3306 C C . PRO F 3 44 ? 103.764 123.406 71.636 1.00 73.90 44 PRO F C 1
ATOM 3307 O O . PRO F 3 44 ? 103.314 124.492 72.015 1.00 73.90 44 PRO F O 1
ATOM 3311 N N . GLY F 3 45 ? 103.668 122.294 72.363 1.00 63.68 45 GLY F N 1
ATOM 3312 C CA . GLY F 3 45 ? 103.078 122.300 73.686 1.00 63.68 45 GLY F CA 1
ATOM 3313 C C . GLY F 3 45 ? 101.996 121.258 73.896 1.00 63.68 45 GLY F C 1
ATOM 3314 O O . GLY F 3 45 ? 101.869 120.701 74.990 1.00 63.68 45 GLY F O 1
ATOM 3315 N N . THR F 3 46 ? 101.206 120.990 72.853 1.00 65.50 46 THR F N 1
ATOM 3316 C CA . THR F 3 46 ? 100.075 120.076 72.992 1.00 65.50 46 THR F CA 1
ATOM 3317 C C . THR F 3 46 ? 100.534 118.652 73.289 1.00 65.50 46 THR F C 1
ATOM 3318 O O . THR F 3 46 ? 99.942 117.963 74.130 1.00 65.50 46 THR F O 1
ATOM 3322 N N . VAL F 3 47 ? 101.583 118.189 72.604 1.00 59.59 47 VAL F N 1
ATOM 3323 C CA . VAL F 3 47 ? 102.067 116.831 72.834 1.00 59.59 47 VAL F CA 1
ATOM 3324 C C . VAL F 3 47 ? 102.682 116.707 74.223 1.00 59.59 47 VAL F C 1
ATOM 3325 O O . VAL F 3 47 ? 102.637 115.633 74.832 1.00 59.59 47 VAL F O 1
ATOM 3329 N N . ALA F 3 48 ? 103.252 117.791 74.754 1.00 54.08 48 ALA F N 1
ATOM 3330 C CA . ALA F 3 48 ? 103.741 117.762 76.130 1.00 54.08 48 ALA F CA 1
ATOM 3331 C C . ALA F 3 48 ? 102.600 117.520 77.111 1.00 54.08 48 ALA F C 1
ATOM 3332 O O . ALA F 3 48 ? 102.728 116.714 78.041 1.00 54.08 48 ALA F O 1
ATOM 3334 N N . LEU F 3 49 ? 101.467 118.196 76.908 1.00 52.07 49 LEU F N 1
ATOM 3335 C CA . LEU F 3 49 ? 100.310 117.973 77.770 1.00 52.07 49 LEU F CA 1
ATOM 3336 C C . LEU F 3 49 ? 99.746 116.570 77.586 1.00 52.07 49 LEU F C 1
ATOM 3337 O O . LEU F 3 49 ? 99.286 115.946 78.551 1.00 52.07 49 LEU F O 1
ATOM 3342 N N . ARG F 3 50 ? 99.765 116.056 76.352 1.00 53.27 50 ARG F N 1
ATOM 3343 C CA . ARG F 3 50 ? 99.314 114.686 76.126 1.00 53.27 50 ARG F CA 1
ATOM 3344 C C . ARG F 3 50 ? 100.203 113.688 76.859 1.00 53.27 50 ARG F C 1
ATOM 3345 O O . ARG F 3 50 ? 99.708 112.724 77.454 1.00 53.27 50 ARG F O 1
ATOM 3353 N N . GLU F 3 51 ? 101.520 113.906 76.826 1.00 53.12 51 GLU F N 1
ATOM 3354 C CA . GLU F 3 51 ? 102.437 113.059 77.581 1.00 53.12 51 GLU F CA 1
ATOM 3355 C C . GLU F 3 51 ? 102.172 113.158 79.076 1.00 53.12 51 GLU F C 1
ATOM 3356 O O . GLU F 3 51 ? 102.226 112.150 79.790 1.00 53.12 51 GLU F O 1
ATOM 3362 N N . ILE F 3 52 ? 101.901 114.368 79.570 1.00 49.75 52 ILE F N 1
ATOM 3363 C CA . ILE F 3 52 ? 101.591 114.541 80.988 1.00 49.75 52 ILE F CA 1
ATOM 3364 C C . ILE F 3 52 ? 100.361 113.725 81.364 1.00 49.75 52 ILE F C 1
ATOM 3365 O O . ILE F 3 52 ? 100.360 112.991 82.360 1.00 49.75 52 ILE F O 1
ATOM 3370 N N . ARG F 3 53 ? 99.301 113.830 80.561 1.00 51.54 53 ARG F N 1
ATOM 3371 C CA . ARG F 3 53 ? 98.077 113.089 80.849 1.00 51.54 53 ARG F CA 1
ATOM 3372 C C . ARG F 3 53 ? 98.321 111.585 80.799 1.00 51.54 53 ARG F C 1
ATOM 3373 O O . ARG F 3 53 ? 97.877 110.842 81.683 1.00 51.54 53 ARG F O 1
ATOM 3381 N N . LYS F 3 54 ? 99.041 111.120 79.774 1.00 50.08 54 LYS F N 1
ATOM 3382 C CA . LYS F 3 54 ? 99.283 109.688 79.623 1.00 50.08 54 LYS F CA 1
ATOM 3383 C C . LYS F 3 54 ? 100.115 109.138 80.774 1.00 50.08 54 LYS F C 1
ATOM 3384 O O . LYS F 3 54 ? 99.831 108.050 81.290 1.00 50.08 54 LYS F O 1
ATOM 3390 N N . TYR F 3 55 ? 101.148 109.871 81.191 1.00 47.94 55 TYR F N 1
ATOM 3391 C CA . TYR F 3 55 ? 102.026 109.376 82.244 1.00 47.94 55 TYR F CA 1
ATOM 3392 C C . TYR F 3 55 ? 101.344 109.431 83.604 1.00 47.94 55 TYR F C 1
ATOM 3393 O O . TYR F 3 55 ? 101.474 108.501 84.409 1.00 47.94 55 TYR F O 1
ATOM 3402 N N . GLN F 3 56 ? 100.609 110.511 83.887 1.00 48.51 56 GLN F N 1
ATOM 3403 C CA . GLN F 3 56 ? 99.880 110.576 85.148 1.00 48.51 56 GLN F CA 1
ATOM 3404 C C . GLN F 3 56 ? 98.758 109.548 85.200 1.00 48.51 56 GLN F C 1
ATOM 3405 O O . GLN F 3 56 ? 98.377 109.102 86.287 1.00 48.51 56 GLN F O 1
ATOM 3411 N N . LYS F 3 57 ? 98.215 109.162 84.043 1.00 51.10 57 LYS F N 1
ATOM 3412 C CA . LYS F 3 57 ? 97.207 108.109 84.008 1.00 51.10 57 LYS F CA 1
ATOM 3413 C C . LYS F 3 57 ? 97.805 106.721 84.203 1.00 51.10 57 LYS F C 1
ATOM 3414 O O . LYS F 3 57 ? 97.056 105.773 84.464 1.00 51.10 57 LYS F O 1
ATOM 3420 N N . SER F 3 58 ? 99.122 106.579 84.100 1.00 52.25 58 SER F N 1
ATOM 3421 C CA . SER F 3 58 ? 99.785 105.288 84.203 1.00 52.25 58 SER F CA 1
ATOM 3422 C C . SER F 3 58 ? 100.555 105.175 85.516 1.00 52.25 58 SER F C 1
ATOM 3423 O O . SER F 3 58 ? 100.720 106.144 86.260 1.00 52.25 58 SER F O 1
ATOM 3426 N N . THR F 3 59 ? 101.029 103.959 85.795 1.00 52.07 59 THR F N 1
ATOM 3427 C CA . THR F 3 59 ? 101.744 103.663 87.032 1.00 52.07 59 THR F CA 1
ATOM 3428 C C . THR F 3 59 ? 103.100 103.003 86.833 1.00 52.07 59 THR F C 1
ATOM 3429 O O . THR F 3 59 ? 103.873 102.939 87.798 1.00 52.07 59 THR F O 1
ATOM 3433 N N . GLU F 3 60 ? 103.418 102.510 85.638 1.00 45.53 60 GLU F N 1
ATOM 3434 C CA . GLU F 3 60 ? 104.659 101.779 85.433 1.00 45.53 60 GLU F CA 1
ATOM 3435 C C . GLU F 3 60 ? 105.869 102.683 85.661 1.00 45.53 60 GLU F C 1
ATOM 3436 O O . GLU F 3 60 ? 105.781 103.913 85.632 1.00 45.53 60 GLU F O 1
ATOM 3442 N N . LEU F 3 61 ? 107.014 102.047 85.892 1.00 21.49 61 LEU F N 1
ATOM 3443 C CA . LEU F 3 61 ? 108.243 102.774 86.158 1.00 21.49 61 LEU F CA 1
ATOM 3444 C C . LEU F 3 61 ? 108.724 103.490 84.899 1.00 21.49 61 LEU F C 1
ATOM 3445 O O . LEU F 3 61 ? 108.418 103.096 83.770 1.00 21.49 61 LEU F O 1
ATOM 3450 N N . LEU F 3 62 ? 109.497 104.561 85.106 1.00 16.10 62 LEU F N 1
ATOM 3451 C CA . LEU F 3 62 ? 109.911 105.434 84.013 1.00 16.10 62 LEU F CA 1
ATOM 3452 C C . LEU F 3 62 ? 111.428 105.556 83.905 1.00 16.10 62 LEU F C 1
ATOM 3453 O O . LEU F 3 62 ? 111.924 106.532 83.335 1.00 16.10 62 LEU F O 1
ATOM 3458 N N . ILE F 3 63 ? 112.175 104.594 84.440 1.00 11.80 63 ILE F N 1
ATOM 3459 C CA . ILE F 3 63 ? 113.630 104.585 84.356 1.00 11.80 63 ILE F CA 1
ATOM 3460 C C . ILE F 3 63 ? 114.079 103.218 83.859 1.00 11.80 63 ILE F C 1
ATOM 3461 O O . ILE F 3 63 ? 113.575 102.187 84.317 1.00 11.80 63 ILE F O 1
ATOM 3466 N N . ARG F 3 64 ? 115.017 103.213 82.911 1.00 15.42 64 ARG F N 1
ATOM 3467 C CA . ARG F 3 64 ? 115.562 101.960 82.405 1.00 15.42 64 ARG F CA 1
ATOM 3468 C C . ARG F 3 64 ? 116.207 101.171 83.537 1.00 15.42 64 ARG F C 1
ATOM 3469 O O . ARG F 3 64 ? 117.007 101.709 84.308 1.00 15.42 64 ARG F O 1
ATOM 3477 N N . LYS F 3 65 ? 115.856 99.887 83.630 1.00 9.58 65 LYS F N 1
ATOM 3478 C CA . LYS F 3 65 ? 116.229 99.095 84.799 1.00 9.58 65 LYS F CA 1
ATOM 3479 C C . LYS F 3 65 ? 117.715 98.753 84.806 1.00 9.58 65 LYS F C 1
ATOM 3480 O O . LYS F 3 65 ? 118.371 98.840 85.849 1.00 9.58 65 LYS F O 1
ATOM 3486 N N . LEU F 3 66 ? 118.261 98.331 83.658 1.00 8.87 66 LEU F N 1
ATOM 3487 C CA . LEU F 3 66 ? 119.668 97.930 83.628 1.00 8.87 66 LEU F CA 1
ATOM 3488 C C . LEU F 3 66 ? 120.619 99.092 83.894 1.00 8.87 66 LEU F C 1
ATOM 3489 O O . LEU F 3 66 ? 121.559 98.920 84.694 1.00 8.87 66 LEU F O 1
ATOM 3494 N N . PRO F 3 67 ? 120.479 100.265 83.260 1.00 9.40 67 PRO F N 1
ATOM 3495 C CA . PRO F 3 67 ? 121.357 101.386 83.636 1.00 9.40 67 PRO F CA 1
ATOM 3496 C C . PRO F 3 67 ? 121.195 101.806 85.083 1.00 9.40 67 PRO F C 1
ATOM 3497 O O . PRO F 3 67 ? 122.179 102.192 85.725 1.00 9.40 67 PRO F O 1
ATOM 3501 N N . PHE F 3 68 ? 119.976 101.735 85.621 1.00 6.96 68 PHE F N 1
ATOM 3502 C CA . PHE F 3 68 ? 119.784 102.070 87.027 1.00 6.96 68 PHE F CA 1
ATOM 3503 C C . PHE F 3 68 ? 120.500 101.076 87.930 1.00 6.96 68 PHE F C 1
ATOM 3504 O O . PHE F 3 68 ? 121.088 101.464 88.945 1.00 6.96 68 PHE F O 1
ATOM 3512 N N . GLN F 3 69 ? 120.456 99.790 87.581 1.00 6.92 69 GLN F N 1
ATOM 3513 C CA . GLN F 3 69 ? 121.158 98.782 88.366 1.00 6.92 69 GLN F CA 1
ATOM 3514 C C . GLN F 3 69 ? 122.666 98.988 88.302 1.00 6.92 69 GLN F C 1
ATOM 3515 O O . GLN F 3 69 ? 123.365 98.859 89.316 1.00 6.92 69 GLN F O 1
ATOM 3521 N N . ARG F 3 70 ? 123.187 99.314 87.117 1.00 8.37 70 ARG F N 1
ATOM 3522 C CA . ARG F 3 70 ? 124.614 99.603 87.006 1.00 8.37 70 ARG F CA 1
ATOM 3523 C C . ARG F 3 70 ? 124.990 100.827 87.832 1.00 8.37 70 ARG F C 1
ATOM 3524 O O . ARG F 3 70 ? 126.040 100.846 88.484 1.00 8.37 70 ARG F O 1
ATOM 3532 N N . LEU F 3 71 ? 124.140 101.857 87.820 1.00 6.68 71 LEU F N 1
ATOM 3533 C CA . LEU F 3 71 ? 124.384 103.043 88.634 1.00 6.68 71 LEU F CA 1
ATOM 3534 C C . LEU F 3 71 ? 124.391 102.708 90.120 1.00 6.68 71 LEU F C 1
ATOM 3535 O O . LEU F 3 71 ? 125.246 103.194 90.870 1.00 6.68 71 LEU F O 1
ATOM 3540 N N . VAL F 3 72 ? 123.439 101.884 90.563 1.00 6.00 72 VAL F N 1
ATOM 3541 C CA . VAL F 3 72 ? 123.372 101.501 91.971 1.00 6.00 72 VAL F CA 1
ATOM 3542 C C . VAL F 3 72 ? 124.619 100.726 92.372 1.00 6.00 72 VAL F C 1
ATOM 3543 O O . VAL F 3 72 ? 125.189 100.953 93.446 1.00 6.00 72 VAL F O 1
ATOM 3547 N N . ARG F 3 73 ? 125.062 99.796 91.521 1.00 8.67 73 ARG F N 1
ATOM 3548 C CA . ARG F 3 73 ? 126.276 99.045 91.828 1.00 8.67 73 ARG F CA 1
ATOM 3549 C C . ARG F 3 73 ? 127.495 99.958 91.874 1.00 8.67 73 ARG F C 1
ATOM 3550 O O . ARG F 3 73 ? 128.344 99.828 92.764 1.00 8.67 73 ARG F O 1
ATOM 3558 N N . GLU F 3 74 ? 127.590 100.903 90.935 1.00 10.07 74 GLU F N 1
ATOM 3559 C CA . GLU F 3 74 ? 128.712 101.837 90.927 1.00 10.07 74 GLU F CA 1
ATOM 3560 C C . GLU F 3 74 ? 128.728 102.695 92.186 1.00 10.07 74 GLU F C 1
ATOM 3561 O O . GLU 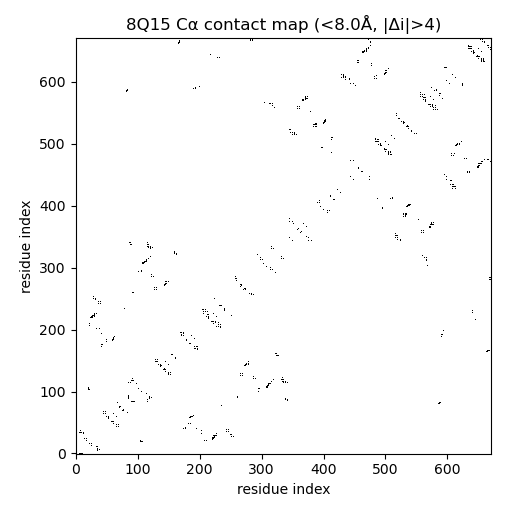F 3 74 ? 129.795 102.967 92.750 1.00 10.07 74 GLU F O 1
ATOM 3567 N N . ILE F 3 75 ? 127.553 103.137 92.640 1.00 9.94 75 ILE F N 1
ATOM 3568 C CA . ILE F 3 75 ? 127.485 103.957 93.846 1.00 9.94 75 ILE F CA 1
ATOM 3569 C C . ILE F 3 75 ? 127.827 103.133 95.082 1.00 9.94 75 ILE F C 1
ATOM 3570 O O . ILE F 3 75 ? 128.571 103.587 95.959 1.00 9.94 75 ILE F O 1
ATOM 3575 N N . ALA F 3 76 ? 127.294 101.912 95.176 1.00 13.66 76 ALA F N 1
ATOM 3576 C CA . ALA F 3 76 ? 127.556 101.069 96.337 1.00 13.66 76 ALA F CA 1
ATOM 3577 C C . ALA F 3 76 ? 128.975 100.521 96.354 1.00 13.66 76 ALA F C 1
ATOM 3578 O O . ALA F 3 76 ? 129.415 100.010 97.389 1.00 13.66 76 ALA F O 1
ATOM 3580 N N . GLN F 3 77 ? 129.693 100.598 95.231 1.00 19.44 77 GLN F N 1
ATOM 3581 C CA . GLN F 3 77 ? 131.080 100.145 95.210 1.00 19.44 77 GLN F CA 1
ATOM 3582 C C . GLN F 3 77 ? 131.941 100.911 96.208 1.00 19.44 77 GLN F C 1
ATOM 3583 O O . GLN F 3 77 ? 132.869 100.340 96.794 1.00 19.44 77 GLN F O 1
ATOM 3589 N N . ASP F 3 78 ? 131.653 102.198 96.413 1.00 20.51 78 ASP F N 1
ATOM 3590 C CA . ASP F 3 78 ? 132.474 103.020 97.296 1.00 20.51 78 ASP F CA 1
ATOM 3591 C C . ASP F 3 78 ? 132.317 102.614 98.758 1.00 20.51 78 ASP F C 1
ATOM 3592 O O . ASP F 3 78 ? 133.303 102.552 99.500 1.00 20.51 78 ASP F O 1
ATOM 3597 N N . PHE F 3 79 ? 131.085 102.342 99.192 1.00 21.18 79 PHE F N 1
ATOM 3598 C CA . PHE F 3 79 ? 130.848 102.082 100.609 1.00 21.18 79 PHE F CA 1
ATOM 3599 C C . PHE F 3 79 ? 131.314 100.692 101.020 1.00 21.18 79 PHE F C 1
ATOM 3600 O O . PHE F 3 79 ? 131.834 100.516 102.127 1.00 21.18 79 PHE F O 1
ATOM 3608 N N . LYS F 3 80 ? 131.138 99.699 100.153 1.00 27.92 80 LYS F N 1
ATOM 3609 C CA . LYS F 3 80 ? 131.554 98.337 100.448 1.00 27.92 80 LYS F CA 1
ATOM 3610 C C . LYS F 3 80 ? 131.965 97.666 99.148 1.00 27.92 80 LYS F C 1
ATOM 3611 O O . LYS F 3 80 ? 131.302 97.818 98.119 1.00 27.92 80 LYS F O 1
ATOM 3617 N N . THR F 3 81 ? 133.065 96.924 99.202 1.00 36.88 81 THR F N 1
ATOM 3618 C CA . THR F 3 81 ? 133.646 96.297 98.025 1.00 36.88 81 THR F CA 1
ATOM 3619 C C . THR F 3 81 ? 133.014 94.930 97.804 1.00 36.88 81 THR F C 1
ATOM 3620 O O . THR F 3 81 ? 132.855 94.153 98.752 1.00 36.88 81 THR F O 1
ATOM 3624 N N . ASP F 3 82 ? 132.656 94.646 96.551 1.00 36.86 82 ASP F N 1
ATOM 3625 C CA . ASP F 3 82 ? 132.111 93.351 96.145 1.00 36.86 82 ASP F CA 1
ATOM 3626 C C . ASP F 3 82 ? 130.834 93.018 96.922 1.00 36.86 82 ASP F C 1
ATOM 3627 O O . ASP F 3 82 ? 130.766 92.056 97.690 1.00 36.86 82 ASP F O 1
ATOM 3632 N N . LEU F 3 83 ? 129.819 93.849 96.717 1.00 27.86 83 LEU F N 1
ATOM 3633 C CA . LEU F 3 83 ? 128.501 93.625 97.289 1.00 27.86 83 LEU F CA 1
ATOM 3634 C C . LEU F 3 83 ? 127.592 92.929 96.282 1.00 27.86 83 LEU F C 1
ATOM 3635 O O . LEU F 3 83 ? 127.866 92.882 95.081 1.00 27.86 83 LEU F O 1
ATOM 3640 N N . ARG F 3 84 ? 126.489 92.387 96.795 1.00 21.90 84 ARG F N 1
ATOM 3641 C CA . ARG F 3 84 ? 125.500 91.698 95.981 1.00 21.90 84 ARG F CA 1
ATOM 3642 C C . ARG F 3 84 ? 124.119 92.233 96.326 1.00 21.90 84 ARG F C 1
ATOM 3643 O O . ARG F 3 84 ? 123.755 92.320 97.502 1.00 21.90 84 ARG F O 1
ATOM 3651 N N . PHE F 3 85 ? 123.354 92.591 95.300 1.00 9.13 85 PHE F N 1
ATOM 3652 C CA . PHE F 3 85 ? 122.035 93.181 95.474 1.00 9.13 85 PHE F CA 1
ATOM 3653 C C . PHE F 3 85 ? 120.962 92.187 95.059 1.00 9.13 85 PHE F C 1
ATOM 3654 O O . PHE F 3 85 ? 121.038 91.601 93.974 1.00 9.13 85 PHE F O 1
ATOM 3662 N N . GLN F 3 86 ? 119.970 91.995 95.922 1.00 4.82 86 GLN F N 1
ATOM 3663 C CA . GLN F 3 86 ? 118.776 91.265 95.526 1.00 4.82 86 GLN F CA 1
ATOM 3664 C C . GLN F 3 86 ? 117.985 92.084 94.514 1.00 4.82 86 GLN F C 1
ATOM 3665 O O . GLN F 3 86 ? 118.032 93.317 94.518 1.00 4.82 86 GLN F O 1
ATOM 3671 N N . SER F 3 87 ? 117.261 91.392 93.632 1.00 10.16 87 SER F N 1
ATOM 3672 C CA . SER F 3 87 ? 116.471 92.089 92.621 1.00 10.16 87 SER F CA 1
ATOM 3673 C C . SER F 3 87 ? 115.400 92.964 93.260 1.00 10.16 87 SER F C 1
ATOM 3674 O O . SER F 3 87 ? 115.149 94.088 92.804 1.00 10.16 87 SER F O 1
ATOM 3677 N N . SER F 3 88 ? 114.755 92.466 94.317 1.00 5.74 88 SER F N 1
ATOM 3678 C CA . SER F 3 88 ? 113.728 93.249 94.994 1.00 5.74 88 SER F CA 1
ATOM 3679 C C . SER F 3 88 ? 114.307 94.498 95.644 1.00 5.74 88 SER F C 1
ATOM 3680 O O . SER F 3 88 ? 113.644 95.540 95.679 1.00 5.74 88 SER F O 1
ATOM 3683 N N . ALA F 3 89 ? 115.537 94.421 96.159 1.00 4.33 89 ALA F N 1
ATOM 3684 C CA . ALA F 3 89 ? 116.172 95.609 96.721 1.00 4.33 89 ALA F CA 1
ATOM 3685 C C . ALA F 3 89 ? 116.400 96.668 95.650 1.00 4.33 89 ALA F C 1
ATOM 3686 O O . ALA F 3 89 ? 116.161 97.861 95.881 1.00 4.33 89 ALA F O 1
ATOM 3688 N N . VAL F 3 90 ? 116.863 96.253 94.470 1.00 3.64 90 VAL F N 1
ATOM 3689 C CA . VAL F 3 90 ? 117.064 97.200 93.379 1.00 3.64 90 VAL F CA 1
ATOM 3690 C C . VAL F 3 90 ? 115.733 97.793 92.937 1.00 3.64 90 VAL F C 1
ATOM 3691 O O . VAL F 3 90 ? 115.641 98.989 92.634 1.00 3.64 90 VAL F O 1
ATOM 3695 N N . ALA F 3 91 ? 114.679 96.974 92.898 1.00 3.44 91 ALA F N 1
ATOM 3696 C CA . ALA F 3 91 ? 113.363 97.490 92.533 1.00 3.44 91 ALA F CA 1
ATOM 3697 C C . ALA F 3 91 ? 112.868 98.510 93.551 1.00 3.44 91 ALA F C 1
ATOM 3698 O O . ALA F 3 91 ? 112.287 99.537 93.180 1.00 3.44 91 ALA F O 1
ATOM 3700 N N . ALA F 3 92 ? 113.081 98.239 94.841 1.00 2.79 92 ALA F N 1
ATOM 3701 C CA . ALA F 3 92 ? 112.689 99.190 95.876 1.00 2.79 92 ALA F CA 1
ATOM 3702 C C . ALA F 3 92 ? 113.462 100.494 95.747 1.00 2.79 92 ALA F C 1
ATOM 3703 O O . ALA F 3 92 ? 112.890 101.582 95.886 1.00 2.79 92 ALA F O 1
ATOM 3705 N N . LEU F 3 93 ? 114.768 100.403 95.485 1.00 2.32 93 LEU F N 1
ATOM 3706 C CA . LEU F 3 93 ? 115.566 101.609 95.289 1.00 2.32 93 LEU F CA 1
ATOM 3707 C C . LEU F 3 93 ? 115.069 102.410 94.094 1.00 2.32 93 LEU F C 1
ATOM 3708 O O . LEU F 3 93 ? 114.977 103.642 94.155 1.00 2.32 93 LEU F O 1
ATOM 3713 N N . GLN F 3 94 ? 114.743 101.725 92.996 1.00 4.15 94 GLN F N 1
ATOM 3714 C CA . GLN F 3 94 ? 114.235 102.412 91.814 1.00 4.15 94 GLN F CA 1
ATOM 3715 C C . GLN F 3 94 ? 112.904 103.092 92.097 1.00 4.15 94 GLN F C 1
ATOM 3716 O O . GLN F 3 94 ? 112.680 104.233 91.676 1.00 4.15 94 GLN F O 1
ATOM 3722 N N . GLU F 3 95 ? 112.005 102.408 92.807 1.00 3.29 95 GLU F N 1
ATOM 3723 C CA . GLU F 3 95 ? 110.715 103.010 93.124 1.00 3.29 95 GLU F CA 1
ATOM 3724 C C . GLU F 3 95 ? 110.884 104.229 94.020 1.00 3.29 95 GLU F C 1
ATOM 3725 O O . GLU F 3 95 ? 110.234 105.261 93.809 1.00 3.29 95 GLU F O 1
ATOM 3731 N N . ALA F 3 96 ? 111.766 104.136 95.017 1.00 2.40 96 ALA F N 1
ATOM 3732 C CA . ALA F 3 96 ? 112.006 105.277 95.892 1.00 2.40 96 ALA F CA 1
ATOM 3733 C C . ALA F 3 96 ? 112.594 106.451 95.121 1.00 2.40 96 ALA F C 1
ATOM 3734 O O . ALA F 3 96 ? 112.179 107.600 95.315 1.00 2.40 96 ALA F O 1
ATOM 3736 N N . ALA F 3 97 ? 113.562 106.183 94.240 1.00 2.22 97 ALA F N 1
ATOM 3737 C CA . ALA F 3 97 ? 114.178 107.257 93.470 1.00 2.22 97 ALA F CA 1
ATOM 3738 C C . ALA F 3 97 ? 113.169 107.920 92.543 1.00 2.22 97 ALA F C 1
ATOM 3739 O O . ALA F 3 97 ? 113.136 109.151 92.426 1.00 2.22 97 ALA F O 1
ATOM 3741 N N . GLU F 3 98 ? 112.330 107.119 91.881 1.00 4.92 98 GLU F N 1
ATOM 3742 C CA . GLU F 3 98 ? 111.314 107.685 91.002 1.00 4.92 98 GLU F CA 1
ATOM 3743 C C . GLU F 3 98 ? 110.309 108.523 91.781 1.00 4.92 98 GLU F C 1
ATOM 3744 O O . GLU F 3 98 ? 109.929 109.612 91.339 1.00 4.92 98 GLU F O 1
ATOM 3750 N N . ALA F 3 99 ? 109.862 108.033 92.941 1.00 2.59 99 ALA F N 1
ATOM 3751 C CA . ALA F 3 99 ? 108.921 108.808 93.744 1.00 2.59 99 ALA F CA 1
ATOM 3752 C C . ALA F 3 99 ? 109.539 110.121 94.208 1.00 2.59 99 ALA F C 1
ATOM 3753 O O . ALA F 3 99 ? 108.888 111.175 94.169 1.00 2.59 99 ALA F O 1
ATOM 3755 N N . TYR F 3 100 ? 110.799 110.077 94.648 1.00 1.88 100 TYR F N 1
ATOM 3756 C CA . TYR F 3 100 ? 111.475 111.285 95.103 1.00 1.88 100 TYR F CA 1
ATOM 3757 C C . TYR F 3 100 ? 111.626 112.290 93.968 1.00 1.88 100 TYR F C 1
ATOM 3758 O O . TYR F 3 100 ? 111.401 113.492 94.155 1.00 1.88 100 TYR F O 1
ATOM 3767 N N . LEU F 3 101 ? 112.001 111.816 92.777 1.00 1.82 101 LEU F N 1
ATOM 3768 C CA . LEU F 3 101 ? 112.162 112.728 91.649 1.00 1.82 101 LEU F CA 1
ATOM 3769 C C . LEU F 3 101 ? 110.827 113.312 91.211 1.00 1.82 101 LEU F C 1
ATOM 3770 O O . LEU F 3 101 ? 110.756 114.485 90.833 1.00 1.82 101 LEU F O 1
ATOM 3775 N N . VAL F 3 102 ? 109.758 112.514 91.250 1.00 4.74 102 VAL F N 1
ATOM 3776 C CA . VAL F 3 102 ? 108.440 113.032 90.893 1.00 4.74 102 VAL F CA 1
ATOM 3777 C C . VAL F 3 102 ? 108.006 114.112 91.878 1.00 4.74 102 VAL F C 1
ATOM 3778 O O . VAL F 3 102 ? 107.494 115.165 91.479 1.00 4.74 102 VAL F O 1
ATOM 3782 N N . GLY F 3 103 ? 108.208 113.877 93.178 1.00 2.53 103 GLY F N 1
ATOM 3783 C CA . GLY F 3 103 ? 107.878 114.905 94.157 1.00 2.53 103 GLY F CA 1
ATOM 3784 C C . GLY F 3 103 ? 108.704 116.167 93.982 1.00 2.53 103 GLY F C 1
ATOM 3785 O O . GLY F 3 103 ? 108.179 117.288 94.049 1.00 2.53 103 GLY F O 1
ATOM 3786 N N . LEU F 3 104 ? 110.008 116.004 93.744 1.00 1.50 104 LEU F N 1
ATOM 3787 C CA . LEU F 3 104 ? 110.879 117.154 93.534 1.00 1.50 104 LEU F CA 1
ATOM 3788 C C . LEU F 3 104 ? 110.465 117.941 92.299 1.00 1.50 104 LEU F C 1
ATOM 3789 O O . LEU F 3 104 ? 110.483 119.174 92.309 1.00 1.50 104 LEU F O 1
ATOM 3794 N N . PHE F 3 105 ? 110.081 117.247 91.226 1.00 2.02 105 PHE F N 1
ATOM 3795 C CA . PHE F 3 105 ? 109.643 117.940 90.021 1.00 2.02 105 PHE F CA 1
ATOM 3796 C C . PHE F 3 105 ? 108.298 118.626 90.222 1.00 2.02 105 PHE F C 1
ATOM 3797 O O . PHE F 3 105 ? 108.062 119.688 89.642 1.00 2.02 105 PHE F O 1
ATOM 3805 N N . GLU F 3 106 ? 107.407 118.049 91.033 1.00 3.62 106 GLU F N 1
ATOM 3806 C CA . GLU F 3 106 ? 106.171 118.751 91.369 1.00 3.62 106 GLU F CA 1
ATOM 3807 C C . GLU F 3 106 ? 106.470 120.060 92.090 1.00 3.62 106 GLU F C 1
ATOM 3808 O O . GLU F 3 106 ? 105.911 121.115 91.757 1.00 3.62 106 GLU F O 1
ATOM 3814 N N . ASP F 3 107 ? 107.370 120.013 93.075 1.00 3.27 107 ASP F N 1
ATOM 3815 C CA . ASP F 3 107 ? 107.718 121.235 93.797 1.00 3.27 107 ASP F CA 1
ATOM 3816 C C . ASP F 3 107 ? 108.445 122.228 92.895 1.00 3.27 107 ASP F C 1
ATOM 3817 O O . ASP F 3 107 ? 108.267 123.445 93.027 1.00 3.27 107 ASP F O 1
ATOM 3822 N N . THR F 3 108 ? 109.263 121.729 91.967 1.00 3.88 108 THR F N 1
ATOM 3823 C CA . THR F 3 108 ? 109.944 122.605 91.019 1.00 3.88 108 THR F CA 1
ATOM 3824 C C . THR F 3 108 ? 108.952 123.282 90.079 1.00 3.88 108 THR F C 1
ATOM 3825 O O . THR F 3 108 ? 109.100 124.465 89.757 1.00 3.88 108 THR F O 1
ATOM 3829 N N . ASN F 3 109 ? 107.935 122.548 89.625 1.00 3.09 109 ASN F N 1
ATOM 3830 C CA . ASN F 3 109 ? 106.901 123.148 88.790 1.00 3.09 109 ASN F CA 1
ATOM 3831 C C . ASN F 3 109 ? 106.126 124.208 89.559 1.00 3.09 109 ASN F C 1
ATOM 3832 O O . ASN F 3 109 ? 105.782 125.260 89.007 1.00 3.09 109 ASN F O 1
ATOM 3837 N N . LEU F 3 110 ? 105.837 123.946 90.837 1.00 3.08 110 LEU F N 1
ATOM 3838 C CA . LEU F 3 110 ? 105.187 124.963 91.660 1.00 3.08 110 LEU F CA 1
ATOM 3839 C C . LEU F 3 110 ? 106.058 126.209 91.792 1.00 3.08 110 LEU F C 1
ATOM 3840 O O . LEU F 3 110 ? 105.562 127.338 91.681 1.00 3.08 110 LEU F O 1
ATOM 3845 N N . CYS F 3 111 ? 107.361 126.024 92.016 1.00 3.81 111 CYS F N 1
ATOM 3846 C CA . CYS F 3 111 ? 108.265 127.166 92.109 1.00 3.81 111 CYS F CA 1
ATOM 3847 C C . CYS F 3 111 ? 108.309 127.948 90.801 1.00 3.81 111 CYS F C 1
ATOM 3848 O O . CYS F 3 111 ? 108.344 129.184 90.808 1.00 3.81 111 CYS F O 1
ATOM 3851 N N . ALA F 3 112 ? 108.321 127.244 89.668 1.00 2.97 112 ALA F N 1
ATOM 3852 C CA . ALA F 3 112 ? 108.377 127.917 88.375 1.00 2.97 112 ALA F CA 1
ATOM 3853 C C . ALA F 3 112 ? 107.105 128.711 88.115 1.00 2.97 112 ALA F C 1
ATOM 3854 O O . ALA F 3 112 ? 107.160 129.860 87.663 1.00 2.97 112 ALA F O 1
ATOM 3856 N N . ILE F 3 113 ? 105.946 128.109 88.392 1.00 2.92 113 ILE F N 1
ATOM 3857 C CA . ILE F 3 113 ? 104.686 128.830 88.247 1.00 2.92 113 ILE F CA 1
ATOM 3858 C C . ILE F 3 113 ? 104.651 130.036 89.173 1.00 2.92 113 ILE F C 1
ATOM 3859 O O . ILE F 3 113 ? 104.064 131.071 88.836 1.00 2.92 113 ILE F O 1
ATOM 3864 N N . HIS F 3 114 ? 105.287 129.934 90.343 1.00 2.87 114 HIS F N 1
ATOM 3865 C CA . HIS F 3 114 ? 105.321 131.063 91.267 1.00 2.87 114 HIS F CA 1
ATOM 3866 C C . HIS F 3 114 ? 106.003 132.283 90.659 1.00 2.87 114 HIS F C 1
ATOM 3867 O O . HIS F 3 114 ? 105.655 133.420 90.999 1.00 2.87 114 HIS F O 1
ATOM 3874 N N . ALA F 3 115 ? 106.963 132.079 89.756 1.00 2.31 115 ALA F N 1
ATOM 3875 C CA . ALA F 3 115 ? 107.697 133.175 89.139 1.00 2.31 115 ALA F CA 1
ATOM 3876 C C . ALA F 3 115 ? 107.127 133.564 87.781 1.00 2.31 115 ALA F C 1
ATOM 3877 O O . ALA F 3 115 ? 107.817 134.214 86.988 1.00 2.31 115 ALA F O 1
ATOM 3879 N N . LYS F 3 116 ? 105.887 133.168 87.497 1.00 2.86 116 LYS F N 1
ATOM 3880 C CA . LYS F 3 116 ? 105.159 133.470 86.267 1.00 2.86 116 LYS F CA 1
ATOM 3881 C C . LYS F 3 116 ? 105.805 132.877 85.024 1.00 2.86 116 LYS F C 1
ATOM 3882 O O . LYS F 3 116 ? 105.459 133.279 83.908 1.00 2.86 116 LYS F O 1
ATOM 3888 N N . ARG F 3 117 ? 106.725 131.932 85.178 1.00 3.72 117 ARG F N 1
ATOM 3889 C CA . ARG F 3 117 ? 107.314 131.227 84.053 1.00 3.72 117 ARG F CA 1
ATOM 3890 C C . ARG F 3 117 ? 106.633 129.877 83.863 1.00 3.72 117 ARG F C 1
ATOM 3891 O O . ARG F 3 117 ? 105.841 129.423 84.691 1.00 3.72 117 ARG F O 1
ATOM 3899 N N . VAL F 3 118 ? 106.956 129.232 82.745 1.00 3.60 118 VAL F N 1
ATOM 3900 C CA . VAL F 3 118 ? 106.435 127.906 82.445 1.00 3.60 118 VAL F CA 1
ATOM 3901 C C . VAL F 3 118 ? 107.604 126.932 82.395 1.00 3.60 118 VAL F C 1
ATOM 3902 O O . VAL F 3 118 ? 107.458 125.746 82.712 1.00 3.60 118 VAL F O 1
ATOM 3906 N N . THR F 3 119 ? 108.777 127.438 82.022 1.00 5.62 119 THR F N 1
ATOM 3907 C CA . THR F 3 119 ? 109.975 126.621 81.841 1.00 5.62 119 THR F CA 1
ATOM 3908 C C . THR F 3 119 ? 110.702 126.496 83.173 1.00 5.62 119 THR F C 1
ATOM 3909 O O . THR F 3 119 ? 111.317 127.452 83.650 1.00 5.62 119 THR F O 1
ATOM 3913 N N . ILE F 3 120 ? 110.642 125.307 83.777 1.00 5.66 120 ILE F N 1
ATOM 3914 C CA . ILE F 3 120 ? 111.415 125.065 84.988 1.00 5.66 120 ILE F CA 1
ATOM 3915 C C . ILE F 3 120 ? 112.898 125.148 84.655 1.00 5.66 120 ILE F C 1
ATOM 3916 O O . ILE F 3 120 ? 113.323 124.835 83.537 1.00 5.66 120 ILE F O 1
ATOM 3921 N N . MET F 3 121 ? 113.693 125.596 85.621 1.00 13.18 121 MET F N 1
ATOM 3922 C CA . MET F 3 121 ? 115.111 125.841 85.384 1.00 13.18 121 MET F CA 1
ATOM 3923 C C . MET F 3 121 ? 115.919 125.372 86.588 1.00 13.18 121 MET F C 1
ATOM 3924 O O . MET F 3 121 ? 115.331 125.000 87.611 1.00 13.18 121 MET F O 1
ATOM 3929 N N . PRO F 3 122 ? 117.254 125.350 86.509 1.00 12.14 122 PRO F N 1
ATOM 3930 C CA . PRO F 3 122 ? 118.034 124.954 87.693 1.00 12.14 122 PRO F CA 1
ATOM 3931 C C . PRO F 3 122 ? 117.771 125.815 88.914 1.00 12.14 122 PRO F C 1
ATOM 3932 O O . PRO F 3 122 ? 117.867 125.318 90.042 1.00 12.14 122 PRO F O 1
ATOM 3936 N N . LYS F 3 123 ? 117.441 127.097 88.728 1.00 8.16 123 LYS F N 1
ATOM 3937 C CA . LYS F 3 123 ? 117.136 127.940 89.879 1.00 8.16 123 LYS F CA 1
ATOM 3938 C C . LYS F 3 123 ? 115.823 127.535 90.535 1.00 8.16 123 LYS F C 1
ATOM 3939 O O . LYS F 3 123 ? 115.514 127.995 91.640 1.00 8.16 123 LYS F O 1
ATOM 3945 N N . ASP F 3 124 ? 115.039 126.677 89.876 1.00 7.60 124 ASP F N 1
ATOM 3946 C CA . ASP F 3 124 ? 113.779 126.230 90.460 1.00 7.60 124 ASP F CA 1
ATOM 3947 C C . ASP F 3 124 ? 113.961 124.945 91.262 1.00 7.60 124 ASP F C 1
ATOM 3948 O O . ASP F 3 124 ? 113.334 124.772 92.313 1.00 7.60 124 ASP F O 1
ATOM 3953 N N . ILE F 3 125 ? 114.808 124.031 90.781 1.00 4.74 125 ILE F N 1
ATOM 3954 C CA . ILE F 3 125 ? 115.104 122.818 91.541 1.00 4.74 125 ILE F CA 1
ATOM 3955 C C . ILE F 3 125 ? 115.895 123.161 92.795 1.00 4.74 125 ILE F C 1
ATOM 3956 O O . ILE F 3 125 ? 115.628 122.636 93.885 1.00 4.74 125 ILE F O 1
ATOM 3961 N N . GLN F 3 126 ? 116.876 124.056 92.661 1.00 12.33 126 GLN F N 1
ATOM 3962 C CA . GLN F 3 126 ? 117.703 124.425 93.802 1.00 12.33 126 GLN F CA 1
ATOM 3963 C C . GLN F 3 126 ? 116.866 125.046 94.912 1.00 12.33 126 GLN F C 1
ATOM 3964 O O . GLN F 3 126 ? 117.087 124.763 96.093 1.00 12.33 126 GLN F O 1
ATOM 3970 N N . LEU F 3 127 ? 115.893 125.887 94.555 1.00 4.74 127 LEU F N 1
ATOM 3971 C CA . LEU F 3 127 ? 115.015 126.474 95.563 1.00 4.74 127 LEU F CA 1
ATOM 3972 C C . LEU F 3 127 ? 114.155 125.410 96.237 1.00 4.74 127 LEU F C 1
ATOM 3973 O O . LEU F 3 127 ? 113.987 125.411 97.464 1.00 4.74 127 LEU F O 1
ATOM 3978 N N . ALA F 3 128 ? 113.594 124.493 95.445 1.00 4.74 128 ALA F N 1
ATOM 3979 C CA . ALA F 3 128 ? 112.737 123.456 96.009 1.00 4.74 128 ALA F CA 1
ATOM 3980 C C . ALA F 3 128 ? 113.515 122.554 96.957 1.00 4.74 128 ALA F C 1
ATOM 3981 O O . ALA F 3 128 ? 112.958 122.039 97.933 1.00 4.74 128 ALA F O 1
ATOM 3983 N N . ARG F 3 129 ? 114.804 122.344 96.683 1.00 4.74 129 ARG F N 1
ATOM 3984 C CA . ARG F 3 129 ? 115.636 121.587 97.613 1.00 4.74 129 ARG F CA 1
ATOM 3985 C C . ARG F 3 129 ? 116.001 122.424 98.833 1.00 4.74 129 ARG F C 1
ATOM 3986 O O . ARG F 3 129 ? 116.040 121.910 99.957 1.00 4.74 129 ARG F O 1
ATOM 3994 N N . ARG F 3 130 ? 116.275 123.714 98.628 1.00 4.74 130 ARG F N 1
ATOM 3995 C CA . ARG F 3 130 ? 116.683 124.586 99.723 1.00 4.74 130 ARG F CA 1
ATOM 3996 C C . ARG F 3 130 ? 115.586 124.715 100.768 1.00 4.74 130 ARG F C 1
ATOM 3997 O O . ARG F 3 130 ? 115.861 124.714 101.974 1.00 4.74 130 ARG F O 1
ATOM 4005 N N . ILE F 3 131 ? 114.334 124.842 100.325 1.00 4.74 131 ILE F N 1
ATOM 4006 C CA . ILE F 3 131 ? 113.231 125.001 101.269 1.00 4.74 131 ILE F CA 1
ATOM 4007 C C . ILE F 3 131 ? 113.036 123.733 102.091 1.00 4.74 131 ILE F C 1
ATOM 4008 O O . ILE F 3 131 ? 112.805 123.794 103.304 1.00 4.74 131 ILE F O 1
ATOM 4013 N N . ARG F 3 132 ? 113.125 122.565 101.449 1.00 5.51 132 ARG F N 1
ATOM 4014 C CA . ARG F 3 132 ? 112.971 121.304 102.167 1.00 5.51 132 ARG F CA 1
ATOM 4015 C C . ARG F 3 132 ? 114.071 121.077 103.197 1.00 5.51 132 ARG F C 1
ATOM 4016 O O . ARG F 3 132 ? 113.878 120.288 104.128 1.00 5.51 132 ARG F O 1
ATOM 4024 N N . GLY F 3 133 ? 115.214 121.744 103.056 1.00 11.55 133 GLY F N 1
ATOM 4025 C CA . GLY F 3 133 ? 116.329 121.562 103.958 1.00 11.55 133 GLY F CA 1
ATOM 4026 C C . GLY F 3 133 ? 117.433 120.673 103.429 1.00 11.55 133 GLY F C 1
ATOM 4027 O O . GLY F 3 133 ? 118.504 120.613 104.045 1.00 11.55 133 GLY F O 1
ATOM 4028 N N . GLU F 3 134 ? 117.204 119.981 102.318 1.00 9.86 134 GLU F N 1
ATOM 4029 C CA . GLU F 3 134 ? 118.206 119.094 101.741 1.00 9.86 134 GLU F CA 1
ATOM 4030 C C . GLU F 3 134 ? 119.455 119.861 101.322 1.00 9.86 134 GLU F C 1
ATOM 4031 O O . GLU F 3 134 ? 120.489 119.263 101.024 1.00 9.86 134 GLU F O 1
ATOM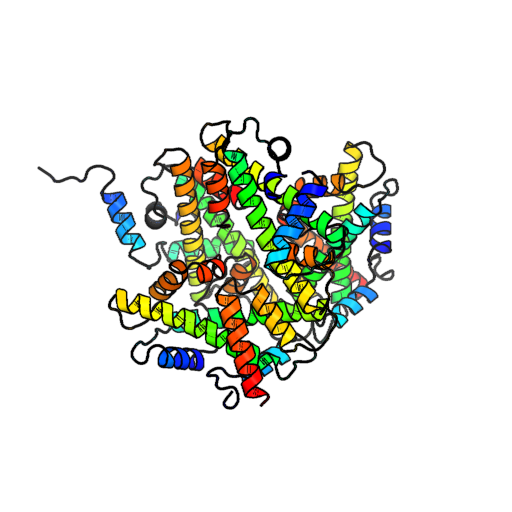 4037 N N . ASP G 4 25 ? 89.623 140.800 120.010 1.00 25.89 25 ASP G N 1
ATOM 4038 C CA . ASP G 4 25 ? 90.120 139.431 120.065 1.00 25.89 25 ASP G CA 1
ATOM 4039 C C . ASP G 4 25 ? 91.588 139.417 120.477 1.00 25.89 25 ASP G C 1
ATOM 4040 O O . ASP G 4 25 ? 92.310 140.391 120.270 1.00 25.89 25 ASP G O 1
ATOM 4045 N N . ASN G 4 26 ? 92.024 138.302 121.065 1.00 22.81 26 ASN G N 1
ATOM 4046 C CA . ASN G 4 26 ? 93.403 138.192 121.525 1.00 22.81 26 ASN G CA 1
ATOM 4047 C C . ASN G 4 26 ? 94.373 137.947 120.377 1.00 22.81 26 ASN G C 1
ATOM 4048 O O . ASN G 4 26 ? 95.544 138.329 120.473 1.00 22.81 26 ASN G O 1
ATOM 4053 N N . ILE G 4 27 ? 93.911 137.316 119.293 1.00 17.95 27 ILE G N 1
ATOM 4054 C CA . ILE G 4 27 ? 94.785 137.071 118.148 1.00 17.95 27 ILE G CA 1
ATOM 4055 C C . ILE G 4 27 ? 95.246 138.391 117.543 1.00 17.95 27 ILE G C 1
ATOM 4056 O O . ILE G 4 27 ? 96.356 138.493 117.007 1.00 17.95 27 ILE G O 1
ATOM 4061 N N . GLN G 4 28 ? 94.412 139.428 117.638 1.00 18.32 28 GLN G N 1
ATOM 4062 C CA . GLN G 4 28 ? 94.795 140.755 117.177 1.00 18.32 28 GLN G CA 1
ATOM 4063 C C . GLN G 4 28 ? 95.868 141.385 118.053 1.00 18.32 28 GLN G C 1
ATOM 4064 O O . GLN G 4 28 ? 96.418 142.425 117.677 1.00 18.32 28 GLN G O 1
ATOM 4070 N N . GLY G 4 29 ? 96.174 140.787 119.206 1.00 16.19 29 GLY G N 1
ATOM 4071 C CA . GLY G 4 29 ? 97.260 141.279 120.031 1.00 16.19 29 GLY G CA 1
ATOM 4072 C C . GLY G 4 29 ? 98.619 141.146 119.380 1.00 16.19 29 GLY G C 1
ATOM 4073 O O . GLY G 4 29 ? 99.548 141.873 119.748 1.00 16.19 29 GLY G O 1
ATOM 4074 N N . ILE G 4 30 ? 98.759 140.240 118.415 1.00 13.24 30 ILE G N 1
ATOM 4075 C CA . ILE G 4 30 ? 99.994 140.121 117.640 1.00 13.24 30 ILE G CA 1
ATOM 4076 C C . ILE G 4 30 ? 99.875 141.162 116.531 1.00 13.24 30 ILE G C 1
ATOM 4077 O O . ILE G 4 30 ? 99.410 140.884 115.424 1.00 13.24 30 ILE G O 1
ATOM 4082 N N . THR G 4 31 ? 100.303 142.381 116.840 1.00 11.87 31 THR G N 1
ATOM 4083 C CA . THR G 4 31 ? 100.039 143.531 115.994 1.00 11.87 31 THR G CA 1
ATOM 4084 C C . THR G 4 31 ? 101.077 143.647 114.880 1.00 11.87 31 THR G C 1
ATOM 4085 O O . THR G 4 31 ? 101.951 142.794 114.708 1.00 11.87 31 THR G O 1
ATOM 4089 N N . LYS G 4 32 ? 100.961 144.729 114.109 1.00 10.26 32 LYS G N 1
ATOM 4090 C CA . LYS G 4 32 ? 101.895 144.991 113.016 1.00 10.26 32 LYS G CA 1
ATOM 4091 C C . LYS G 4 32 ? 103.349 145.097 113.463 1.00 10.26 32 LYS G C 1
ATOM 4092 O O . LYS G 4 32 ? 104.211 144.498 112.802 1.00 10.26 32 LYS G O 1
ATOM 4098 N N . PRO G 4 33 ? 103.701 145.842 114.519 1.00 9.49 33 PRO G N 1
ATOM 4099 C CA . PRO G 4 33 ? 105.123 145.924 114.893 1.00 9.49 33 PRO G CA 1
ATOM 4100 C C . PRO G 4 33 ? 105.757 144.586 115.239 1.00 9.49 33 PRO G C 1
ATOM 4101 O O . PRO G 4 33 ? 106.929 144.375 114.909 1.00 9.49 33 PRO G O 1
ATOM 4105 N N . ALA G 4 34 ? 105.026 143.669 115.876 1.00 9.12 34 ALA G N 1
ATOM 4106 C CA . ALA G 4 34 ? 105.607 142.371 116.210 1.00 9.12 34 ALA G CA 1
ATOM 4107 C C . ALA G 4 34 ? 105.938 141.579 114.950 1.00 9.12 34 ALA G C 1
ATOM 4108 O O . ALA G 4 34 ? 107.034 141.018 114.819 1.00 9.12 34 ALA G O 1
ATOM 4110 N N . ILE G 4 35 ? 105.001 141.539 114.002 1.00 8.87 35 ILE G N 1
ATOM 4111 C CA . ILE G 4 35 ? 105.227 140.812 112.758 1.00 8.87 35 ILE G CA 1
ATOM 4112 C C . ILE G 4 35 ? 106.339 141.468 111.951 1.00 8.87 35 ILE G C 1
ATOM 4113 O O . ILE G 4 35 ? 107.154 140.783 111.320 1.00 8.87 35 ILE G O 1
ATOM 4118 N N . ARG G 4 36 ? 106.401 142.802 111.962 1.00 8.69 36 ARG G N 1
ATOM 4119 C CA . ARG G 4 36 ? 107.476 143.494 111.258 1.00 8.69 36 ARG G CA 1
ATOM 4120 C C . ARG G 4 36 ? 108.833 143.183 111.874 1.00 8.69 36 ARG G C 1
ATOM 4121 O O . ARG G 4 36 ? 109.815 142.981 111.152 1.00 8.69 36 ARG G O 1
ATOM 4129 N N . ARG G 4 37 ? 108.917 143.155 113.206 1.00 8.63 37 ARG G N 1
ATOM 4130 C CA . ARG G 4 37 ? 110.180 142.816 113.853 1.00 8.63 37 ARG G CA 1
ATOM 4131 C C . ARG G 4 37 ? 110.592 141.387 113.530 1.00 8.63 37 ARG G C 1
ATOM 4132 O O . ARG G 4 37 ? 111.772 141.114 113.273 1.00 8.63 37 ARG G O 1
ATOM 4140 N N . LEU G 4 38 ? 109.631 140.460 113.532 1.00 8.30 38 LEU G N 1
ATOM 4141 C CA . LEU G 4 38 ? 109.940 139.078 113.179 1.00 8.30 38 LEU G CA 1
ATOM 4142 C C . LEU G 4 38 ? 110.444 138.978 111.744 1.00 8.30 38 LEU G C 1
ATOM 4143 O O . LEU G 4 38 ? 111.414 138.265 111.462 1.00 8.30 38 LEU G O 1
ATOM 4148 N N . ALA G 4 39 ? 109.800 139.695 110.821 1.00 8.45 39 ALA G N 1
ATOM 4149 C CA . ALA G 4 39 ? 110.235 139.668 109.429 1.00 8.45 39 ALA G CA 1
ATOM 4150 C C . ALA G 4 39 ? 111.632 140.258 109.277 1.00 8.45 39 ALA G C 1
ATOM 4151 O O . ALA G 4 39 ? 112.484 139.691 108.584 1.00 8.45 39 ALA G O 1
ATOM 4153 N N . ARG G 4 40 ? 111.886 141.401 109.921 1.00 8.76 40 ARG G N 1
ATOM 4154 C CA . ARG G 4 40 ? 113.219 141.991 109.887 1.00 8.76 40 ARG G CA 1
ATOM 4155 C C . ARG G 4 40 ? 114.262 141.038 110.448 1.00 8.76 40 ARG G C 1
ATOM 4156 O O . ARG G 4 40 ? 115.407 141.022 109.982 1.00 8.76 40 ARG G O 1
ATOM 4164 N N . ARG G 4 41 ? 113.888 140.239 111.450 1.00 8.32 41 ARG G N 1
ATOM 4165 C CA . ARG G 4 41 ? 114.807 139.232 111.966 1.00 8.32 41 ARG G CA 1
ATOM 4166 C C . ARG G 4 41 ? 114.999 138.096 110.972 1.00 8.32 41 ARG G C 1
ATOM 4167 O O . ARG G 4 41 ? 116.087 137.513 110.900 1.00 8.32 41 ARG G O 1
ATOM 4175 N N . GLY G 4 42 ? 113.972 137.782 110.187 1.00 8.33 42 GLY G N 1
ATOM 4176 C CA . GLY G 4 42 ? 114.041 136.716 109.209 1.00 8.33 42 GLY G CA 1
ATOM 4177 C C . GLY G 4 42 ? 114.668 137.079 107.886 1.00 8.33 42 GLY G C 1
ATOM 4178 O O . GLY G 4 42 ? 114.738 136.231 106.992 1.00 8.33 42 GLY G O 1
ATOM 4179 N N . GLY G 4 43 ? 115.131 138.317 107.728 1.00 8.22 43 GLY G N 1
ATOM 4180 C CA . GLY G 4 43 ? 115.786 138.761 106.520 1.00 8.22 43 GLY G CA 1
ATOM 4181 C C . GLY G 4 43 ? 114.925 139.595 105.593 1.00 8.22 43 GLY G C 1
ATOM 4182 O O . GLY G 4 43 ? 115.471 140.287 104.725 1.00 8.22 43 GLY G O 1
ATOM 4183 N N . VAL G 4 44 ? 113.599 139.550 105.750 1.00 8.45 44 VAL G N 1
ATOM 4184 C CA . VAL G 4 44 ? 112.727 140.337 104.891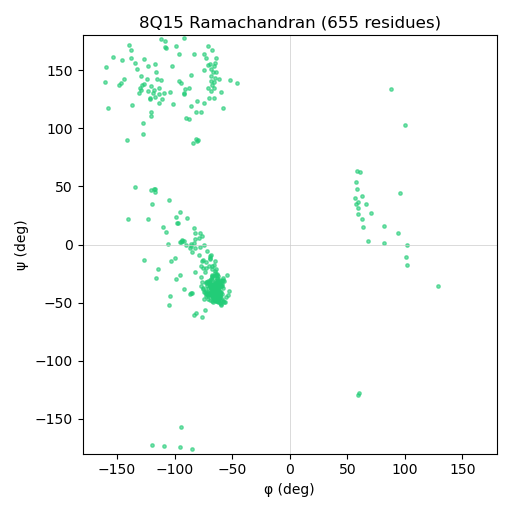 1.00 8.45 44 VAL G CA 1
ATOM 4185 C C . VAL G 4 44 ? 113.025 141.821 105.077 1.00 8.45 44 VAL G C 1
ATOM 4186 O O . VAL G 4 44 ? 113.310 142.290 106.186 1.00 8.45 44 VAL G O 1
ATOM 4190 N N . LYS G 4 45 ? 112.961 142.568 103.975 1.00 8.85 45 LYS G N 1
ATOM 4191 C CA . LYS G 4 45 ? 113.200 144.004 103.976 1.00 8.85 45 LYS G CA 1
ATOM 4192 C C . LYS G 4 45 ? 111.902 144.792 103.854 1.00 8.85 45 LYS G C 1
ATOM 4193 O O . LYS G 4 45 ? 111.639 145.684 104.664 1.00 8.85 45 LYS G O 1
ATOM 4199 N N . ARG G 4 46 ? 111.077 144.480 102.859 1.00 8.13 46 ARG G N 1
ATOM 4200 C CA . ARG G 4 46 ? 109.833 145.193 102.609 1.00 8.13 46 ARG G CA 1
ATOM 4201 C C . ARG G 4 46 ? 108.672 144.212 102.669 1.00 8.13 46 ARG G C 1
ATOM 4202 O O . ARG G 4 46 ? 108.678 143.195 101.969 1.00 8.13 46 ARG G O 1
ATOM 4210 N N . ILE G 4 47 ? 107.680 144.518 103.501 1.00 8.18 47 ILE G N 1
ATOM 4211 C CA . ILE G 4 47 ? 106.563 143.620 103.772 1.00 8.18 47 ILE G CA 1
ATOM 4212 C C . ILE G 4 47 ? 105.288 144.236 103.219 1.00 8.18 47 ILE G C 1
ATOM 4213 O O . ILE G 4 47 ? 105.040 145.430 103.411 1.00 8.18 47 ILE G O 1
ATOM 4218 N N . SER G 4 48 ? 104.487 143.426 102.535 1.00 9.08 48 SER G N 1
ATOM 4219 C CA . SER G 4 48 ? 103.190 143.873 102.051 1.00 9.08 48 SER G CA 1
ATOM 4220 C C . SER G 4 48 ? 102.207 144.002 103.208 1.00 9.08 48 SER G C 1
ATOM 4221 O O . SER G 4 48 ? 102.395 143.420 104.278 1.00 9.08 48 SER G O 1
ATOM 4224 N N . GLY G 4 49 ? 101.143 144.775 102.981 1.00 10.90 49 GLY G N 1
ATOM 4225 C CA . GLY G 4 49 ? 100.175 145.007 104.039 1.00 10.90 49 GLY G CA 1
ATOM 4226 C C . GLY G 4 49 ? 99.298 143.806 104.335 1.00 10.90 49 GLY G C 1
ATOM 4227 O O . GLY G 4 49 ? 98.701 143.719 105.411 1.00 10.90 49 GLY G O 1
ATOM 4228 N N . LEU G 4 50 ? 99.204 142.865 103.394 1.00 10.55 50 LEU G N 1
ATOM 4229 C CA . LEU G 4 50 ? 98.348 141.700 103.583 1.00 10.55 50 LEU G CA 1
ATOM 4230 C C . LEU G 4 50 ? 99.069 140.532 104.245 1.00 10.55 50 LEU G C 1
ATOM 4231 O O . LEU G 4 50 ? 98.446 139.487 104.457 1.00 10.55 50 LEU G O 1
ATOM 4236 N N . ILE G 4 51 ? 100.356 140.680 104.565 1.00 10.33 51 ILE G N 1
ATOM 4237 C CA . ILE G 4 51 ? 101.110 139.605 105.204 1.00 10.33 51 ILE G CA 1
ATOM 4238 C C . ILE G 4 51 ? 100.596 139.344 106.616 1.00 10.33 51 ILE G C 1
ATOM 4239 O O . ILE G 4 51 ? 100.550 138.195 107.075 1.00 10.33 51 ILE G O 1
ATOM 4244 N N . TYR G 4 52 ? 100.187 140.403 107.320 1.00 10.67 52 TYR G N 1
ATOM 4245 C CA . TYR G 4 52 ? 99.916 140.301 108.751 1.00 10.67 52 TYR G CA 1
ATOM 4246 C C . TYR G 4 52 ? 98.798 139.311 109.052 1.00 10.67 52 TYR G C 1
ATOM 4247 O O . TYR G 4 52 ? 98.906 138.509 109.987 1.00 10.67 52 TYR G O 1
ATOM 4256 N N . GLU G 4 53 ? 97.711 139.354 108.279 1.00 12.02 53 GLU G N 1
ATOM 4257 C CA . GLU G 4 53 ? 96.623 138.408 108.504 1.00 12.02 53 GLU G CA 1
ATOM 4258 C C . GLU G 4 53 ? 97.088 136.974 108.283 1.00 12.02 53 GLU G C 1
ATOM 4259 O O . GLU G 4 53 ? 96.758 136.075 109.068 1.00 12.02 53 GLU G O 1
ATOM 4265 N N . GLU G 4 54 ? 97.872 136.744 107.227 1.00 10.43 54 GLU G N 1
ATOM 4266 C CA . GLU G 4 54 ? 98.412 135.410 106.981 1.00 10.43 54 GLU G CA 1
ATOM 4267 C C . GLU G 4 54 ? 99.373 134.988 108.086 1.00 10.43 54 GLU G C 1
ATOM 4268 O O . GLU G 4 54 ? 99.395 133.818 108.485 1.00 10.43 54 GLU G O 1
ATOM 4274 N N . THR G 4 55 ? 100.194 135.920 108.577 1.00 9.06 55 THR G N 1
ATOM 4275 C CA . THR G 4 55 ? 101.110 135.588 109.663 1.00 9.06 55 THR G CA 1
ATOM 4276 C C . THR G 4 55 ? 100.349 135.193 110.922 1.00 9.06 55 THR G C 1
ATOM 4277 O O . THR G 4 55 ? 100.717 134.228 111.602 1.00 9.06 55 THR G O 1
ATOM 4281 N N . ARG G 4 56 ? 99.277 135.921 111.243 1.00 9.90 56 ARG G N 1
ATOM 4282 C CA . ARG G 4 56 ? 98.457 135.557 112.394 1.00 9.90 56 ARG G CA 1
ATOM 4283 C C . ARG G 4 56 ? 97.806 134.195 112.199 1.00 9.90 56 ARG G C 1
ATOM 4284 O O . ARG G 4 56 ? 97.744 133.391 113.135 1.00 9.90 56 ARG G O 1
ATOM 4292 N N . GLY G 4 57 ? 97.304 133.921 110.992 1.00 7.57 57 GLY G N 1
ATOM 4293 C CA . GLY G 4 57 ? 96.714 132.616 110.732 1.00 7.57 57 GLY G CA 1
ATOM 4294 C C . GLY G 4 57 ? 97.708 131.480 110.888 1.00 7.57 57 GLY G C 1
ATOM 4295 O O . GLY G 4 57 ? 97.397 130.445 111.487 1.00 7.57 57 GLY G O 1
ATOM 4296 N N . VAL G 4 58 ? 98.919 131.659 110.356 1.00 6.98 58 VAL G N 1
ATOM 4297 C CA . VAL G 4 58 ? 99.956 130.639 110.483 1.00 6.98 58 VAL G CA 1
ATOM 4298 C C . VAL G 4 58 ? 100.336 130.445 111.946 1.00 6.98 58 VAL G C 1
ATOM 4299 O O . VAL G 4 58 ? 100.535 129.316 112.412 1.00 6.98 58 VAL G O 1
ATOM 4303 N N . LEU G 4 59 ? 100.460 131.547 112.689 1.00 6.52 59 LEU G N 1
ATOM 4304 C CA . LEU G 4 59 ? 100.804 131.446 114.102 1.00 6.52 59 LEU G CA 1
ATOM 4305 C C . LEU G 4 59 ? 99.727 130.702 114.876 1.00 6.52 59 LEU G C 1
ATOM 4306 O O . LEU G 4 59 ? 100.034 129.876 115.741 1.00 6.52 59 LEU G O 1
ATOM 4311 N N . LYS G 4 60 ? 98.456 130.979 114.575 1.00 6.55 60 LYS G N 1
ATOM 4312 C CA . LYS G 4 60 ? 97.369 130.263 115.234 1.00 6.55 60 LYS G CA 1
ATOM 4313 C C . LYS G 4 60 ? 97.391 128.779 114.887 1.00 6.55 60 LYS G C 1
ATOM 4314 O O . LYS G 4 60 ? 97.153 127.930 115.754 1.00 6.55 60 LYS G O 1
ATOM 4320 N N . ILE G 4 61 ? 97.675 128.444 113.627 1.00 6.15 61 ILE G N 1
ATOM 4321 C CA . ILE G 4 61 ? 97.744 127.037 113.235 1.00 6.15 61 ILE G CA 1
ATOM 4322 C C . ILE G 4 61 ? 98.865 126.328 113.989 1.00 6.15 61 ILE G C 1
ATOM 4323 O O . ILE G 4 61 ? 98.686 125.220 114.514 1.00 6.15 61 ILE G O 1
ATOM 4328 N N . PHE G 4 62 ? 100.037 126.962 114.058 1.00 5.66 62 PHE G N 1
ATOM 4329 C CA . PHE G 4 62 ? 101.167 126.361 114.761 1.00 5.66 62 PHE G CA 1
ATOM 4330 C C . PHE G 4 62 ? 100.866 126.195 116.246 1.00 5.66 62 PHE G C 1
ATOM 4331 O O . PHE G 4 62 ? 101.166 125.151 116.843 1.00 5.66 62 PHE G O 1
ATOM 4339 N N . LEU G 4 63 ? 100.266 127.218 116.861 1.00 5.79 63 LEU G N 1
ATOM 4340 C CA . LEU G 4 63 ? 99.930 127.133 118.277 1.00 5.79 63 LEU G CA 1
ATOM 4341 C C . LEU G 4 63 ? 98.904 126.041 118.535 1.00 5.79 63 LEU G C 1
ATOM 4342 O O . LEU G 4 63 ? 98.991 125.338 119.542 1.00 5.79 63 LEU G O 1
ATOM 4347 N N . GLU G 4 64 ? 97.923 125.882 117.645 1.00 6.38 64 GLU G N 1
ATOM 4348 C CA . GLU G 4 64 ? 96.965 124.792 117.806 1.00 6.38 64 GLU G CA 1
ATOM 4349 C C . GLU G 4 64 ? 97.658 123.439 117.710 1.00 6.38 64 GLU G C 1
ATOM 4350 O O . GLU G 4 64 ? 97.415 122.543 118.529 1.00 6.38 64 GLU G O 1
ATOM 4356 N N . ASN G 4 65 ? 98.542 123.278 116.720 1.00 6.59 65 ASN G N 1
ATOM 4357 C CA . ASN G 4 65 ? 99.191 121.986 116.515 1.00 6.59 65 ASN G CA 1
ATOM 4358 C C . ASN G 4 65 ? 100.133 121.636 117.659 1.00 6.59 65 ASN G C 1
ATOM 4359 O O . ASN G 4 65 ? 100.376 120.452 117.916 1.00 6.59 65 ASN G O 1
ATOM 4364 N N . VAL G 4 66 ? 100.674 122.637 118.355 1.00 6.49 66 VAL G N 1
ATOM 4365 C CA . VAL G 4 66 ? 101.520 122.329 119.507 1.00 6.49 66 VAL G CA 1
ATOM 4366 C C . VAL G 4 66 ? 100.679 122.134 120.767 1.00 6.49 66 VAL G C 1
ATOM 4367 O O . VAL G 4 66 ? 100.938 121.225 121.567 1.00 6.49 66 VAL G O 1
ATOM 4371 N N . ILE G 4 67 ? 99.664 122.980 120.964 1.00 6.28 67 ILE G N 1
ATOM 4372 C CA . ILE G 4 67 ? 98.857 122.940 122.175 1.00 6.28 67 ILE G CA 1
ATOM 4373 C C . ILE G 4 67 ? 98.033 121.665 122.249 1.00 6.28 67 ILE G C 1
ATOM 4374 O O . ILE G 4 67 ? 97.828 121.127 123.339 1.00 6.28 67 ILE G O 1
ATOM 4379 N N . ARG G 4 68 ? 97.544 121.152 121.117 1.00 6.74 68 ARG G N 1
ATOM 4380 C CA . ARG G 4 68 ? 96.816 119.886 121.159 1.00 6.74 68 ARG G CA 1
ATOM 4381 C C . ARG G 4 68 ? 97.671 118.790 121.784 1.00 6.74 68 ARG G C 1
ATOM 4382 O O . ARG G 4 68 ? 97.238 118.095 122.713 1.00 6.74 68 ARG G O 1
ATOM 4390 N N . ASP G 4 69 ? 98.911 118.653 121.313 1.00 7.32 69 ASP G N 1
ATOM 4391 C CA . ASP G 4 69 ? 99.797 117.623 121.840 1.00 7.32 69 ASP G CA 1
ATOM 4392 C C . ASP G 4 69 ? 100.182 117.907 123.287 1.00 7.32 69 ASP G C 1
ATOM 4393 O O . ASP G 4 69 ? 100.246 116.984 124.109 1.00 7.32 69 ASP G O 1
ATOM 4398 N N . ALA G 4 70 ? 100.430 119.175 123.627 1.00 6.98 70 ALA G N 1
ATOM 4399 C CA . ALA G 4 70 ? 100.800 119.502 125.002 1.00 6.98 70 ALA G CA 1
ATOM 4400 C C . ALA G 4 70 ? 99.669 119.173 125.972 1.00 6.98 70 ALA G C 1
ATOM 4401 O O . ALA G 4 70 ? 99.895 118.580 127.034 1.00 6.98 70 ALA G O 1
ATOM 4403 N N . VAL G 4 71 ? 98.439 119.543 125.614 1.00 6.74 71 VAL G N 1
ATOM 4404 C CA . VAL G 4 71 ? 97.290 119.279 126.471 1.00 6.74 71 VAL G CA 1
ATOM 4405 C C . VAL G 4 71 ? 97.015 117.784 126.553 1.00 6.74 71 VAL G C 1
ATOM 4406 O O . VAL G 4 71 ? 96.598 117.278 127.599 1.00 6.74 71 VAL G O 1
ATOM 4410 N N . THR G 4 72 ? 97.240 117.048 125.461 1.00 7.06 72 THR G N 1
ATOM 4411 C CA . THR G 4 72 ? 97.077 115.599 125.524 1.00 7.06 72 THR G CA 1
ATOM 4412 C C . THR G 4 72 ? 98.090 114.974 126.477 1.00 7.06 72 THR G C 1
ATOM 4413 O O . THR G 4 72 ? 97.740 114.105 127.288 1.00 7.06 72 THR G O 1
ATOM 4417 N N . TYR G 4 73 ? 99.348 115.416 126.406 1.00 7.31 73 TYR G N 1
ATOM 4418 C CA . TYR G 4 73 ? 100.354 114.926 127.343 1.00 7.31 73 TYR G CA 1
ATOM 4419 C C . TYR G 4 73 ? 99.973 115.254 128.781 1.00 7.31 73 TYR G C 1
ATOM 4420 O O . TYR G 4 73 ? 100.136 114.419 129.679 1.00 7.31 73 TYR G O 1
ATOM 4429 N N . THR G 4 74 ? 99.459 116.462 129.018 1.00 8.09 74 THR G N 1
ATOM 4430 C CA . THR G 4 74 ? 99.059 116.846 130.370 1.00 8.09 74 THR G CA 1
ATOM 4431 C C . THR G 4 74 ? 97.901 115.989 130.868 1.00 8.09 74 THR G C 1
ATOM 4432 O O . THR G 4 74 ? 97.933 115.473 131.991 1.00 8.09 74 THR G O 1
ATOM 4436 N N . GLU G 4 75 ? 96.865 115.828 130.042 1.00 8.42 75 GLU G N 1
ATOM 4437 C CA . GLU G 4 75 ? 95.712 115.027 130.436 1.00 8.42 75 GLU G CA 1
ATOM 4438 C C . GLU G 4 75 ? 96.086 113.574 130.672 1.00 8.42 75 GLU G C 1
ATOM 4439 O O . GLU G 4 75 ? 95.431 112.891 131.467 1.00 8.42 75 GLU G O 1
ATOM 4445 N N . HIS G 4 76 ? 97.122 113.078 129.990 1.00 8.06 76 HIS G N 1
ATOM 4446 C CA . HIS G 4 76 ? 97.532 111.695 130.207 1.00 8.06 76 HIS G CA 1
ATOM 4447 C C . HIS G 4 76 ? 97.985 111.468 131.644 1.00 8.06 76 HIS G C 1
ATOM 4448 O O . HIS G 4 76 ? 97.682 110.428 132.240 1.00 8.06 76 HIS G O 1
ATOM 4455 N N . ALA G 4 77 ? 98.714 112.423 132.215 1.00 8.76 77 ALA G N 1
ATOM 4456 C CA . ALA G 4 77 ? 99.219 112.300 133.576 1.00 8.76 77 ALA G CA 1
ATOM 4457 C C . ALA G 4 77 ? 98.185 112.669 134.632 1.00 8.76 77 ALA G C 1
ATOM 4458 O O . ALA G 4 77 ? 98.544 112.785 135.809 1.00 8.76 77 ALA G O 1
ATOM 4460 N N . ARG G 4 78 ? 96.925 112.860 134.236 1.00 9.84 78 ARG G N 1
ATOM 4461 C CA . ARG G 4 78 ? 95.843 113.207 135.159 1.00 9.84 78 ARG G CA 1
ATOM 4462 C C . ARG G 4 78 ? 96.161 114.476 135.945 1.00 9.84 78 ARG G C 1
ATOM 4463 O O . ARG G 4 78 ? 95.874 114.575 137.139 1.00 9.84 78 ARG G O 1
ATOM 4471 N N . ARG G 4 79 ? 96.751 115.458 135.270 1.00 9.24 79 ARG G N 1
ATOM 4472 C CA . ARG G 4 79 ? 97.110 116.727 135.881 1.00 9.24 79 ARG G CA 1
ATOM 4473 C C . ARG G 4 79 ? 96.336 117.850 135.209 1.00 9.24 79 ARG G C 1
ATOM 4474 O O . ARG G 4 79 ? 95.912 117.722 134.057 1.00 9.24 79 ARG G O 1
ATOM 4482 N N . LYS G 4 80 ? 96.146 118.944 135.938 1.00 9.14 80 LYS G N 1
ATOM 4483 C CA . LYS G 4 80 ? 95.473 120.124 135.417 1.00 9.14 80 LYS G CA 1
ATOM 4484 C C . LYS G 4 80 ? 96.417 121.300 135.225 1.00 9.14 80 LYS G C 1
ATOM 4485 O O . LYS G 4 80 ? 95.951 122.434 135.082 1.00 9.14 80 LYS G O 1
ATOM 4491 N N . THR G 4 81 ? 97.726 121.065 135.232 1.00 9.46 81 THR G N 1
ATOM 4492 C CA . THR G 4 81 ? 98.720 122.125 135.113 1.00 9.46 81 THR G CA 1
ATOM 4493 C C . THR G 4 81 ? 99.676 121.781 133.982 1.00 9.46 81 THR G C 1
ATOM 4494 O O . THR G 4 81 ? 100.547 120.921 134.143 1.00 9.46 81 THR G O 1
ATOM 4498 N N . VAL G 4 82 ? 99.520 122.456 132.843 1.00 9.01 82 VAL G N 1
ATOM 4499 C CA . VAL G 4 82 ? 100.443 122.264 131.733 1.00 9.01 82 VAL G CA 1
ATOM 4500 C C . VAL G 4 82 ? 101.820 122.772 132.134 1.00 9.01 82 VAL G C 1
ATOM 4501 O O . VAL G 4 82 ? 101.977 123.924 132.561 1.00 9.01 82 VAL G O 1
ATOM 4505 N N . THR G 4 83 ? 102.828 121.915 131.999 1.00 9.15 83 THR G N 1
ATOM 4506 C CA . THR G 4 83 ? 104.175 122.209 132.466 1.00 9.15 83 THR G CA 1
ATOM 4507 C C . THR G 4 83 ? 105.103 122.367 131.269 1.00 9.15 83 THR G C 1
ATOM 4508 O O . THR G 4 83 ? 104.701 122.202 130.114 1.00 9.15 83 THR G O 1
ATOM 4512 N N . ALA G 4 84 ? 106.362 122.700 131.558 1.00 9.75 84 ALA G N 1
ATOM 4513 C CA . ALA G 4 84 ? 107.344 122.887 130.497 1.00 9.75 84 ALA G CA 1
ATOM 4514 C C . ALA G 4 84 ? 107.618 121.585 129.758 1.00 9.75 84 ALA G C 1
ATOM 4515 O O . ALA G 4 84 ? 107.786 121.581 128.532 1.00 9.75 84 ALA G O 1
ATOM 4517 N N . MET G 4 85 ? 107.681 120.470 130.489 1.00 10.67 85 MET G N 1
ATOM 4518 C CA . MET G 4 85 ? 108.046 119.197 129.876 1.00 10.67 85 MET G CA 1
ATOM 4519 C C . MET G 4 85 ? 107.028 118.768 128.828 1.00 10.67 85 MET G C 1
ATOM 4520 O O . MET G 4 85 ? 107.398 118.217 127.785 1.00 10.67 85 MET G O 1
ATOM 4525 N N . ASP G 4 86 ? 105.740 118.997 129.091 1.00 9.55 86 ASP G N 1
ATOM 4526 C CA . ASP G 4 86 ? 104.714 118.642 128.116 1.00 9.55 86 ASP G CA 1
ATOM 4527 C C . ASP G 4 86 ? 104.901 119.421 126.819 1.00 9.55 86 ASP G C 1
ATOM 4528 O O . ASP G 4 86 ? 104.814 118.857 125.721 1.00 9.55 86 ASP G O 1
ATOM 4533 N N . VAL G 4 87 ? 105.173 120.723 126.928 1.00 9.03 87 VAL G N 1
ATOM 4534 C CA . VAL G 4 87 ? 105.385 121.540 125.737 1.00 9.03 87 VAL G CA 1
ATOM 4535 C C . VAL G 4 87 ? 106.638 121.089 125.000 1.00 9.03 87 VAL G C 1
ATOM 4536 O O . VAL G 4 87 ? 106.657 121.012 123.765 1.00 9.03 87 VAL G O 1
ATOM 4540 N N . VAL G 4 88 ? 107.704 120.778 125.742 1.00 9.62 88 VAL G N 1
ATOM 4541 C CA . VAL G 4 88 ? 108.947 120.350 125.105 1.00 9.62 88 VAL G CA 1
ATOM 4542 C C . VAL G 4 88 ? 108.742 119.040 124.356 1.00 9.62 88 VAL G C 1
ATOM 4543 O O . VAL G 4 88 ? 109.237 118.868 123.236 1.00 9.62 88 VAL G O 1
ATOM 4547 N N . TYR G 4 89 ? 108.013 118.096 124.956 1.00 9.16 89 TYR G N 1
ATOM 4548 C CA . TYR G 4 89 ? 107.740 116.832 124.279 1.00 9.16 89 TYR G CA 1
ATOM 4549 C C . TYR G 4 89 ? 106.850 117.035 123.060 1.00 9.16 89 TYR G C 1
ATOM 4550 O O . TYR G 4 89 ? 107.047 116.387 122.025 1.00 9.16 89 TYR G O 1
ATOM 4559 N N . ALA G 4 90 ? 105.861 117.928 123.161 1.00 8.55 90 ALA G N 1
ATOM 4560 C CA . ALA G 4 90 ? 105.011 118.211 122.011 1.00 8.55 90 ALA G CA 1
ATOM 4561 C C . ALA G 4 90 ? 105.821 118.794 120.862 1.00 8.55 90 ALA G C 1
ATOM 4562 O O . ALA G 4 90 ? 105.611 118.434 119.698 1.00 8.55 90 ALA G O 1
ATOM 4564 N N . LEU G 4 91 ? 106.751 119.698 121.172 1.00 9.14 91 LEU G N 1
ATOM 4565 C CA . LEU G 4 91 ? 107.601 120.281 120.138 1.00 9.14 91 LEU G CA 1
ATOM 4566 C C . LEU G 4 91 ? 108.535 119.237 119.537 1.00 9.14 91 LEU G C 1
ATOM 4567 O O . LEU G 4 91 ? 108.695 119.163 118.313 1.00 9.14 91 LEU G O 1
ATOM 4572 N N . LYS G 4 92 ? 109.174 118.430 120.386 1.00 10.17 92 LYS G N 1
ATOM 4573 C CA . LYS G 4 92 ? 110.081 117.396 119.896 1.00 10.17 92 LYS G CA 1
ATOM 4574 C C . LYS G 4 92 ? 109.352 116.365 119.045 1.00 10.17 92 LYS G C 1
ATOM 4575 O O . LYS G 4 92 ? 109.953 115.764 118.146 1.00 10.17 92 LYS G O 1
ATOM 4581 N N . ARG G 4 93 ? 108.064 116.144 119.310 1.00 10.35 93 ARG G N 1
ATOM 4582 C CA . ARG G 4 93 ? 107.306 115.195 118.506 1.00 10.35 93 ARG G CA 1
ATOM 4583 C C . ARG G 4 93 ? 107.030 115.738 117.110 1.00 10.35 93 ARG G C 1
ATOM 4584 O O . ARG G 4 93 ? 106.959 114.965 116.147 1.00 10.35 93 ARG G O 1
ATOM 4592 N N . GLN G 4 94 ? 106.871 117.053 116.982 1.00 10.93 94 GLN G N 1
ATOM 4593 C CA . GLN G 4 94 ? 106.642 117.685 115.690 1.00 10.93 94 GLN G CA 1
ATOM 4594 C C . GLN G 4 94 ? 107.916 117.837 114.871 1.00 10.93 94 GLN G C 1
ATOM 4595 O O . GLN G 4 94 ? 107.888 118.509 113.835 1.00 10.93 94 GLN G O 1
ATOM 4601 N N . GLY G 4 95 ? 109.021 117.230 115.298 1.00 10.84 95 GLY G N 1
ATOM 4602 C CA . GLY G 4 95 ? 110.294 117.451 114.640 1.00 10.84 95 GLY G CA 1
ATOM 4603 C C . GLY G 4 95 ? 110.809 118.864 114.782 1.00 10.84 95 GLY G C 1
ATOM 4604 O O . GLY G 4 95 ? 111.430 119.388 113.854 1.00 10.84 95 GLY G O 1
ATOM 4605 N N . ARG G 4 96 ? 110.555 119.498 115.922 1.00 11.17 96 ARG G N 1
ATOM 4606 C CA . ARG G 4 96 ? 110.963 120.873 116.185 1.00 11.17 96 ARG G CA 1
ATOM 4607 C C . ARG G 4 96 ? 111.573 120.960 117.581 1.00 11.17 96 ARG G C 1
ATOM 4608 O O . ARG G 4 96 ? 111.208 121.809 118.394 1.00 11.17 96 ARG G O 1
ATOM 4616 N N . THR G 4 97 ? 112.506 120.048 117.869 1.00 12.69 97 THR G N 1
ATOM 4617 C CA . THR G 4 97 ? 113.059 119.890 119.209 1.00 12.69 97 THR G CA 1
ATOM 4618 C C . THR G 4 97 ? 113.561 121.219 119.763 1.00 12.69 97 THR G C 1
ATOM 4619 O O . THR G 4 97 ? 114.127 122.045 119.042 1.00 12.69 97 THR G O 1
ATOM 4623 N N . LEU G 4 98 ? 113.343 121.419 121.061 1.00 12.86 98 LEU G N 1
ATOM 4624 C CA . LEU G 4 98 ? 113.701 122.649 121.751 1.00 12.86 98 LEU G CA 1
ATOM 4625 C C . LEU G 4 98 ? 114.557 122.324 122.965 1.00 12.86 98 LEU G C 1
ATOM 4626 O O . LEU G 4 98 ? 114.279 121.365 123.692 1.00 12.86 98 LEU G O 1
ATOM 4631 N N . TYR G 4 99 ? 115.597 123.126 123.181 1.00 14.79 99 TYR G N 1
ATOM 4632 C CA . TYR G 4 99 ? 116.527 122.939 124.284 1.00 14.79 99 TYR G CA 1
ATOM 4633 C C . TYR G 4 99 ? 116.455 124.124 125.238 1.00 14.79 99 TYR G C 1
ATOM 4634 O O . TYR G 4 99 ? 116.189 125.258 124.829 1.00 14.79 99 TYR G O 1
ATOM 4643 N N . GLY G 4 100 ? 116.692 123.849 126.520 1.00 15.87 100 GLY G N 1
ATOM 4644 C CA . GLY G 4 100 ? 116.807 124.884 127.526 1.00 15.87 100 GLY G CA 1
ATOM 4645 C C . GLY G 4 100 ? 115.596 125.090 128.408 1.00 15.87 100 GLY G C 1
ATOM 4646 O O . GLY G 4 100 ? 115.640 125.955 129.292 1.00 15.87 100 GLY G O 1
ATOM 4647 N N . PHE G 4 101 ? 114.520 124.337 128.202 1.00 16.64 101 PHE G N 1
ATOM 4648 C CA . PHE G 4 101 ? 113.324 124.427 129.030 1.00 16.64 101 PHE G CA 1
ATOM 4649 C C . PHE G 4 101 ? 113.026 123.093 129.704 1.00 16.64 101 PHE G C 1
ATOM 4650 O O . PHE G 4 101 ? 111.869 122.717 129.898 1.00 16.64 101 PHE G O 1
ATOM 4658 N N . GLY G 4 102 ? 114.074 122.366 130.072 1.00 17.57 102 GLY G N 1
ATOM 4659 C CA . GLY G 4 102 ? 113.928 121.092 130.741 1.00 17.57 102 GLY G CA 1
ATOM 4660 C C . GLY G 4 102 ? 113.811 119.933 129.765 1.00 17.57 102 GLY G C 1
ATOM 4661 O O . GLY G 4 102 ? 113.071 119.973 128.783 1.00 17.57 102 GLY G O 1
ATOM 4662 N N . GLY G 4 103 ? 114.568 118.879 130.053 1.00 19.05 103 GLY G N 1
ATOM 4663 C CA . GLY G 4 103 ? 114.569 117.693 129.217 1.00 19.05 103 GLY G CA 1
ATOM 4664 C C . GLY G 4 103 ? 115.238 117.896 127.871 1.00 19.05 103 GLY G C 1
ATOM 4665 O O . GLY G 4 103 ? 115.498 119.022 127.449 1.00 19.05 103 GLY G O 1
ATOM 4667 N N . ASN H 4 26 ? 128.164 105.349 84.880 1.00 12.12 26 ASN H N 1
ATOM 4668 C CA . ASN H 4 26 ? 126.864 104.844 84.456 1.00 12.12 26 ASN H CA 1
ATOM 4669 C C . ASN H 4 26 ? 125.733 105.792 84.842 1.00 12.12 26 ASN H C 1
ATOM 4670 O O . ASN H 4 26 ? 124.566 105.517 84.566 1.00 12.12 26 ASN H O 1
ATOM 4675 N N . ILE H 4 27 ? 126.085 106.910 85.483 1.00 9.67 27 ILE H N 1
ATOM 4676 C CA . ILE H 4 27 ? 125.084 107.933 85.775 1.00 9.67 27 ILE H CA 1
ATOM 4677 C C . ILE H 4 27 ? 124.552 108.526 84.480 1.00 9.67 27 ILE H C 1
ATOM 4678 O O . ILE H 4 27 ? 123.384 108.925 84.401 1.00 9.67 27 ILE H O 1
ATOM 4683 N N . GLN H 4 28 ? 125.389 108.579 83.442 1.00 9.96 28 GLN H N 1
ATOM 4684 C CA . GLN H 4 28 ? 124.925 108.996 82.126 1.00 9.96 28 GLN H CA 1
ATOM 4685 C C . GLN H 4 28 ? 123.914 108.019 81.546 1.00 9.96 28 GLN H C 1
ATOM 4686 O O . GLN H 4 28 ? 123.231 108.356 80.573 1.00 9.96 28 GLN H O 1
ATOM 4692 N N . GLY H 4 29 ? 123.804 106.818 82.119 1.00 9.31 29 GLY H N 1
ATOM 4693 C CA . GLY H 4 29 ? 122.797 105.871 81.680 1.00 9.31 29 GLY H CA 1
ATOM 4694 C C . GLY H 4 29 ? 121.379 106.326 81.947 1.00 9.31 29 GLY H C 1
ATOM 4695 O O . GLY H 4 29 ? 120.440 105.787 81.351 1.00 9.31 29 GLY H O 1
ATOM 4696 N N . ILE H 4 30 ? 121.199 107.308 82.827 1.00 7.22 30 ILE H N 1
ATOM 4697 C CA . ILE H 4 30 ? 119.892 107.920 83.021 1.00 7.22 30 ILE H CA 1
ATOM 4698 C C . ILE H 4 30 ? 119.711 108.941 81.909 1.00 7.22 30 ILE H C 1
ATOM 4699 O O . ILE H 4 30 ? 120.094 110.107 82.046 1.00 7.22 30 ILE H O 1
ATOM 4704 N N . THR H 4 31 ? 119.125 108.501 80.802 1.00 6.06 31 THR H N 1
ATOM 4705 C CA . THR H 4 31 ? 119.067 109.281 79.580 1.00 6.06 31 THR H CA 1
ATOM 4706 C C . THR H 4 31 ? 118.057 110.418 79.696 1.00 6.06 31 THR H C 1
ATOM 4707 O O . THR H 4 31 ? 117.204 110.441 80.588 1.00 6.06 31 THR H O 1
ATOM 4711 N N . LYS H 4 32 ? 118.174 111.376 78.777 1.00 4.74 32 LYS H N 1
ATOM 4712 C CA . LYS H 4 32 ? 117.245 112.503 78.723 1.00 4.74 32 LYS H CA 1
ATOM 4713 C C . LYS H 4 32 ? 115.782 112.087 78.622 1.00 4.74 32 LYS H C 1
ATOM 4714 O O . LYS H 4 32 ? 114.954 112.674 79.336 1.00 4.74 32 LYS H O 1
ATOM 4720 N N . PRO H 4 33 ? 115.385 111.129 77.774 1.00 4.57 33 PRO H N 1
ATOM 4721 C CA . PRO H 4 33 ? 113.963 110.747 77.743 1.00 4.57 33 PRO H CA 1
ATOM 4722 C C . PRO H 4 33 ? 113.424 110.253 79.076 1.00 4.57 33 PRO H C 1
ATOM 4723 O O . PRO H 4 33 ? 112.240 110.459 79.364 1.00 4.57 33 PRO H O 1
ATOM 4727 N N . ALA H 4 34 ? 114.251 109.613 79.904 1.00 4.11 34 ALA H N 1
ATOM 4728 C CA . ALA H 4 34 ? 113.785 109.189 81.222 1.00 4.11 34 ALA H CA 1
ATOM 4729 C C . ALA H 4 34 ? 113.421 110.391 82.087 1.00 4.11 34 ALA H C 1
ATOM 4730 O O . ALA H 4 34 ? 112.363 110.416 82.730 1.00 4.11 34 ALA H O 1
ATOM 4732 N N . ILE H 4 35 ? 114.287 111.407 82.105 1.00 3.76 35 ILE H N 1
ATOM 4733 C CA . ILE H 4 35 ? 114.000 112.611 82.878 1.00 3.76 35 ILE H CA 1
ATOM 4734 C C . ILE H 4 35 ? 112.802 113.345 82.293 1.00 3.76 35 ILE H C 1
ATOM 4735 O O . ILE H 4 35 ? 111.994 113.925 83.027 1.00 3.76 35 ILE H O 1
ATOM 4740 N N . ARG H 4 36 ? 112.663 113.329 80.966 1.00 4.12 36 ARG H N 1
ATOM 4741 C CA . ARG H 4 36 ? 111.493 113.932 80.336 1.00 4.12 36 ARG H CA 1
ATOM 4742 C C . ARG H 4 36 ? 110.213 113.248 80.797 1.00 4.12 36 ARG H C 1
ATOM 4743 O O . ARG H 4 36 ? 109.223 113.912 81.120 1.00 4.12 36 ARG H O 1
ATOM 4751 N N . ARG H 4 37 ? 110.217 111.914 80.831 1.00 4.01 37 ARG H N 1
ATOM 4752 C CA . ARG H 4 37 ? 109.036 111.184 81.277 1.00 4.01 37 ARG H CA 1
ATOM 4753 C C . ARG H 4 37 ? 108.737 111.460 82.746 1.00 4.01 37 ARG H C 1
ATOM 4754 O O . ARG H 4 37 ? 107.571 111.621 83.127 1.00 4.01 37 ARG H O 1
ATOM 4762 N N . LEU H 4 38 ? 109.776 111.521 83.583 1.00 3.27 38 LEU H N 1
ATOM 4763 C CA . LEU H 4 38 ? 109.561 111.823 84.996 1.00 3.27 38 LEU H CA 1
ATOM 4764 C C . LEU H 4 38 ? 108.971 113.215 85.182 1.00 3.27 38 LEU H C 1
ATOM 4765 O O . LEU H 4 38 ? 108.043 113.403 85.977 1.00 3.27 38 LEU H O 1
ATOM 4770 N N . ALA H 4 39 ? 109.489 114.202 84.449 1.00 3.74 39 ALA H N 1
ATOM 4771 C CA . ALA H 4 39 ? 108.962 115.558 84.555 1.00 3.74 39 ALA H CA 1
ATOM 4772 C C . ALA H 4 39 ? 107.525 115.628 84.059 1.00 3.74 39 ALA H C 1
ATOM 4773 O O . ALA H 4 39 ? 106.674 116.273 84.682 1.00 3.74 39 ALA H O 1
ATOM 4775 N N . ARG H 4 40 ? 107.232 114.965 82.936 1.00 3.85 40 ARG H N 1
ATOM 4776 C CA . ARG H 4 40 ? 105.866 114.954 82.424 1.00 3.85 40 ARG H CA 1
ATOM 4777 C C . ARG H 4 40 ? 104.913 114.328 83.430 1.00 3.85 40 ARG H C 1
ATOM 4778 O O . ARG H 4 40 ? 103.799 114.824 83.634 1.00 3.85 40 ARG H O 1
ATOM 4786 N N . ARG H 4 41 ? 105.334 113.238 84.074 1.00 3.65 41 ARG H N 1
ATOM 4787 C CA . ARG H 4 41 ? 104.529 112.670 85.149 1.00 3.65 41 ARG H CA 1
ATOM 4788 C C . ARG H 4 41 ? 104.380 113.658 86.298 1.00 3.65 41 ARG H C 1
ATOM 4789 O O . ARG H 4 41 ? 103.304 113.769 86.897 1.00 3.65 41 ARG H O 1
ATOM 4797 N N . GLY H 4 42 ? 105.444 114.394 86.612 1.00 3.72 42 GLY H N 1
ATOM 4798 C CA . GLY H 4 42 ? 105.387 115.380 87.677 1.00 3.72 42 GLY H CA 1
ATOM 4799 C C . GLY H 4 42 ? 104.514 116.581 87.380 1.00 3.72 42 GLY H C 1
ATOM 4800 O O . GLY H 4 42 ? 104.278 117.389 88.285 1.00 3.72 42 GLY H O 1
ATOM 4801 N N . GLY H 4 43 ? 104.037 116.720 86.147 1.00 3.07 43 GLY H N 1
ATOM 4802 C CA . GLY H 4 43 ? 103.190 117.837 85.785 1.00 3.07 43 GLY H CA 1
ATOM 4803 C C . GLY H 4 43 ? 103.906 119.025 85.188 1.00 3.07 43 GLY H C 1
ATOM 4804 O O . GLY H 4 43 ? 103.287 120.083 85.030 1.00 3.07 43 GLY H O 1
ATOM 4805 N N . VAL H 4 44 ? 105.183 118.893 84.851 1.00 3.12 44 VAL H N 1
ATOM 4806 C CA . VAL H 4 44 ? 105.942 119.985 84.252 1.00 3.12 44 VAL H CA 1
ATOM 4807 C C . VAL H 4 44 ? 105.611 120.055 82.768 1.00 3.12 44 VAL H C 1
ATOM 4808 O O . VAL H 4 44 ? 105.790 119.076 82.036 1.00 3.12 44 VAL H O 1
ATOM 4812 N N . LYS H 4 45 ? 105.137 121.220 82.323 1.00 2.63 45 LYS H N 1
ATOM 4813 C CA . LYS H 4 45 ? 104.770 121.394 80.923 1.00 2.63 45 LYS H CA 1
ATOM 4814 C C . LYS H 4 45 ? 105.992 121.582 80.032 1.00 2.63 45 LYS H C 1
ATOM 4815 O O . LYS H 4 45 ? 106.012 121.098 78.895 1.00 2.63 45 LYS H O 1
ATOM 4821 N N . ARG H 4 46 ? 107.021 122.269 80.524 1.00 2.13 46 ARG H N 1
ATOM 4822 C CA . ARG H 4 46 ? 108.173 122.603 79.701 1.00 2.13 46 ARG H CA 1
ATOM 4823 C C . ARG H 4 46 ? 109.435 122.597 80.550 1.00 2.13 46 ARG H C 1
ATOM 4824 O O . ARG H 4 46 ? 109.435 123.085 81.682 1.00 2.13 46 ARG H O 1
ATOM 4832 N N . ILE H 4 47 ? 110.514 122.057 79.987 1.00 2.53 47 ILE H N 1
ATOM 4833 C CA . ILE H 4 47 ? 111.763 121.831 80.704 1.00 2.53 47 ILE H CA 1
ATOM 4834 C C . ILE H 4 47 ? 112.875 122.604 80.016 1.00 2.53 47 ILE H C 1
ATOM 4835 O O . ILE H 4 47 ? 112.975 122.589 78.786 1.00 2.53 47 ILE H O 1
ATOM 4840 N N . SER H 4 48 ? 113.716 123.263 80.807 1.00 3.11 48 SER H N 1
ATOM 4841 C CA . SER H 4 48 ? 114.925 123.854 80.262 1.00 3.11 48 SER H CA 1
ATOM 4842 C C . SER H 4 48 ? 115.916 122.758 79.881 1.00 3.11 48 SER H C 1
ATOM 4843 O O . SER H 4 48 ? 115.727 121.578 80.185 1.00 3.11 48 SER H O 1
ATOM 4846 N N . GLY H 4 49 ? 116.987 123.165 79.203 1.00 4.08 49 GLY H N 1
ATOM 4847 C CA . GLY H 4 49 ? 118.014 122.229 78.789 1.00 4.08 49 GLY H CA 1
ATOM 4848 C C . GLY H 4 49 ? 119.097 121.966 79.809 1.00 4.08 49 GLY H C 1
ATOM 4849 O O . GLY H 4 49 ? 119.982 121.144 79.552 1.00 4.08 49 GLY H O 1
ATOM 4850 N N . LEU H 4 50 ? 119.055 122.642 80.953 1.00 4.41 50 LEU H N 1
ATOM 4851 C CA . LEU H 4 50 ? 120.056 122.473 81.997 1.00 4.41 50 LEU H CA 1
ATOM 4852 C C . LEU H 4 50 ? 119.542 121.681 83.193 1.00 4.41 50 LEU H C 1
ATOM 4853 O O . LEU H 4 50 ? 120.294 121.473 84.150 1.00 4.41 50 LEU H O 1
ATOM 4858 N N . ILE H 4 51 ? 118.283 121.242 83.158 1.00 4.17 51 ILE H N 1
ATOM 4859 C CA . ILE H 4 51 ? 117.712 120.469 84.258 1.00 4.17 51 ILE H CA 1
ATOM 4860 C C . ILE H 4 51 ? 118.410 119.120 84.394 1.00 4.17 51 ILE H C 1
ATOM 4861 O O . ILE H 4 51 ? 118.594 118.605 85.505 1.00 4.17 51 ILE H O 1
ATOM 4866 N N . TYR H 4 52 ? 118.818 118.534 83.267 1.00 4.46 52 TYR H N 1
ATOM 4867 C CA . TYR H 4 52 ? 119.254 117.141 83.248 1.00 4.46 52 TYR H CA 1
ATOM 4868 C C . TYR H 4 52 ? 120.477 116.915 84.131 1.00 4.46 52 TYR H C 1
ATOM 4869 O O . TYR H 4 52 ? 120.533 115.944 84.893 1.00 4.46 52 TYR H O 1
ATOM 4878 N N . GLU H 4 53 ? 121.473 117.800 84.039 1.00 5.40 53 GLU H N 1
ATOM 4879 C CA . GLU H 4 53 ? 122.661 117.654 84.876 1.00 5.40 53 GLU H CA 1
ATOM 4880 C C . GLU H 4 53 ? 122.313 117.783 86.355 1.00 5.40 53 GLU H C 1
ATOM 4881 O O . GLU H 4 53 ? 122.786 116.997 87.187 1.00 5.40 53 GLU H O 1
ATOM 4887 N N . GLU H 4 54 ? 121.471 118.760 86.697 1.00 4.46 54 GLU H N 1
ATOM 4888 C CA . GLU H 4 54 ? 121.049 118.921 88.084 1.00 4.46 54 GLU H CA 1
ATOM 4889 C C . GLU H 4 54 ? 120.231 117.725 88.555 1.00 4.46 54 GLU H C 1
ATOM 4890 O O . GLU H 4 54 ? 120.346 117.302 89.711 1.00 4.46 54 GLU H O 1
ATOM 4896 N N . THR H 4 55 ? 119.382 117.178 87.682 1.00 3.63 55 THR H N 1
ATOM 4897 C CA . THR H 4 55 ? 118.594 116.013 88.064 1.00 3.63 55 THR H CA 1
ATOM 4898 C C . THR H 4 55 ? 119.484 114.801 88.304 1.00 3.63 55 THR H C 1
ATOM 4899 O O . THR H 4 55 ? 119.255 114.034 89.245 1.00 3.63 55 THR H O 1
ATOM 4903 N N . ARG H 4 56 ? 120.512 114.622 87.473 1.00 4.29 56 ARG H N 1
ATOM 4904 C CA . ARG H 4 56 ? 121.477 113.555 87.714 1.00 4.29 56 ARG H CA 1
ATOM 4905 C C . ARG H 4 56 ? 122.192 113.750 89.045 1.00 4.29 56 ARG H C 1
ATOM 4906 O O . ARG H 4 56 ? 122.375 112.792 89.805 1.00 4.29 56 ARG H O 1
ATOM 4914 N N . GLY H 4 57 ? 122.606 114.983 89.343 1.00 2.88 57 GLY H N 1
ATOM 4915 C CA . GLY H 4 57 ? 123.258 115.242 90.619 1.00 2.88 57 GLY H CA 1
ATOM 4916 C C . GLY H 4 57 ? 122.363 114.946 91.810 1.00 2.88 57 GLY H C 1
ATOM 4917 O O . GLY H 4 57 ? 122.796 114.329 92.789 1.00 2.88 57 GLY H O 1
ATOM 4918 N N . VAL H 4 58 ? 121.101 115.377 91.742 1.00 2.32 58 VAL H N 1
ATOM 4919 C CA . VAL H 4 58 ? 120.160 115.130 92.832 1.00 2.32 58 VAL H CA 1
ATOM 4920 C C . VAL H 4 58 ? 119.899 113.638 92.990 1.00 2.32 58 VAL H C 1
ATOM 4921 O O . VAL H 4 58 ? 119.821 113.119 94.112 1.00 2.32 58 VAL H O 1
ATOM 4925 N N . LEU H 4 59 ? 119.746 112.926 91.872 1.00 2.22 59 LEU H N 1
ATOM 4926 C CA . LEU H 4 59 ? 119.530 111.487 91.938 1.00 2.22 59 LEU H CA 1
ATOM 4927 C C . LEU H 4 59 ? 120.725 110.784 92.564 1.00 2.22 59 LEU H C 1
ATOM 4928 O O . LEU H 4 59 ? 120.558 109.864 93.374 1.00 2.22 59 LEU H O 1
ATOM 4933 N N . LYS H 4 60 ? 121.939 111.208 92.208 1.00 2.10 60 LYS H N 1
ATOM 4934 C CA . LYS H 4 60 ? 123.128 110.621 92.815 1.00 2.10 60 LYS H CA 1
ATOM 4935 C C . LYS H 4 60 ? 123.179 110.898 94.312 1.00 2.10 60 LYS H C 1
ATOM 4936 O O . LYS H 4 60 ? 123.540 110.016 95.100 1.00 2.10 60 LYS H O 1
ATOM 4942 N N . ILE H 4 61 ? 122.822 112.116 94.726 1.00 1.95 61 ILE H N 1
ATOM 4943 C CA . ILE H 4 61 ? 122.834 112.445 96.151 1.00 1.95 61 ILE H CA 1
ATOM 4944 C C . ILE H 4 61 ? 121.841 111.570 96.910 1.00 1.95 61 ILE H C 1
ATOM 4945 O O . ILE H 4 61 ? 122.159 111.003 97.964 1.00 1.95 61 ILE H O 1
ATOM 4950 N N . PHE H 4 62 ? 120.621 111.446 96.382 1.00 1.74 62 PHE H N 1
ATOM 4951 C CA . PHE H 4 62 ? 119.608 110.635 97.052 1.00 1.74 62 PHE H CA 1
ATOM 4952 C C . PHE H 4 62 ? 120.023 109.171 97.117 1.00 1.74 62 PHE H C 1
ATOM 4953 O O . PHE H 4 62 ? 119.852 108.511 98.153 1.00 1.74 62 PHE H O 1
ATOM 4961 N N . LEU H 4 63 ? 120.569 108.642 96.017 1.00 1.98 63 LEU H N 1
ATOM 4962 C CA . LEU H 4 63 ? 121.000 107.250 96.006 1.00 1.98 63 LEU H CA 1
ATOM 4963 C C . LEU H 4 63 ? 122.136 107.018 96.989 1.00 1.98 63 LEU H C 1
ATOM 4964 O O . LEU H 4 63 ? 122.167 105.991 97.671 1.00 1.98 63 LEU H O 1
ATOM 4969 N N . GLU H 4 64 ? 123.079 107.957 97.081 1.00 2.70 64 GLU H N 1
ATOM 4970 C CA . GLU H 4 64 ? 124.144 107.825 98.069 1.00 2.70 64 GLU H CA 1
ATOM 4971 C C . GLU H 4 64 ? 123.578 107.822 99.482 1.00 2.70 64 GLU H C 1
ATOM 4972 O O . GLU H 4 64 ? 123.981 107.010 100.325 1.00 2.70 64 GLU H O 1
ATOM 4978 N N . ASN H 4 65 ? 122.629 108.722 99.756 1.00 2.98 65 ASN H N 1
ATOM 4979 C CA . ASN H 4 65 ? 122.053 108.807 101.094 1.00 2.98 65 ASN H CA 1
ATOM 4980 C C . ASN H 4 65 ? 121.358 107.507 101.482 1.00 2.98 65 ASN H C 1
ATOM 4981 O O . ASN H 4 65 ? 121.509 107.023 102.609 1.00 2.98 65 ASN H O 1
ATOM 4986 N N . VAL H 4 66 ? 120.585 106.927 100.561 1.00 3.04 66 VAL H N 1
ATOM 4987 C CA . VAL H 4 66 ? 119.880 105.687 100.886 1.00 3.04 66 VAL H CA 1
ATOM 4988 C C . VAL H 4 66 ? 120.854 104.515 100.978 1.00 3.04 66 VAL H C 1
ATOM 4989 O O . VAL H 4 66 ? 120.752 103.672 101.881 1.00 3.04 66 VAL H O 1
ATOM 4993 N N . ILE H 4 67 ? 121.811 104.439 100.048 1.00 3.47 67 ILE H N 1
ATOM 4994 C CA . ILE H 4 67 ? 122.705 103.291 99.973 1.00 3.47 67 ILE H CA 1
ATOM 4995 C C . ILE H 4 67 ? 123.659 103.248 101.157 1.00 3.47 67 ILE H C 1
ATOM 4996 O O . ILE H 4 67 ? 124.003 102.163 101.631 1.00 3.47 67 ILE H O 1
ATOM 5001 N N . ARG H 4 68 ? 124.110 104.400 101.661 1.00 4.70 68 ARG H N 1
ATOM 5002 C CA . ARG H 4 68 ? 124.965 104.377 102.846 1.00 4.70 68 ARG H CA 1
ATOM 5003 C C . ARG H 4 68 ? 124.271 103.668 104.003 1.00 4.70 68 ARG H C 1
ATOM 5004 O O . ARG H 4 68 ? 124.838 102.761 104.625 1.00 4.70 68 ARG H O 1
ATOM 5012 N N . ASP H 4 69 ? 123.024 104.051 104.283 1.00 5.88 69 ASP H N 1
ATOM 5013 C CA . ASP H 4 69 ? 122.278 103.427 105.370 1.00 5.88 69 ASP H CA 1
ATOM 5014 C C . ASP H 4 69 ? 121.993 101.959 105.078 1.00 5.88 69 ASP H C 1
ATOM 5015 O O . ASP H 4 69 ? 122.093 101.112 105.974 1.00 5.88 69 ASP H O 1
ATOM 5020 N N . ALA H 4 70 ? 121.633 101.633 103.833 1.00 5.76 70 ALA H N 1
ATOM 5021 C CA . ALA H 4 70 ? 121.338 100.242 103.499 1.00 5.76 70 ALA H CA 1
ATOM 5022 C C . ALA H 4 70 ? 122.567 99.357 103.686 1.00 5.76 70 ALA H C 1
ATOM 5023 O O . ALA H 4 70 ? 122.485 98.267 104.268 1.00 5.76 70 ALA H O 1
ATOM 5025 N N . VAL H 4 71 ? 123.722 99.820 103.208 1.00 5.48 71 VAL H N 1
ATOM 5026 C CA . VAL H 4 71 ? 124.957 99.059 103.341 1.00 5.48 71 VAL H CA 1
ATOM 5027 C C . VAL H 4 71 ? 125.375 98.967 104.801 1.00 5.48 71 VAL H C 1
ATOM 5028 O O . VAL H 4 71 ? 125.930 97.954 105.232 1.00 5.48 71 VAL H O 1
ATOM 5032 N N . THR H 4 72 ? 125.126 100.017 105.588 1.00 6.41 72 THR H N 1
ATOM 5033 C CA . THR H 4 72 ? 125.434 99.945 107.013 1.00 6.41 72 THR H CA 1
ATOM 5034 C C . THR H 4 72 ? 124.586 98.883 107.703 1.00 6.41 72 THR H C 1
ATOM 5035 O O . THR H 4 72 ? 125.092 98.086 108.505 1.00 6.41 72 THR H O 1
ATOM 5039 N N . TYR H 4 73 ? 123.288 98.850 107.389 1.00 7.58 73 TYR H N 1
ATOM 5040 C CA . TYR H 4 73 ? 122.417 97.823 107.950 1.00 7.58 73 TYR H CA 1
ATOM 5041 C C . TYR H 4 73 ? 122.874 96.429 107.541 1.00 7.58 73 TYR H C 1
ATOM 5042 O O . TYR H 4 73 ? 122.878 95.503 108.360 1.00 7.58 73 TYR H O 1
ATOM 5051 N N . THR H 4 74 ? 123.271 96.261 106.277 1.00 9.39 74 THR H N 1
ATOM 5052 C CA . THR H 4 74 ? 123.752 94.959 105.818 1.00 9.39 74 THR H CA 1
ATOM 5053 C C . THR H 4 74 ? 125.040 94.561 106.532 1.00 9.39 74 THR H C 1
ATOM 5054 O O . THR H 4 74 ? 125.168 93.436 107.027 1.00 9.39 74 THR H O 1
ATOM 5058 N N . GLU H 4 75 ? 126.006 95.479 106.598 1.00 11.41 75 GLU H N 1
ATOM 5059 C CA . GLU H 4 75 ? 127.287 95.195 107.233 1.00 11.41 75 GLU H CA 1
ATOM 5060 C C . GLU H 4 75 ? 127.125 94.901 108.717 1.00 11.41 75 GLU H C 1
ATOM 5061 O O . GLU H 4 75 ? 127.957 94.200 109.303 1.00 11.41 75 GLU H O 1
ATOM 5067 N N . HIS H 4 76 ? 126.068 95.428 109.341 1.00 11.35 76 HIS H N 1
ATOM 5068 C CA . HIS H 4 76 ? 125.793 95.080 110.731 1.00 11.35 76 HIS H CA 1
ATOM 5069 C C . HIS H 4 76 ? 125.509 93.591 110.886 1.00 11.35 76 HIS H C 1
ATOM 5070 O O . HIS H 4 76 ? 125.963 92.962 111.849 1.00 11.35 76 HIS H O 1
ATOM 5077 N N . ALA H 4 77 ? 124.760 93.009 109.954 1.00 12.28 77 ALA H N 1
ATOM 5078 C CA . ALA H 4 77 ? 124.355 91.612 110.053 1.00 12.28 77 ALA H CA 1
ATOM 5079 C C . ALA H 4 77 ? 125.427 90.641 109.571 1.00 12.28 77 ALA H C 1
ATOM 5080 O O . ALA H 4 77 ? 125.163 89.435 109.517 1.00 12.28 77 ALA H O 1
ATOM 5082 N N . ARG H 4 78 ? 126.614 91.138 109.219 1.00 13.73 78 ARG H N 1
ATOM 5083 C CA . ARG H 4 78 ? 127.711 90.301 108.731 1.00 13.73 78 ARG H CA 1
ATOM 5084 C C . ARG H 4 78 ? 127.296 89.504 107.498 1.00 13.73 78 ARG H C 1
ATOM 5085 O O . ARG H 4 78 ? 127.421 88.279 107.455 1.00 13.73 78 ARG H O 1
ATOM 5093 N N . ARG H 4 79 ? 126.799 90.206 106.485 1.00 12.36 79 ARG H N 1
ATOM 5094 C CA . ARG H 4 79 ? 126.386 89.598 105.232 1.00 12.36 79 ARG H CA 1
ATOM 5095 C C . ARG H 4 79 ? 126.919 90.417 104.066 1.00 12.36 79 ARG H C 1
ATOM 5096 O O . ARG H 4 79 ? 127.210 91.609 104.204 1.00 12.36 79 ARG H O 1
ATOM 5104 N N . LYS H 4 80 ? 127.054 89.764 102.917 1.00 12.09 80 LYS H N 1
ATOM 5105 C CA . LYS H 4 80 ? 127.488 90.424 101.696 1.00 12.09 80 LYS H CA 1
ATOM 5106 C C . LYS H 4 80 ? 126.364 90.592 100.684 1.00 12.09 80 LYS H C 1
ATOM 5107 O O . LYS H 4 80 ? 126.635 90.948 99.534 1.00 12.09 80 LYS H O 1
ATOM 5113 N N . THR H 4 81 ? 125.117 90.340 101.077 1.00 11.88 81 THR H N 1
ATOM 5114 C CA . THR H 4 81 ? 123.970 90.453 100.182 1.00 11.88 81 THR H CA 1
ATOM 5115 C C . THR H 4 81 ? 123.001 91.479 100.750 1.00 11.88 81 THR H C 1
ATOM 5116 O O . THR H 4 81 ? 122.358 91.230 101.775 1.00 11.88 81 THR H O 1
ATOM 5120 N N . VAL H 4 82 ? 122.893 92.629 100.083 1.00 9.93 82 VAL H N 1
ATOM 5121 C CA . VAL H 4 82 ? 121.905 93.617 100.483 1.00 9.93 82 VAL H CA 1
ATOM 5122 C C . VAL H 4 82 ? 120.508 93.077 100.189 1.00 9.93 82 VAL H C 1
ATOM 5123 O O . VAL H 4 82 ? 120.232 92.564 99.098 1.00 9.93 82 VAL H O 1
ATOM 5127 N N . THR H 4 83 ? 119.617 93.190 101.171 1.00 10.26 83 THR H N 1
ATOM 5128 C CA . THR H 4 83 ? 118.271 92.651 101.053 1.00 10.26 83 THR H CA 1
ATOM 5129 C C . THR H 4 83 ? 117.277 93.792 100.896 1.00 10.26 83 THR H C 1
ATOM 5130 O O . THR H 4 83 ? 117.630 94.972 100.968 1.00 10.26 83 THR H O 1
ATOM 5134 N N . ALA H 4 84 ? 116.014 93.422 100.675 1.00 10.25 84 ALA H N 1
ATOM 5135 C CA . ALA H 4 84 ? 114.962 94.422 100.527 1.00 10.25 84 ALA H CA 1
ATOM 5136 C C . ALA H 4 84 ? 114.665 95.107 101.854 1.00 10.25 84 ALA H C 1
ATOM 5137 O O . ALA H 4 84 ? 114.342 96.301 101.888 1.00 10.25 84 ALA H O 1
ATOM 5139 N N . MET H 4 85 ? 114.768 94.364 102.957 1.00 11.41 85 MET H N 1
ATOM 5140 C CA . MET H 4 85 ? 114.477 94.936 104.267 1.00 11.41 85 MET H CA 1
ATOM 5141 C C . MET H 4 85 ? 115.465 96.038 104.620 1.00 11.41 85 MET H C 1
ATOM 5142 O O . MET H 4 85 ? 115.088 97.046 105.227 1.00 11.41 85 MET H O 1
ATOM 5147 N N . ASP H 4 86 ? 116.738 95.861 104.258 1.00 10.45 86 ASP H N 1
ATOM 5148 C CA . ASP H 4 86 ? 117.735 96.888 104.538 1.00 10.45 86 ASP H CA 1
ATOM 5149 C C . ASP H 4 86 ? 117.406 98.183 103.806 1.00 10.45 86 ASP H C 1
ATOM 5150 O O . ASP H 4 86 ? 117.488 99.275 104.381 1.00 10.45 86 ASP H O 1
ATOM 5155 N N . VAL H 4 87 ? 117.014 98.079 102.535 1.00 8.74 87 VAL H N 1
ATOM 5156 C CA . VAL H 4 87 ? 116.667 99.271 101.770 1.00 8.74 87 VAL H CA 1
ATOM 5157 C C . VAL H 4 87 ? 115.407 99.917 102.330 1.00 8.74 87 VAL H C 1
ATOM 5158 O O . VAL H 4 87 ? 115.317 101.146 102.430 1.00 8.74 87 VAL H O 1
ATOM 5162 N N . VAL H 4 88 ? 114.418 99.105 102.715 1.00 9.28 88 VAL H N 1
ATOM 5163 C CA . VAL H 4 88 ? 113.185 99.663 103.264 1.00 9.28 88 VAL H CA 1
ATOM 5164 C C . VAL H 4 88 ? 113.464 100.394 104.572 1.00 9.28 88 VAL H C 1
ATOM 5165 O O . VAL H 4 88 ? 112.928 101.480 104.817 1.00 9.28 88 VAL H O 1
ATOM 5169 N N . TYR H 4 89 ? 114.319 99.823 105.424 1.00 9.48 89 TYR H N 1
ATOM 5170 C CA . TYR H 4 89 ? 114.658 100.481 106.683 1.00 9.48 89 TYR H CA 1
ATOM 5171 C C . TYR H 4 89 ? 115.466 101.752 106.448 1.00 9.48 89 TYR H C 1
ATOM 5172 O O . TYR H 4 89 ? 115.280 102.752 107.153 1.00 9.48 89 TYR H O 1
ATOM 5181 N N . ALA H 4 90 ? 116.368 101.734 105.464 1.00 8.22 90 ALA H N 1
ATOM 5182 C CA . ALA H 4 90 ? 117.115 102.942 105.133 1.00 8.22 90 ALA H CA 1
ATOM 5183 C C . ALA H 4 90 ? 116.183 104.045 104.654 1.00 8.22 90 ALA H C 1
ATOM 5184 O O . ALA H 4 90 ? 116.354 105.214 105.017 1.00 8.22 90 ALA H O 1
ATOM 5186 N N . LEU H 4 91 ? 115.193 103.691 103.835 1.00 8.37 91 LEU H N 1
ATOM 5187 C CA . LEU H 4 91 ? 114.200 104.666 103.397 1.00 8.37 91 LEU H CA 1
ATOM 5188 C C . LEU H 4 91 ? 113.379 105.181 104.572 1.00 8.37 91 LEU H C 1
ATOM 5189 O O . LEU H 4 91 ? 113.078 106.376 104.660 1.00 8.37 91 LEU H O 1
ATOM 5194 N N . LYS H 4 92 ? 112.993 104.283 105.480 1.00 9.53 92 LYS H N 1
ATOM 5195 C CA . LYS H 4 92 ? 112.177 104.672 106.623 1.00 9.53 92 LYS H CA 1
ATOM 5196 C C . LYS H 4 92 ? 112.930 105.563 107.599 1.00 9.53 92 LYS H C 1
ATOM 5197 O O . LYS H 4 92 ? 112.303 106.364 108.300 1.00 9.53 92 LYS H O 1
ATOM 5203 N N . ARG H 4 93 ? 114.255 105.437 107.675 1.00 9.99 93 ARG H N 1
ATOM 5204 C CA . ARG H 4 93 ? 115.033 106.301 108.554 1.00 9.99 93 ARG H CA 1
ATOM 5205 C C . ARG H 4 93 ? 115.224 107.703 107.992 1.00 9.99 93 ARG H C 1
ATOM 5206 O O . ARG H 4 93 ? 115.564 108.615 108.753 1.00 9.99 93 ARG H O 1
ATOM 5214 N N . GLN H 4 94 ? 115.028 107.894 106.690 1.00 11.22 94 GLN H N 1
ATOM 5215 C CA . GLN H 4 94 ? 115.180 109.195 106.055 1.00 11.22 94 GLN H CA 1
ATOM 5216 C C . GLN H 4 94 ? 113.868 109.957 105.949 1.00 11.22 94 GLN H C 1
ATOM 5217 O O . GLN H 4 94 ? 113.850 111.060 105.396 1.00 11.22 94 GLN H O 1
ATOM 5223 N N . GLY H 4 95 ? 112.775 109.402 106.464 1.00 10.77 95 GLY H N 1
ATOM 5224 C CA . GLY H 4 95 ? 111.475 110.009 106.288 1.00 10.77 95 GLY H CA 1
ATOM 5225 C C . GLY H 4 95 ? 110.812 109.704 104.967 1.00 10.77 95 GLY H C 1
ATOM 5226 O O . GLY H 4 95 ? 109.857 110.395 104.598 1.00 10.77 95 GLY H O 1
ATOM 5227 N N . ARG H 4 96 ? 111.288 108.696 104.243 1.00 11.62 96 ARG H N 1
ATOM 5228 C CA . ARG H 4 96 ? 110.734 108.296 102.956 1.00 11.62 96 ARG H CA 1
ATOM 5229 C C . ARG H 4 96 ? 110.178 106.877 103.011 1.00 11.62 96 ARG H C 1
ATOM 5230 O O . ARG H 4 96 ? 110.472 106.048 102.147 1.00 11.62 96 ARG H O 1
ATOM 5238 N N . THR H 4 97 ? 109.390 106.587 104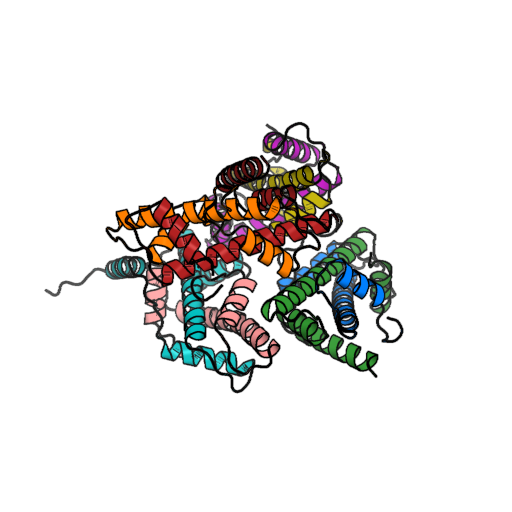.049 1.00 11.91 97 THR H N 1
ATOM 5239 C CA . THR H 4 97 ? 108.806 105.265 104.251 1.00 11.91 97 THR H CA 1
ATOM 5240 C C . THR H 4 97 ? 108.204 104.728 102.959 1.00 11.91 97 THR H C 1
ATOM 5241 O O . THR H 4 97 ? 107.576 105.466 102.198 1.00 11.91 97 THR H O 1
ATOM 5245 N N . LEU H 4 98 ? 108.419 103.437 102.710 1.00 9.64 98 LEU H N 1
ATOM 5246 C CA . LEU H 4 98 ? 107.940 102.776 101.506 1.00 9.64 98 LEU H CA 1
ATOM 5247 C C . LEU H 4 98 ? 107.177 101.515 101.884 1.00 9.64 98 LEU H C 1
ATOM 5248 O O . LEU H 4 98 ? 107.607 100.761 102.762 1.00 9.64 98 LEU H O 1
ATOM 5253 N N . TYR H 4 99 ? 106.050 101.289 101.218 1.00 10.12 99 TYR H N 1
ATOM 5254 C CA . TYR H 4 99 ? 105.181 100.152 101.485 1.00 10.12 99 TYR H CA 1
ATOM 5255 C C . TYR H 4 99 ? 105.286 99.131 100.359 1.00 10.12 99 TYR H C 1
ATOM 5256 O O . TYR H 4 99 ? 105.872 99.383 99.304 1.00 10.12 99 TYR H O 1
ATOM 5265 N N . GLY H 4 100 ? 104.709 97.957 100.606 1.00 12.37 100 GLY H N 1
ATOM 5266 C CA . GLY H 4 100 ? 104.606 96.938 99.581 1.00 12.37 100 GLY H CA 1
ATOM 5267 C C . GLY H 4 100 ? 105.902 96.275 99.180 1.00 12.37 100 GLY H C 1
ATOM 5268 O O . GLY H 4 100 ? 106.014 95.798 98.048 1.00 12.37 100 GLY H O 1
ATOM 5269 N N . PHE H 4 101 ? 106.890 96.225 100.075 1.00 13.14 101 PHE H N 1
ATOM 5270 C CA . PHE H 4 101 ? 108.135 95.519 99.795 1.00 13.14 101 PHE H CA 1
ATOM 5271 C C . PHE H 4 101 ? 108.634 94.769 101.024 1.00 13.14 101 PHE H C 1
ATOM 5272 O O . PHE H 4 101 ? 109.824 94.451 101.121 1.00 13.14 101 PHE H O 1
ATOM 5280 N N . GLY H 4 102 ? 107.742 94.478 101.966 1.00 17.05 102 GLY H N 1
ATOM 5281 C CA . GLY H 4 102 ? 108.121 93.790 103.183 1.00 17.05 102 GLY H CA 1
ATOM 5282 C C . GLY H 4 102 ? 108.283 94.736 104.354 1.00 17.05 102 GLY H C 1
ATOM 5283 O O . GLY H 4 102 ? 109.293 95.437 104.461 1.00 17.05 102 GLY H O 1
ATOM 5284 N N . GLY H 4 103 ? 107.295 94.762 105.242 1.00 18.54 103 GLY H N 1
ATOM 5285 C CA . GLY H 4 103 ? 107.315 95.671 106.372 1.00 18.54 103 GLY H CA 1
ATOM 5286 C C . GLY H 4 103 ? 106.959 97.095 105.986 1.00 18.54 103 GLY H C 1
ATOM 5287 O O . GLY H 4 103 ? 106.266 97.800 106.718 1.00 18.54 103 GLY H O 1
#

B-factor: mean 51.6, std 81.19, range [1.5, 447.93]

Solvent-accessible surface area: 32247 Å² total; per-residue (Å²): 51,106,180,7,44,24,65,0,12,22,54,69,0,24,134,62,0,129,65,10,104,26,14,119,159,29,18,78,14,0,10,2,2,0,0,3,0,0,26,30,0,0,26,51,3,0,70,47,0,0,55,15,0,123,125,65,186,127,111,135,0,54,47,162,6,13,55,60,4,6,102,112,44,145,56,2,37,160,18,4,42,78,12,47,53,108,155,3,47,28,58,2,17,16,52,83,0,20,135,64,0,131,66,11,107,26,14,116,148,24,19,73,17,0,10,1,3,0,0,2,0,0,32,32,0,0,24,48,3,0,80,51,0,0,73,14,0,132,115,73,185,127,105,142,0,50,49,87,7,10,62,47,4,7,89,124,38,140,55,1,33,146,21,5,48,82,16,55,102,2,98,113,46,0,88,106,2,0,62,99,48,9,98,102,5,16,17,29,94,122,0,13,30,18,1,17,1,5,0,57,8,0,8,48,74,0,0,22,13,0,15,95,0,8,89,64,58,178,131,68,44,0,55,33,79,11,0,42,9,0,0,95,6,29,2,35,39,81,6,9,136,84,0,23,71,68,0,65,145,5,23,83,104,86,97,116,106,0,104,122,44,0,84,113,1,2,88,107,50,9,90,107,4,16,22,21,94,148,0,18,30,25,1,14,0,5,0,40,3,0,12,59,76,0,0,25,17,0,12,103,0,4,98,59,40,178,131,71,27,0,53,32,98,7,0,48,9,0,0,114,10,20,2,31,38,77,2,10,134,89,0,15,70,67,0,66,132,4,25,82,112,64,99,118,24,163,162,106,26,0,58,114,0,0,93,52,5,1,98,123,69,90,81,107,26,168,22,76,96,49,0,13,44,0,0,24,72,5,0,35,36,14,0,33,23,0,0,94,18,0,30,44,0,1,108,23,14,175,59,84,27,0,64,29,108,0,0,80,17,0,7,131,10,82,63,46,202,246,130,159,215,100,202,143,25,73,49,12,63,132,52,21,152,142,35,77,183,26,76,100,57,8,10,171,141,110,24,0,47,97,1,0,100,79,8,1,99,114,71,62,94,107,24,158,22,72,95,46,0,13,36,0,0,4,47,8,0,6,30,11,0,30,18,0,0,73,11,0,24,55,0,0,104,28,22,183,49,75,26,0,68,32,82,0,0,99,15,0,45,157,10,72,66,96,130,43,18,88,20,2,59,114,70,2,0,107,122,9,0,129,178,4,47,4,148,158,25,25,54,128,0,17,114,43,0,25,33,3,0,80,65,13,0,57,42,0,0,98,6,1,8,15,19,0,56,14,37,186,83,146,46,0,23,13,65,12,0,4,46,0,0,57,84,74,39,69,21,6,15,16,44,30,52,74,35,122,18,2,61,122,74,2,0,100,65,0,0,18,39,4,21,0,91,150,27,20,57,123,0,24,128,41,1,25,32,2,1,92,76,19,0,55,35,0,1,98,6,1,4,16,11,1,63,21,31,186,88,130,40,0,26,13,68,12,0,3,49,0,0,64,82,77,38,72,16,7,13,20,66,30,33

Nearest PDB structures (foldseek):
  8kcb-assembly1_A  TM=9.939E-01  e=3.661E-11  Arabidopsis thaliana
  8txx-assembly1_G  TM=9.930E-01  e=4.553E-10  Homo sapiens
  7jzv-assembly1_n  TM=9.901E-01  e=4.553E-10  Homo sapiens
  9eh2-assembly1_g  TM=9.910E-01  e=5.858E-10  Xenopus laevis
  8kcc-assembly1_A  TM=9.985E-01  e=9.698E-10  Arabidopsis thaliana